Protein AF-0000000073366621 (afdb_homodimer)

Sequence (658 aa):
MDPTVESEIFKALETTRLLIGDRKEIQYSRCGRTDKGVSAVGQVIALYLRSKLKDIDAHNKHSGETVPEEQDGQPEGEIDYVRVLNGVLPKDIRIVGWCPVPSDFSARFSCLSREYKYFFWNDNLNLLVMETAGKKLIGEHDFRNFCKMDAVKVHNYRRNVMSFEISPCDMRFEGHQLYAIKIKGSAFLWHQVRCMVAVLFMIGQGLESPEVIDALLDTRTLRKPQYLMAPEIPLVLLSCEFEGLKFSCSSDAGQALHVHLENECRLYHLQAAIFQEALLSHLPLSIDKDSSSNGVTRKKASHVPLMSRETEPSYEERRAKLETVKLRAMDPTVESEIFKALETTRLLIGDRKEIQYSRCGRTDKGVSAVGQVIALYLRSKLKDIDAHNKHSGETVPEEQDGQPEGEIDYVRVLNGVLPKDIRIVGWCPVPSDFSARFSCLSREYKYFFWNDNLNLLVMETAGKKLIGEHDFRNFCKMDAVKVHNYRRNVMSFEISPCDMRFEGHQLYAIKIKGSAFLWHQVRCMVAVLFMIGQGLESPEVIDALLDTRTLRKPQYLMAPEIPLVLLSCEFEGLKFSCSSDAGQALHVHLENECRLYHLQAAIFQEALLSHLPLSIDKDSSSNGVTRKKASHVPLMSRETEPSYEERRAKLETVKLRA

Nearest PDB structures (foldseek):
  9enb-assembly1_B  TM=8.851E-01  e=7.582E-29  Homo sapiens
  9enc-assembly1_A  TM=9.357E-01  e=7.418E-28  Homo sapiens
  9enc-assembly1_B  TM=9.395E-01  e=3.326E-27  Homo sapiens
  8q70-assembly1_A-2  TM=8.529E-01  e=7.751E-19  Pyrococcus furiosus
  4j37-assembly1_A  TM=7.096E-01  e=3.066E-15  Homo sapiens

Structure (mmCIF, N/CA/C/O backbone):
data_AF-0000000073366621-model_v1
#
loop_
_entity.id
_entity.type
_entity.pdbx_description
1 polymer 'Pseudouridine synthase I TruA alpha/beta domain-containing protein'
#
l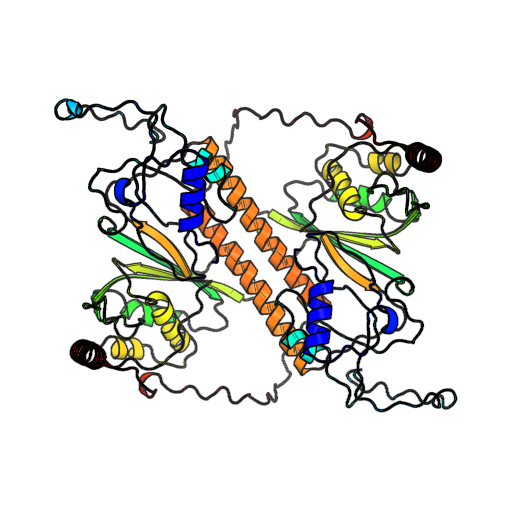oop_
_atom_site.group_PDB
_atom_site.id
_atom_site.type_symbol
_atom_site.label_atom_id
_atom_site.label_alt_id
_atom_site.label_comp_id
_atom_site.label_asym_id
_atom_site.label_entity_id
_atom_site.label_seq_id
_atom_site.pdbx_PDB_ins_code
_atom_site.Cartn_x
_atom_site.Cartn_y
_atom_site.Cartn_z
_atom_site.occupancy
_atom_site.B_iso_or_equiv
_atom_site.auth_seq_id
_atom_site.auth_comp_id
_atom_site.auth_asym_id
_atom_site.auth_atom_id
_atom_site.pdbx_PDB_model_num
ATOM 1 N N . MET A 1 1 ? 2.506 -2.088 22.688 1 49.22 1 MET A N 1
ATOM 2 C CA . MET A 1 1 ? 2.062 -0.8 22.156 1 49.22 1 MET A CA 1
ATOM 3 C C . MET A 1 1 ? 2.484 -0.636 20.703 1 49.22 1 MET A C 1
ATOM 5 O O . MET A 1 1 ? 3.559 -1.094 20.312 1 49.22 1 MET A O 1
ATOM 9 N N . ASP A 1 2 ? 1.611 -0.277 19.812 1 68.81 2 ASP A N 1
ATOM 10 C CA . ASP A 1 2 ? 1.95 -0.09 18.406 1 68.81 2 ASP A CA 1
ATOM 11 C C . ASP A 1 2 ? 2.992 1.013 18.234 1 68.81 2 ASP A C 1
ATOM 13 O O . ASP A 1 2 ? 2.906 2.062 18.875 1 68.81 2 ASP A O 1
ATOM 17 N N . PRO A 1 3 ? 3.975 0.75 17.578 1 81.69 3 PRO A N 1
ATOM 18 C CA . PRO A 1 3 ? 5.023 1.757 17.406 1 81.69 3 PRO A CA 1
ATOM 19 C C . PRO A 1 3 ? 4.512 3.045 16.781 1 81.69 3 PRO A C 1
ATOM 21 O O . PRO A 1 3 ? 3.568 3.014 15.984 1 81.69 3 PRO A O 1
ATOM 24 N N . THR A 1 4 ? 4.918 4.199 17.312 1 91.69 4 THR A N 1
ATOM 25 C CA . THR A 1 4 ? 4.672 5.516 16.734 1 91.69 4 THR A CA 1
ATOM 26 C C . THR A 1 4 ? 5.871 5.98 15.922 1 91.69 4 THR A C 1
ATOM 28 O O . THR A 1 4 ? 6.949 5.391 16 1 91.69 4 THR A O 1
ATOM 31 N N . VAL A 1 5 ? 5.672 6.938 15.07 1 95.5 5 VAL A N 1
ATOM 32 C CA . VAL A 1 5 ? 6.77 7.523 14.305 1 95.5 5 VAL A CA 1
ATOM 33 C C . VAL A 1 5 ? 7.852 8.023 15.258 1 95.5 5 VAL A C 1
ATOM 35 O O . VAL A 1 5 ? 9.039 7.766 15.047 1 95.5 5 VAL A O 1
ATOM 38 N N . GLU A 1 6 ? 7.41 8.656 16.359 1 94.75 6 GLU A N 1
ATOM 39 C CA . GLU A 1 6 ? 8.336 9.211 17.328 1 94.75 6 GLU A CA 1
ATOM 40 C C . GLU A 1 6 ? 9.18 8.109 17.984 1 94.75 6 GLU A C 1
ATOM 42 O O . GLU A 1 6 ? 10.391 8.258 18.125 1 94.75 6 GLU A O 1
ATOM 47 N N . SER A 1 7 ? 8.508 7.031 18.375 1 95.25 7 SER A N 1
ATOM 48 C CA . SER A 1 7 ? 9.242 5.934 19 1 95.25 7 SER A CA 1
ATOM 49 C C . SER A 1 7 ? 10.281 5.352 18.047 1 95.25 7 SER A C 1
ATOM 51 O O . SER A 1 7 ? 11.391 4.996 18.453 1 95.25 7 SER A O 1
ATOM 53 N N . GLU A 1 8 ? 9.969 5.273 16.719 1 97.19 8 GLU A N 1
ATOM 54 C CA . GLU A 1 8 ? 10.898 4.738 15.734 1 97.19 8 GLU A CA 1
ATOM 55 C C . GLU A 1 8 ? 12.07 5.688 15.516 1 97.19 8 GLU A C 1
ATOM 57 O O . GLU A 1 8 ? 13.203 5.25 15.305 1 97.19 8 GLU A O 1
ATOM 62 N N . ILE A 1 9 ? 11.805 6.957 15.586 1 96.62 9 ILE A N 1
ATOM 63 C CA . ILE A 1 9 ? 12.852 7.953 15.422 1 96.62 9 ILE A CA 1
ATOM 64 C C . ILE A 1 9 ? 13.828 7.875 16.594 1 96.62 9 ILE A C 1
ATOM 66 O O . ILE A 1 9 ? 15.047 7.879 16.406 1 96.62 9 ILE A O 1
ATOM 70 N N . PHE A 1 10 ? 13.328 7.781 17.781 1 96.38 10 PHE A N 1
ATOM 71 C CA . PHE A 1 10 ? 14.188 7.727 18.953 1 96.38 10 PHE A CA 1
ATOM 72 C C . PHE A 1 10 ? 14.977 6.422 19 1 96.38 10 PHE A C 1
ATOM 74 O O . PHE A 1 10 ? 16.125 6.402 19.422 1 96.38 10 PHE A O 1
ATOM 81 N N . LYS A 1 11 ? 14.32 5.348 18.562 1 97 11 LYS A N 1
ATOM 82 C CA . LYS A 1 11 ? 15.055 4.094 18.422 1 97 11 LYS A CA 1
ATOM 83 C C . LYS A 1 11 ? 16.219 4.242 17.453 1 97 11 LYS A C 1
ATOM 85 O O . LYS A 1 11 ? 17.328 3.756 17.703 1 97 11 LYS A O 1
ATOM 90 N N . ALA A 1 12 ? 15.984 4.902 16.312 1 97.94 12 ALA A N 1
ATOM 91 C CA . ALA A 1 12 ? 17.031 5.137 15.328 1 97.94 12 ALA A CA 1
ATOM 92 C C . ALA A 1 12 ? 18.141 6.004 15.898 1 97.94 12 ALA A C 1
ATOM 94 O O . ALA A 1 12 ? 19.328 5.727 15.68 1 97.94 12 ALA A O 1
ATOM 95 N N . LEU A 1 13 ? 17.781 7.039 16.672 1 97.38 13 LEU A N 1
ATOM 96 C CA . LEU A 1 13 ? 18.766 7.918 17.297 1 97.38 13 LEU A CA 1
ATOM 97 C C . LEU A 1 13 ? 19.625 7.148 18.297 1 97.38 13 LEU A C 1
ATOM 99 O O . LEU A 1 13 ? 20.828 7.371 18.375 1 97.38 13 LEU A O 1
ATOM 103 N N . GLU A 1 14 ? 19.016 6.293 18.984 1 96.88 14 GLU A N 1
ATOM 104 C CA . GLU A 1 14 ? 19.734 5.461 19.938 1 96.88 14 GLU A CA 1
ATOM 105 C C . GLU A 1 14 ? 20.688 4.5 19.234 1 96.88 14 GLU A C 1
ATOM 107 O O . GLU A 1 14 ? 21.875 4.41 19.578 1 96.88 14 GLU A O 1
ATOM 112 N N . THR A 1 15 ? 20.188 3.85 18.203 1 97.69 15 THR A N 1
ATOM 113 C CA . THR A 1 15 ? 20.938 2.854 17.453 1 97.69 15 THR A CA 1
ATOM 114 C C . THR A 1 15 ? 22.172 3.484 16.812 1 97.69 15 THR A C 1
ATOM 116 O O . THR A 1 15 ? 23.219 2.854 16.734 1 97.69 15 THR A O 1
ATOM 119 N N . THR A 1 16 ? 22.078 4.73 16.422 1 98 16 THR A N 1
ATOM 120 C CA . THR A 1 16 ? 23.156 5.402 15.711 1 98 16 THR A CA 1
ATOM 121 C C . THR A 1 16 ? 24.016 6.227 16.672 1 98 16 THR A C 1
ATOM 123 O O . THR A 1 16 ? 24.891 6.984 16.234 1 98 16 THR A O 1
ATOM 126 N N . ARG A 1 17 ? 23.688 6.207 17.922 1 96.75 17 ARG A N 1
ATOM 127 C CA . ARG A 1 17 ? 24.438 6.871 18.984 1 96.75 17 ARG A CA 1
ATOM 128 C C . ARG A 1 17 ? 24.438 8.383 18.797 1 96.75 17 ARG A C 1
ATOM 130 O O . ARG A 1 17 ? 25.469 9.039 18.984 1 96.75 17 ARG A O 1
ATOM 137 N N . LEU A 1 18 ? 23.281 8.82 18.359 1 96.81 18 LEU A N 1
ATOM 138 C CA . LEU A 1 18 ? 23.156 10.258 18.156 1 96.81 18 LEU A CA 1
ATOM 139 C C . LEU A 1 18 ? 22.516 10.945 19.344 1 96.81 18 LEU A C 1
ATOM 141 O O . LEU A 1 18 ? 22.562 12.172 19.469 1 96.81 18 LEU A O 1
ATOM 145 N N . LEU A 1 19 ? 21.938 10.156 20.188 1 94.5 19 LEU A N 1
ATOM 146 C CA . LEU A 1 19 ? 21.281 10.703 21.359 1 94.5 19 LEU A CA 1
ATOM 147 C C . LEU A 1 19 ? 22.312 11.086 22.422 1 94.5 19 LEU A C 1
ATOM 149 O O . LEU A 1 19 ? 23.188 10.289 22.766 1 94.5 19 LEU A O 1
ATOM 153 N N . ILE A 1 20 ? 22.25 12.234 22.984 1 90.19 20 ILE A N 1
ATOM 154 C CA . ILE A 1 20 ? 23.219 12.703 23.969 1 90.19 20 ILE A CA 1
ATOM 155 C C . ILE A 1 20 ? 22.547 12.82 25.328 1 90.19 20 ILE A C 1
ATOM 157 O O . ILE A 1 20 ? 23.125 13.383 26.266 1 90.19 20 ILE A O 1
ATOM 161 N N . GLY A 1 21 ? 21.359 12.43 25.5 1 88.25 21 GLY A N 1
ATOM 162 C CA . GLY A 1 21 ? 20.625 12.508 26.75 1 88.25 21 GLY A CA 1
ATOM 163 C C . GLY A 1 21 ? 19.188 12.078 26.625 1 88.25 21 GLY A C 1
ATOM 164 O O . GLY A 1 21 ? 18.781 11.492 25.609 1 88.25 21 GLY A O 1
ATOM 165 N N . ASP A 1 22 ? 18.562 12.305 27.688 1 85.69 22 ASP A N 1
ATOM 166 C CA . ASP A 1 22 ? 17.141 11.977 27.672 1 85.69 22 ASP A CA 1
ATOM 167 C C . ASP A 1 22 ? 16.344 13.055 26.953 1 85.69 22 ASP A C 1
ATOM 169 O O . ASP A 1 22 ? 16.891 14.062 26.516 1 85.69 22 ASP A O 1
ATOM 173 N N . ARG A 1 23 ? 15.07 12.852 26.688 1 82.25 23 ARG A N 1
ATOM 174 C CA . ARG A 1 23 ? 14.195 13.695 25.891 1 82.25 23 ARG A CA 1
ATOM 175 C C . ARG A 1 23 ? 14.195 15.133 26.391 1 82.25 23 ARG A C 1
ATOM 177 O O . ARG A 1 23 ? 14.203 16.078 25.609 1 82.25 23 ARG A O 1
ATOM 184 N N . LYS A 1 24 ? 14.203 15.25 27.719 1 83.75 24 LYS A N 1
ATOM 185 C CA . LYS A 1 24 ? 14.203 16.594 28.297 1 83.75 24 LYS A CA 1
ATOM 186 C C . LYS A 1 24 ? 15.547 17.281 28.094 1 83.75 24 LYS A C 1
ATOM 188 O O . LYS A 1 24 ? 15.602 18.469 27.797 1 83.75 24 LYS A O 1
ATOM 193 N N . GLU A 1 25 ? 16.531 16.547 28.172 1 89.5 25 GLU A N 1
ATOM 194 C CA . GLU A 1 25 ? 17.891 17.062 28.094 1 89.5 25 GLU A CA 1
ATOM 195 C C . GLU A 1 25 ? 18.25 17.484 26.672 1 89.5 25 GLU A C 1
ATOM 197 O O . GLU A 1 25 ? 19.031 18.422 26.469 1 89.5 25 GLU A O 1
ATOM 202 N N . ILE A 1 26 ? 17.469 16.906 25.781 1 93 26 ILE A N 1
ATOM 203 C CA . ILE A 1 26 ? 17.875 17.188 24.406 1 93 26 ILE A CA 1
ATOM 204 C C . ILE A 1 26 ? 16.938 18.219 23.797 1 93 26 ILE A C 1
ATOM 206 O O . ILE A 1 26 ? 16.969 18.469 22.578 1 93 26 ILE A O 1
ATOM 210 N N . GLN A 1 27 ? 15.977 18.797 24.547 1 93.56 27 GLN A N 1
ATOM 211 C CA . GLN A 1 27 ? 15.086 19.875 24.141 1 93.56 27 GLN A CA 1
ATOM 212 C C . GLN A 1 27 ? 14.305 19.484 22.891 1 93.56 27 GLN A C 1
ATOM 214 O O . GLN A 1 27 ? 14.258 20.25 21.922 1 93.56 27 GLN A O 1
ATOM 219 N N . TYR A 1 28 ? 13.789 18.266 23 1 95.12 28 TYR A N 1
ATOM 220 C CA . TYR A 1 28 ? 13.016 17.734 21.891 1 95.12 28 TYR A CA 1
ATOM 221 C C . TYR A 1 28 ? 11.727 18.531 21.688 1 95.12 28 TYR A C 1
ATOM 223 O O . TYR A 1 28 ? 11.016 18.828 22.656 1 95.12 28 TYR A O 1
ATOM 231 N N . SER A 1 29 ? 11.445 18.922 20.422 1 95.69 29 SER A N 1
ATOM 232 C CA . SER A 1 29 ? 10.172 19.516 20.047 1 95.69 29 SER A CA 1
ATOM 233 C C . SER A 1 29 ? 9.734 19.062 18.656 1 95.69 29 SER A C 1
ATOM 235 O O . SER A 1 29 ? 10.57 18.719 17.828 1 95.69 29 SER A O 1
ATOM 237 N N . ARG A 1 30 ? 8.539 18.922 18.469 1 95 30 ARG A N 1
ATOM 238 C CA . ARG A 1 30 ? 7.969 18.594 17.156 1 95 30 ARG A CA 1
ATOM 239 C C . ARG A 1 30 ? 7.02 19.688 16.688 1 95 30 ARG A C 1
ATOM 241 O O . ARG A 1 30 ? 6.406 20.375 17.5 1 95 30 ARG A O 1
ATOM 248 N N . CYS A 1 31 ? 6.914 19.828 15.414 1 93.75 31 CYS A N 1
ATOM 249 C CA . CYS A 1 31 ? 6.098 20.906 14.844 1 93.75 31 CYS A CA 1
ATOM 250 C C . CYS A 1 31 ? 4.613 20.625 15.055 1 93.75 31 CYS A C 1
ATOM 252 O O . CYS A 1 31 ? 3.828 21.547 15.273 1 93.75 31 CYS A O 1
ATOM 254 N N . GLY A 1 32 ? 4.207 19.359 14.852 1 86.12 32 GLY A N 1
ATOM 255 C CA . GLY A 1 32 ? 2.82 18.953 15.039 1 86.12 32 GLY A CA 1
ATOM 256 C C . GLY A 1 32 ? 2.646 17.469 15.219 1 86.12 32 GLY A C 1
ATOM 257 O O . GLY A 1 32 ? 3.566 16.688 14.945 1 86.12 32 GLY A O 1
ATOM 258 N N . ARG A 1 33 ? 1.512 17.141 15.812 1 86.19 33 ARG A N 1
ATOM 259 C CA . ARG A 1 33 ? 1.12 15.734 15.922 1 86.19 33 ARG A CA 1
ATOM 260 C C . ARG A 1 33 ? 0.083 15.375 14.867 1 86.19 33 ARG A C 1
ATOM 262 O O . ARG A 1 33 ? -0.751 16.203 14.492 1 86.19 33 ARG A O 1
ATOM 269 N N . THR A 1 34 ? 0.312 14.32 14.203 1 89.88 34 THR A N 1
ATOM 270 C CA . THR A 1 34 ? -0.699 13.797 13.289 1 89.88 34 THR A CA 1
ATOM 271 C C . THR A 1 34 ? -1.443 12.625 13.922 1 89.88 34 THR A C 1
ATOM 273 O O . THR A 1 34 ? -0.856 11.844 14.672 1 89.88 34 THR A O 1
ATOM 276 N N . ASP A 1 35 ? -2.707 12.625 13.656 1 90.88 35 ASP A N 1
ATOM 277 C CA . ASP A 1 35 ? -3.518 11.523 14.164 1 90.88 35 ASP A CA 1
ATOM 278 C C . ASP A 1 35 ? -3.076 10.195 13.562 1 90.88 35 ASP A C 1
ATOM 280 O O . ASP A 1 35 ? -2.412 10.172 12.523 1 90.88 35 ASP A O 1
ATOM 284 N N . LYS A 1 36 ? -3.461 9.188 14.344 1 92.44 36 LYS A N 1
ATOM 285 C CA . LYS A 1 36 ? -3.221 7.859 13.789 1 92.44 36 LYS A CA 1
ATOM 286 C C . LYS A 1 36 ? -3.793 7.738 12.383 1 92.44 36 LYS A C 1
ATOM 288 O O . LYS A 1 36 ? -4.941 8.109 12.141 1 92.44 36 LYS A O 1
ATOM 293 N N . GLY A 1 37 ? -2.93 7.301 11.484 1 93.44 37 GLY A N 1
ATOM 294 C CA . GLY A 1 37 ? -3.367 7.086 10.109 1 93.44 37 GLY A CA 1
ATOM 295 C C . GLY A 1 37 ? -3.059 8.258 9.195 1 93.44 37 GLY A C 1
ATOM 296 O O . GLY A 1 37 ? -3.092 8.117 7.973 1 93.44 37 GLY A O 1
ATOM 297 N N . VAL A 1 38 ? -2.846 9.414 9.797 1 96.88 38 VAL A N 1
ATOM 298 C CA . VAL A 1 38 ? -2.508 10.586 9 1 96.88 38 VAL A CA 1
ATOM 299 C C . VAL A 1 38 ? -1.013 10.586 8.688 1 96.88 38 VAL A C 1
ATOM 301 O O . VAL A 1 38 ? -0.189 10.328 9.57 1 96.88 38 VAL A O 1
ATOM 304 N N . SER A 1 39 ? -0.675 10.875 7.43 1 96.75 39 SER A N 1
ATOM 305 C CA . SER A 1 39 ? 0.715 10.867 6.984 1 96.75 39 SER A CA 1
ATOM 306 C C . SER A 1 39 ? 1.309 12.273 7.012 1 96.75 39 SER A C 1
ATOM 308 O O . SER A 1 39 ? 0.584 13.258 7.18 1 96.75 39 SER A O 1
ATOM 310 N N . ALA A 1 40 ? 2.625 12.328 6.934 1 97 40 ALA A N 1
ATOM 311 C CA . ALA A 1 40 ? 3.342 13.602 6.816 1 97 40 ALA A CA 1
ATOM 312 C C . ALA A 1 40 ? 4.52 13.477 5.852 1 97 40 ALA A C 1
ATOM 314 O O . ALA A 1 40 ? 5.262 12.492 5.891 1 97 40 ALA A O 1
ATOM 315 N N . VAL A 1 41 ? 4.672 14.461 4.98 1 95.38 41 VAL A N 1
ATOM 316 C CA . VAL A 1 41 ? 5.816 14.516 4.078 1 95.38 41 VAL A CA 1
ATOM 317 C C . VAL A 1 41 ? 6.754 15.648 4.5 1 95.38 41 VAL A C 1
ATOM 319 O O . VAL A 1 41 ? 7.918 15.68 4.086 1 95.38 41 VAL A O 1
ATOM 322 N N . GLY A 1 42 ? 6.262 16.5 5.438 1 95.06 42 GLY A N 1
ATOM 323 C CA . GLY A 1 42 ? 7.07 17.656 5.805 1 95.06 42 GLY A CA 1
ATOM 324 C C . GLY A 1 42 ? 7.066 17.938 7.293 1 95.06 42 GLY A C 1
ATOM 325 O O . GLY A 1 42 ? 7.012 19.094 7.711 1 95.06 42 GLY A O 1
ATOM 326 N N . GLN A 1 43 ? 7.008 16.906 8.117 1 96.44 43 GLN A N 1
ATOM 327 C CA . GLN A 1 43 ? 7.125 17.078 9.555 1 96.44 43 GLN A CA 1
ATOM 328 C C . GLN A 1 43 ? 8.539 17.516 9.945 1 96.44 43 GLN A C 1
ATOM 330 O O . GLN A 1 43 ? 9.508 17.156 9.281 1 96.44 43 GLN A O 1
ATOM 335 N N . VAL A 1 44 ? 8.633 18.391 10.992 1 97.56 44 VAL A N 1
ATOM 336 C CA . VAL A 1 44 ? 9.922 18.891 11.461 1 97.56 44 VAL A CA 1
ATOM 337 C C . VAL A 1 44 ? 10.039 18.656 12.969 1 97.56 44 VAL A C 1
ATOM 339 O O . VAL A 1 44 ? 9.094 18.906 13.719 1 97.56 44 VAL A O 1
ATOM 342 N N . ILE A 1 45 ? 11.109 18.141 13.391 1 97.5 45 ILE A N 1
ATOM 343 C CA . ILE A 1 45 ? 11.43 18.016 14.805 1 97.5 45 ILE A CA 1
ATOM 344 C C . ILE A 1 45 ? 12.742 18.734 15.102 1 97.5 45 ILE A C 1
ATOM 346 O O . ILE A 1 45 ? 13.555 18.953 14.203 1 97.5 45 ILE A O 1
ATOM 350 N N . ALA A 1 46 ? 12.922 19.172 16.312 1 97.12 46 ALA A N 1
ATOM 351 C CA . ALA A 1 46 ? 14.148 19.797 16.781 1 97.12 46 ALA A CA 1
ATOM 352 C C . ALA A 1 46 ? 14.664 19.125 18.047 1 97.12 46 ALA A C 1
ATOM 354 O O . ALA A 1 46 ? 13.875 18.781 18.938 1 97.12 46 ALA A O 1
ATOM 355 N N . LEU A 1 47 ? 15.922 18.922 18.109 1 96.94 47 LEU A N 1
ATOM 356 C CA . LEU A 1 47 ? 16.547 18.328 19.281 1 96.94 47 LEU A CA 1
ATOM 357 C C . LEU A 1 47 ? 18.062 18.5 19.25 1 96.94 47 LEU A C 1
ATOM 359 O O . LEU A 1 47 ? 18.625 18.812 18.203 1 96.94 47 LEU A O 1
ATOM 363 N N . TYR A 1 48 ? 18.703 18.344 20.406 1 95.69 48 TYR A N 1
ATOM 364 C CA . TYR A 1 48 ? 20.156 18.281 20.469 1 95.69 48 TYR A CA 1
ATOM 365 C C . TYR A 1 48 ? 20.656 16.922 20.047 1 95.69 48 TYR A C 1
ATOM 367 O O . TYR A 1 48 ? 20.141 15.891 20.5 1 95.69 48 TYR A O 1
ATOM 375 N N . LEU A 1 49 ? 21.672 16.953 19.156 1 95.5 49 LEU A N 1
ATOM 376 C CA . LEU A 1 49 ? 22.281 15.719 18.672 1 95.5 49 LEU A CA 1
ATOM 377 C C . LEU A 1 49 ? 23.797 15.75 18.828 1 95.5 49 LEU A C 1
ATOM 379 O O . LEU A 1 49 ? 24.391 16.828 18.938 1 95.5 49 LEU A O 1
ATOM 383 N N . ARG A 1 50 ? 24.312 14.562 18.875 1 95.31 50 ARG A N 1
ATOM 384 C CA . ARG A 1 50 ? 25.766 14.469 18.781 1 95.31 50 ARG A CA 1
ATOM 385 C C . ARG A 1 50 ? 26.281 15.125 17.516 1 95.31 50 ARG A C 1
ATOM 387 O O . ARG A 1 50 ? 25.688 14.969 16.438 1 95.31 50 ARG A O 1
ATOM 394 N N . SER A 1 51 ? 27.328 15.922 17.656 1 93 51 SER A N 1
ATOM 395 C CA . SER A 1 51 ? 27.938 16.641 16.531 1 93 51 SER A CA 1
ATOM 396 C C . SER A 1 51 ? 29.438 16.359 16.453 1 93 51 SER A C 1
ATOM 398 O O . SER A 1 51 ? 30.078 16.125 17.469 1 93 51 SER A O 1
ATOM 400 N N . LYS A 1 52 ? 29.906 16.219 15.266 1 90.06 52 LYS A N 1
ATOM 401 C CA . LYS A 1 52 ? 31.344 16.062 15.07 1 90.06 52 LYS A CA 1
ATOM 402 C C . LYS A 1 52 ? 32.062 17.406 15.055 1 90.06 52 LYS A C 1
ATOM 404 O O . LYS A 1 52 ? 33.281 17.484 15.195 1 90.06 52 LYS A O 1
ATOM 409 N N . LEU A 1 53 ? 31.297 18.297 14.641 1 80.94 53 LEU A N 1
ATOM 410 C CA . LEU A 1 53 ? 31.906 19.625 14.57 1 80.94 53 LEU A CA 1
ATOM 411 C C . LEU A 1 53 ? 32.281 20.125 15.969 1 80.94 53 LEU A C 1
ATOM 413 O O . LEU A 1 53 ? 31.5 19.953 16.906 1 80.94 53 LEU A O 1
ATOM 417 N N . LYS A 1 54 ? 33.656 20.016 16.203 1 62.94 54 LYS A N 1
ATOM 418 C CA . LYS A 1 54 ? 34.188 20.5 17.469 1 62.94 54 LYS A CA 1
ATOM 419 C C . LYS A 1 54 ? 33.469 21.781 17.891 1 62.94 54 LYS A C 1
ATOM 421 O O . LYS A 1 54 ? 32.938 22.5 17.062 1 62.94 54 LYS A O 1
ATOM 426 N N . ASP A 1 55 ? 33.25 22.016 19.172 1 50.78 55 ASP A N 1
ATOM 427 C CA . ASP A 1 55 ? 32.688 23.172 19.844 1 50.78 55 ASP A CA 1
ATOM 428 C C . ASP A 1 55 ? 33 24.453 19.078 1 50.78 55 ASP A C 1
ATOM 430 O O . ASP A 1 55 ? 34.156 24.844 18.969 1 50.78 55 ASP A O 1
ATOM 434 N N . ILE A 1 56 ? 32.406 24.75 17.984 1 44.47 56 ILE A N 1
ATOM 435 C CA . ILE A 1 56 ? 32.531 26.188 17.734 1 44.47 56 ILE A CA 1
ATOM 436 C C . ILE A 1 56 ? 32.406 26.938 19.062 1 44.47 56 ILE A C 1
ATOM 438 O O . ILE A 1 56 ? 31.391 26.875 19.734 1 44.47 56 ILE A O 1
ATOM 442 N N . ASP A 1 57 ? 33.281 26.969 20 1 38.69 57 ASP A N 1
ATOM 443 C CA . ASP A 1 57 ? 33.281 27.875 21.125 1 38.69 57 ASP A CA 1
ATOM 444 C C . ASP A 1 57 ? 32.438 29.125 20.828 1 38.69 57 ASP A C 1
ATOM 446 O O . ASP A 1 57 ? 32.375 29.578 19.688 1 38.69 57 ASP A O 1
ATOM 450 N N . ALA A 1 58 ? 31.625 29.641 21.859 1 36.28 58 ALA A N 1
ATOM 451 C CA . ALA A 1 58 ? 30.969 30.906 22.141 1 36.28 58 ALA A CA 1
ATOM 452 C C . ALA A 1 58 ? 31.734 32.062 21.516 1 36.28 58 ALA A C 1
ATOM 454 O O . ALA A 1 58 ? 31.422 33.25 21.766 1 36.28 58 ALA A O 1
ATOM 455 N N . HIS A 1 59 ? 33 31.906 21.219 1 35 59 HIS A N 1
ATOM 456 C CA . HIS A 1 59 ? 33.812 33.062 20.828 1 35 59 HIS A CA 1
ATOM 457 C C . HIS A 1 59 ? 33.312 33.656 19.516 1 35 59 HIS A C 1
ATOM 459 O O . HIS A 1 59 ? 33.906 34.594 18.984 1 35 59 HIS A O 1
ATOM 465 N N . ASN A 1 60 ? 32.531 32.969 18.812 1 34.47 60 ASN A N 1
ATOM 466 C CA . ASN A 1 60 ? 32.062 33.688 17.656 1 34.47 60 ASN A CA 1
ATOM 467 C C . ASN A 1 60 ? 31.047 34.781 18.031 1 34.47 60 ASN A C 1
ATOM 469 O O . ASN A 1 60 ? 30.203 35.125 17.219 1 34.47 60 ASN A O 1
ATOM 473 N N . LYS A 1 61 ? 30.875 35.156 19.359 1 34.5 61 LYS A N 1
ATOM 474 C CA . LYS A 1 61 ? 30.156 36.438 19.438 1 34.5 61 LYS A CA 1
ATOM 475 C C . LYS A 1 61 ? 30.688 37.438 18.422 1 34.5 61 LYS A C 1
ATOM 477 O O . LYS A 1 61 ? 29.953 38.312 17.953 1 34.5 61 LYS A O 1
ATOM 482 N N . HIS A 1 62 ? 32.062 37.906 18.531 1 31.25 62 HIS A N 1
ATOM 483 C CA . HIS A 1 62 ? 32.469 39.156 17.922 1 31.25 62 HIS A CA 1
ATOM 484 C C . HIS A 1 62 ? 32.719 39 16.438 1 31.25 62 HIS A C 1
ATOM 486 O O . HIS A 1 62 ? 32.875 39.969 15.711 1 31.25 62 HIS A O 1
ATOM 492 N N . SER A 1 63 ? 33.594 37.969 15.977 1 31.75 63 SER A N 1
ATOM 493 C CA . SER A 1 63 ? 33.906 38.281 14.594 1 31.75 63 SER A CA 1
ATOM 494 C C . SER A 1 63 ? 32.75 37.969 13.664 1 31.75 63 SER A C 1
ATOM 496 O O . SER A 1 63 ? 32.062 36.969 13.82 1 31.75 63 SER A O 1
ATOM 498 N N . GLY A 1 64 ? 32 38.812 13.102 1 31.3 64 GLY A N 1
ATOM 499 C CA . GLY A 1 64 ? 31.047 39 12.016 1 31.3 64 GLY A CA 1
ATOM 500 C C . GLY A 1 64 ? 31.203 37.969 10.914 1 31.3 64 GLY A C 1
ATOM 501 O O . GLY A 1 64 ? 30.703 38.156 9.805 1 31.3 64 GLY A O 1
ATOM 502 N N . GLU A 1 65 ? 32.375 37.281 10.922 1 33.69 65 GLU A N 1
ATOM 503 C CA . GLU A 1 65 ? 32.531 36.656 9.617 1 33.69 65 GLU A CA 1
ATOM 504 C C . GLU A 1 65 ? 31.5 35.531 9.414 1 33.69 65 GLU A C 1
ATOM 506 O O . GLU A 1 65 ? 31.234 34.781 10.336 1 33.69 65 GLU A O 1
ATOM 511 N N . THR A 1 66 ? 30.688 35.656 8.461 1 33.88 66 THR A N 1
ATOM 512 C CA . THR A 1 66 ? 29.734 34.812 7.742 1 33.88 66 THR A CA 1
ATOM 513 C C . THR A 1 66 ? 30.25 33.406 7.617 1 33.88 66 THR A C 1
ATOM 515 O O . THR A 1 66 ? 31.328 33.156 7.082 1 33.88 66 THR A O 1
ATOM 518 N N . VAL A 1 67 ? 30.141 32.562 8.656 1 38.66 67 VAL A N 1
ATOM 519 C CA . VAL A 1 67 ? 30.359 31.156 8.297 1 38.66 67 VAL A CA 1
ATOM 520 C C . VAL A 1 67 ? 30.062 30.953 6.816 1 38.66 67 VAL A C 1
ATOM 522 O O . VAL A 1 67 ? 28.984 31.312 6.332 1 38.66 67 VAL A O 1
ATOM 525 N N . PRO A 1 68 ? 31.109 30.875 6.031 1 36.53 68 PRO A N 1
ATOM 526 C CA . PRO A 1 68 ? 30.812 30.688 4.613 1 36.53 68 PRO A CA 1
ATOM 527 C C . PRO A 1 68 ? 29.688 29.672 4.379 1 36.53 68 PRO A C 1
ATOM 529 O O . PRO A 1 68 ? 29.656 28.609 5.008 1 36.53 68 PRO A O 1
ATOM 532 N N . GLU A 1 69 ? 28.438 30.125 4.188 1 39.72 69 GLU A N 1
ATOM 533 C CA . GLU A 1 69 ? 27.375 29.312 3.578 1 39.72 69 GLU A CA 1
ATOM 534 C C . GLU A 1 69 ? 27.953 28.328 2.564 1 39.72 69 GLU A C 1
ATOM 536 O O . GLU A 1 69 ? 28.328 28.719 1.457 1 39.72 69 GLU A O 1
ATOM 541 N N . GLU A 1 70 ? 28.875 27.406 3.018 1 43.91 70 GLU A N 1
ATOM 542 C CA . GLU A 1 70 ? 29.281 26.5 1.953 1 43.91 70 GLU A CA 1
ATOM 543 C C . GLU A 1 70 ? 28.078 26.016 1.148 1 43.91 70 GLU A C 1
ATOM 545 O O . GLU A 1 70 ? 26.938 26.047 1.636 1 43.91 70 GLU A O 1
ATOM 550 N N . GLN A 1 71 ? 28.344 25.766 -0.167 1 41.84 71 GLN A N 1
ATOM 551 C CA . GLN A 1 71 ? 27.453 25.578 -1.309 1 41.84 71 GLN A CA 1
ATOM 552 C C . GLN A 1 71 ? 26.281 24.672 -0.944 1 41.84 71 GLN A C 1
ATOM 554 O O . GLN A 1 71 ? 25.156 24.922 -1.364 1 41.84 71 GLN A O 1
ATOM 559 N N . ASP A 1 72 ? 26.609 23.422 -0.401 1 50.69 72 ASP A N 1
ATOM 560 C CA . ASP A 1 72 ? 25.484 22.5 -0.297 1 50.69 72 ASP A CA 1
ATOM 561 C C . ASP A 1 72 ? 24.844 22.562 1.084 1 50.69 72 ASP A C 1
ATOM 563 O O . ASP A 1 72 ? 24.016 21.719 1.436 1 50.69 72 ASP A O 1
ATOM 567 N N . GLY A 1 73 ? 25.078 23.672 1.894 1 56.69 73 GLY A N 1
ATOM 568 C CA . GLY A 1 73 ? 24.469 24.016 3.166 1 56.69 73 GLY A CA 1
ATOM 569 C C . GLY A 1 73 ? 24.953 23.156 4.316 1 56.69 73 GLY A C 1
ATOM 570 O O . GLY A 1 73 ? 24.562 23.375 5.469 1 56.69 73 GLY A O 1
ATOM 571 N N . GLN A 1 74 ? 25.453 22 4.035 1 61.88 74 GLN A N 1
ATOM 572 C CA . GLN A 1 74 ? 25.906 21.188 5.156 1 61.88 74 GLN A CA 1
ATOM 573 C C . GLN A 1 74 ? 27.266 21.641 5.652 1 61.88 74 GLN A C 1
ATOM 575 O O . GLN A 1 74 ? 28.172 21.922 4.855 1 61.88 74 GLN A O 1
ATOM 580 N N . PRO A 1 75 ? 27.375 21.828 6.934 1 68.38 75 PRO A N 1
ATOM 581 C CA . PRO A 1 75 ? 28.703 22.141 7.461 1 68.38 75 PRO A CA 1
ATOM 582 C C . PRO A 1 75 ? 29.734 21.047 7.176 1 68.38 75 PRO A C 1
ATOM 584 O O . PRO A 1 75 ? 29.438 19.859 7.355 1 68.38 75 PRO A O 1
ATOM 587 N N . GLU A 1 76 ? 30.797 21.359 6.527 1 74.56 76 GLU A N 1
ATOM 588 C CA . GLU A 1 76 ? 31.859 20.422 6.199 1 74.56 76 GLU A CA 1
ATOM 589 C C . GLU A 1 76 ? 32.312 19.641 7.43 1 74.56 76 GLU A C 1
ATOM 591 O O . GLU A 1 76 ? 32.5 20.219 8.5 1 74.56 76 GLU A O 1
ATOM 596 N N . GLY A 1 77 ? 32.281 18.344 7.371 1 85 77 GLY A N 1
ATOM 597 C CA . GLY A 1 77 ? 32.812 17.469 8.414 1 85 77 GLY A CA 1
ATOM 598 C C . GLY A 1 77 ? 31.75 16.984 9.383 1 85 77 GLY A C 1
ATOM 599 O O . GLY A 1 77 ? 32.031 16.156 10.25 1 85 77 GLY A O 1
ATOM 600 N N . GLU A 1 78 ? 30.547 17.484 9.281 1 91.62 78 GLU A N 1
ATOM 601 C CA . GLU A 1 78 ? 29.484 17.078 10.188 1 91.62 78 GLU A CA 1
ATOM 602 C C . GLU A 1 78 ? 28.969 15.68 9.844 1 91.62 78 GLU A C 1
ATOM 604 O O . GLU A 1 78 ? 29.203 15.18 8.742 1 91.62 78 GLU A O 1
ATOM 609 N N . ILE A 1 79 ? 28.344 15.109 10.82 1 95.06 79 ILE A N 1
ATOM 610 C CA . ILE A 1 79 ? 27.703 13.82 10.617 1 95.06 79 ILE A CA 1
ATOM 611 C C . ILE A 1 79 ? 26.625 13.945 9.547 1 95.06 79 ILE A C 1
ATOM 613 O O . ILE A 1 79 ? 25.859 14.914 9.539 1 95.06 79 ILE A O 1
ATOM 617 N N . ASP A 1 80 ? 26.578 13.055 8.562 1 95.56 80 ASP A N 1
ATOM 618 C CA . ASP A 1 80 ? 25.484 12.977 7.598 1 95.56 80 ASP A CA 1
ATOM 619 C C . ASP A 1 80 ? 24.234 12.383 8.234 1 95.56 80 ASP A C 1
ATOM 621 O O . ASP A 1 80 ? 23.906 11.219 8.016 1 95.56 80 ASP A O 1
ATOM 625 N N . TYR A 1 81 ? 23.531 13.164 8.969 1 97.25 81 TYR A N 1
ATOM 626 C CA . TYR A 1 81 ? 22.391 12.711 9.758 1 97.25 81 TYR A CA 1
ATOM 627 C C . TYR A 1 81 ? 21.359 12.008 8.875 1 97.25 81 TYR A C 1
ATOM 629 O O . TYR A 1 81 ? 20.75 11.016 9.281 1 97.25 81 TYR A O 1
ATOM 637 N N . VAL A 1 82 ? 21.125 12.547 7.652 1 97.12 82 VAL A N 1
ATOM 638 C CA . VAL A 1 82 ? 20.141 11.969 6.738 1 97.12 82 VAL A CA 1
ATOM 639 C C . VAL A 1 82 ? 20.531 10.539 6.391 1 97.12 82 VAL A C 1
ATOM 641 O O . VAL A 1 82 ? 19.734 9.609 6.551 1 97.12 82 VAL A O 1
ATOM 644 N N . ARG A 1 83 ? 21.75 10.352 5.996 1 97 83 ARG A N 1
ATOM 645 C CA . ARG A 1 83 ? 22.234 9.031 5.605 1 97 83 ARG A CA 1
ATOM 646 C C . ARG A 1 83 ? 22.219 8.07 6.789 1 97 83 ARG A C 1
ATOM 648 O O . ARG A 1 83 ? 21.719 6.945 6.676 1 97 83 ARG A O 1
ATOM 655 N N . VAL A 1 84 ? 22.75 8.516 7.918 1 97.81 84 VAL A N 1
ATOM 656 C CA . VAL A 1 84 ? 22.938 7.668 9.094 1 97.81 84 VAL A CA 1
ATOM 657 C C . VAL A 1 84 ? 21.594 7.211 9.625 1 97.81 84 VAL A C 1
ATOM 659 O O . VAL A 1 84 ? 21.391 6.023 9.891 1 97.81 84 VAL A O 1
ATOM 662 N N . LEU A 1 85 ? 20.641 8.062 9.75 1 98.5 85 LEU A N 1
ATOM 663 C CA . LEU A 1 85 ? 19.344 7.727 10.312 1 98.5 85 LEU A CA 1
ATOM 664 C C . LEU A 1 85 ? 18.531 6.895 9.328 1 98.5 85 LEU A C 1
ATOM 666 O O . LEU A 1 85 ? 17.875 5.926 9.727 1 98.5 85 LEU A O 1
ATOM 670 N N . ASN A 1 86 ? 18.547 7.234 8.062 1 98.31 86 ASN A N 1
ATOM 671 C CA . ASN A 1 86 ? 17.781 6.504 7.059 1 98.31 86 ASN A CA 1
ATOM 672 C C . ASN A 1 86 ? 18.297 5.078 6.887 1 98.31 86 ASN A C 1
ATOM 674 O O . ASN A 1 86 ? 17.594 4.215 6.359 1 98.31 86 ASN A O 1
ATOM 678 N N . GLY A 1 87 ? 19.5 4.855 7.32 1 98.12 87 GLY A N 1
ATOM 679 C CA . GLY A 1 87 ? 20.047 3.51 7.266 1 98.12 87 GLY A CA 1
ATOM 680 C C . GLY A 1 87 ? 19.391 2.553 8.234 1 98.12 87 GLY A C 1
ATOM 681 O O . GLY A 1 87 ? 19.469 1.335 8.062 1 98.12 87 GLY A O 1
ATOM 682 N N . VAL A 1 88 ? 18.75 3.047 9.281 1 98.38 88 VAL A N 1
ATOM 683 C CA . VAL A 1 88 ? 18.234 2.16 10.32 1 98.38 88 VAL A CA 1
ATOM 684 C C . VAL A 1 88 ? 16.734 2.406 10.516 1 98.38 88 VAL A C 1
ATOM 686 O O . VAL A 1 88 ? 16.062 1.643 11.203 1 98.38 88 VAL A O 1
ATOM 689 N N . LEU A 1 89 ? 16.172 3.428 9.883 1 98.31 89 LEU A N 1
ATOM 690 C CA . LEU A 1 89 ? 14.75 3.721 9.992 1 98.31 89 LEU A CA 1
ATOM 691 C C . LEU A 1 89 ? 13.93 2.75 9.156 1 98.31 89 LEU A C 1
ATOM 693 O O . LEU A 1 89 ? 14.398 2.254 8.133 1 98.31 89 LEU A O 1
ATOM 697 N N . PRO A 1 90 ? 12.688 2.51 9.609 1 97 90 PRO A N 1
ATOM 698 C CA . PRO A 1 90 ? 11.797 1.742 8.734 1 97 90 PRO A CA 1
ATOM 699 C C . PRO A 1 90 ? 11.578 2.416 7.383 1 97 90 PRO A C 1
ATOM 701 O O . PRO A 1 90 ? 11.797 3.621 7.246 1 97 90 PRO A O 1
ATOM 704 N N . LYS A 1 91 ? 11.094 1.688 6.383 1 95.5 91 LYS A N 1
ATOM 705 C CA . LYS A 1 91 ? 11.016 2.133 4.992 1 95.5 91 LYS A CA 1
ATOM 706 C C . LYS A 1 91 ? 10.016 3.271 4.836 1 95.5 91 LYS A C 1
ATOM 708 O O . LYS A 1 91 ? 10.094 4.051 3.883 1 95.5 91 LYS A O 1
ATOM 713 N N . ASP A 1 92 ? 9.07 3.354 5.777 1 94.88 92 ASP A N 1
ATOM 714 C CA . ASP A 1 92 ? 8.016 4.348 5.594 1 94.88 92 ASP A CA 1
ATOM 715 C C . ASP A 1 92 ? 8.273 5.582 6.453 1 94.88 92 ASP A C 1
ATOM 717 O O . ASP A 1 92 ? 7.398 6.445 6.586 1 94.88 92 ASP A O 1
ATOM 721 N N . ILE A 1 93 ? 9.391 5.695 7.117 1 97.31 93 ILE A N 1
ATOM 722 C CA . ILE A 1 93 ? 9.859 6.883 7.828 1 97.31 93 ILE A CA 1
ATOM 723 C C . ILE A 1 93 ? 11.227 7.297 7.305 1 97.31 93 ILE A C 1
ATOM 725 O O . ILE A 1 93 ? 12.164 6.496 7.301 1 97.31 93 ILE A O 1
ATOM 729 N N . ARG A 1 94 ? 11.375 8.531 6.879 1 97.38 94 ARG A N 1
ATOM 730 C CA . ARG A 1 94 ? 12.625 9.008 6.297 1 97.38 94 ARG A CA 1
ATOM 731 C C . ARG A 1 94 ? 12.977 10.406 6.809 1 97.38 94 ARG A C 1
ATOM 733 O O . ARG A 1 94 ? 12.086 11.234 7.004 1 97.38 94 ARG A O 1
ATOM 740 N N . ILE A 1 95 ? 14.258 10.609 7.012 1 97.56 95 ILE A N 1
ATOM 741 C CA . ILE A 1 95 ? 14.797 11.961 7.164 1 97.56 95 ILE A CA 1
ATOM 742 C C . ILE A 1 95 ? 15.125 12.547 5.793 1 97.56 95 ILE A C 1
ATOM 744 O O . ILE A 1 95 ? 15.797 11.906 4.984 1 97.56 95 ILE A O 1
ATOM 748 N N . VAL A 1 96 ? 14.625 13.734 5.547 1 96.5 96 VAL A N 1
ATOM 749 C CA . VAL A 1 96 ? 14.789 14.273 4.199 1 96.5 96 VAL A CA 1
ATOM 750 C C . VAL A 1 96 ? 15.789 15.422 4.223 1 96.5 96 VAL A C 1
ATOM 752 O O . VAL A 1 96 ? 16.312 15.82 3.178 1 96.5 96 VAL A O 1
ATOM 755 N N . GLY A 1 97 ? 16.047 15.953 5.43 1 95.56 97 GLY A N 1
ATOM 756 C CA . GLY A 1 97 ? 16.969 17.062 5.59 1 95.56 97 GLY A CA 1
ATOM 757 C C . GLY A 1 97 ? 17.188 17.453 7.039 1 95.56 97 GLY A C 1
ATOM 758 O O . GLY A 1 97 ? 16.469 17 7.926 1 95.56 97 GLY A O 1
ATOM 759 N N . TRP A 1 98 ? 18.25 18.25 7.234 1 96.5 98 TRP A N 1
ATOM 760 C CA . TRP A 1 98 ? 18.547 18.781 8.562 1 96.5 98 TRP A CA 1
ATOM 761 C C . TRP A 1 98 ? 19.25 20.125 8.469 1 96.5 98 TRP A C 1
ATOM 763 O O . TRP A 1 98 ? 19.781 20.484 7.414 1 96.5 98 TRP A O 1
ATOM 773 N N . CYS A 1 99 ? 19.156 20.891 9.516 1 95.25 99 CYS A N 1
ATOM 774 C CA . CYS A 1 99 ? 19.906 22.141 9.633 1 95.25 99 CYS A CA 1
ATOM 775 C C . CYS A 1 99 ? 20.094 22.531 11.094 1 95.25 99 CYS A C 1
ATOM 777 O O . CYS A 1 99 ? 19.297 22.156 11.953 1 95.25 99 CYS A O 1
ATOM 779 N N . PRO A 1 100 ? 21.234 23.156 11.383 1 93.75 100 PRO A N 1
ATOM 780 C CA . PRO A 1 100 ? 21.391 23.688 12.734 1 93.75 100 PRO A CA 1
ATOM 781 C C . PRO A 1 100 ? 20.406 24.812 13.047 1 93.75 100 PRO A C 1
ATOM 783 O O . PRO A 1 100 ? 20.031 25.578 12.156 1 93.75 100 PRO A O 1
ATOM 786 N N . VAL A 1 101 ? 20 24.859 14.242 1 95.25 101 VAL A N 1
ATOM 787 C CA . VAL A 1 101 ? 19.078 25.906 14.664 1 95.25 101 VAL A CA 1
ATOM 788 C C . VAL A 1 101 ? 19.547 26.5 15.992 1 95.25 101 VAL A C 1
ATOM 790 O O . VAL A 1 101 ? 20.328 25.891 16.719 1 95.25 101 VAL A O 1
ATOM 793 N N . PRO A 1 102 ? 19.094 27.734 16.266 1 93 102 PRO A N 1
ATOM 794 C CA . PRO A 1 102 ? 19.438 28.344 17.562 1 93 102 PRO A CA 1
ATOM 795 C C . PRO A 1 102 ? 18.938 27.516 18.75 1 93 102 PRO A C 1
ATOM 797 O O . PRO A 1 102 ? 17.984 26.75 18.609 1 93 102 PRO A O 1
ATOM 800 N N . SER A 1 103 ? 19.531 27.688 19.891 1 90.88 103 SER A N 1
ATOM 801 C CA . SER A 1 103 ? 19.25 26.891 21.078 1 90.88 103 SER A CA 1
ATOM 802 C C . SER A 1 103 ? 17.828 27.156 21.594 1 90.88 103 SER A C 1
ATOM 804 O O . SER A 1 103 ? 17.25 26.328 22.281 1 90.88 103 SER A O 1
ATOM 806 N N . ASP A 1 104 ? 17.312 28.266 21.25 1 93.19 104 ASP A N 1
ATOM 807 C CA . ASP A 1 104 ? 15.984 28.609 21.734 1 93.19 104 ASP A CA 1
ATOM 808 C C . ASP A 1 104 ? 14.922 28.281 20.703 1 93.19 104 ASP A C 1
ATOM 810 O O . ASP A 1 104 ? 13.75 28.625 20.875 1 93.19 104 ASP A O 1
ATOM 814 N N . PHE A 1 105 ? 15.352 27.672 19.672 1 95 105 PHE A N 1
ATOM 815 C CA . PHE A 1 105 ? 14.43 27.297 18.609 1 95 105 PHE A CA 1
ATOM 816 C C . PHE A 1 105 ? 13.477 26.203 19.078 1 95 105 PHE A C 1
ATOM 818 O O . PHE A 1 105 ? 13.883 25.266 19.781 1 95 105 PHE A O 1
ATOM 825 N N . SER A 1 106 ? 12.188 26.312 18.781 1 96.06 106 SER A N 1
ATOM 826 C CA . SER A 1 106 ? 11.164 25.297 18.984 1 96.06 106 SER A CA 1
ATOM 827 C C . SER A 1 106 ? 10.453 24.953 17.688 1 96.06 106 SER A C 1
ATOM 829 O O . SER A 1 106 ? 9.859 25.828 17.047 1 96.06 106 SER A O 1
ATOM 831 N N . ALA A 1 107 ? 10.469 23.672 17.312 1 96.69 107 ALA A N 1
ATOM 832 C CA . ALA A 1 107 ? 9.789 23.281 16.094 1 96.69 107 ALA A CA 1
ATOM 833 C C . ALA A 1 107 ? 8.305 23.656 16.141 1 96.69 107 ALA A C 1
ATOM 835 O O . ALA A 1 107 ? 7.691 23.922 15.102 1 96.69 107 ALA A O 1
ATOM 836 N N . ARG A 1 108 ? 7.746 23.688 17.281 1 95.19 108 ARG A N 1
ATOM 837 C CA . ARG A 1 108 ? 6.324 23.984 17.453 1 95.19 108 ARG A CA 1
ATOM 838 C C . ARG A 1 108 ? 6.07 25.484 17.406 1 95.19 108 ARG A C 1
ATOM 840 O O . ARG A 1 108 ? 5.289 25.969 16.578 1 95.19 108 ARG A O 1
ATOM 847 N N . PHE A 1 109 ? 6.859 26.266 18.172 1 95.19 109 PHE A N 1
ATOM 848 C CA . PHE A 1 109 ? 6.516 27.656 18.406 1 95.19 109 PHE A CA 1
ATOM 849 C C . PHE A 1 109 ? 7.16 28.562 17.375 1 95.19 109 PHE A C 1
ATOM 851 O O . PHE A 1 109 ? 6.719 29.703 17.156 1 95.19 109 PHE A O 1
ATOM 858 N N . SER A 1 110 ? 8.211 28.062 16.812 1 96.69 110 SER A N 1
ATOM 859 C CA . SER A 1 110 ? 8.883 28.859 15.789 1 96.69 110 SER A CA 1
ATOM 860 C C . SER A 1 110 ? 8.258 28.656 14.414 1 96.69 110 SER A C 1
ATOM 862 O O . SER A 1 110 ? 8.656 29.297 13.438 1 96.69 110 SER A O 1
ATOM 864 N N . CYS A 1 111 ? 7.266 27.75 14.398 1 97.19 111 CYS A N 1
ATOM 865 C CA . CYS A 1 111 ? 6.613 27.453 13.125 1 97.19 111 CYS A CA 1
ATOM 866 C C . CYS A 1 111 ? 5.672 28.578 12.719 1 97.19 111 CYS A C 1
ATOM 868 O O . CYS A 1 111 ? 4.855 29.031 13.523 1 97.19 111 CYS A O 1
ATOM 870 N N . LEU A 1 112 ? 5.773 29 11.477 1 97.75 112 LEU A N 1
ATOM 871 C CA . LEU A 1 112 ? 4.988 30.141 10.977 1 97.75 112 LEU A CA 1
ATOM 872 C C . LEU A 1 112 ? 3.662 29.656 10.391 1 97.75 112 LEU A C 1
ATOM 874 O O . LEU A 1 112 ? 2.65 30.359 10.492 1 97.75 112 LEU A O 1
ATOM 878 N N . SER A 1 113 ? 3.697 28.547 9.727 1 97.88 113 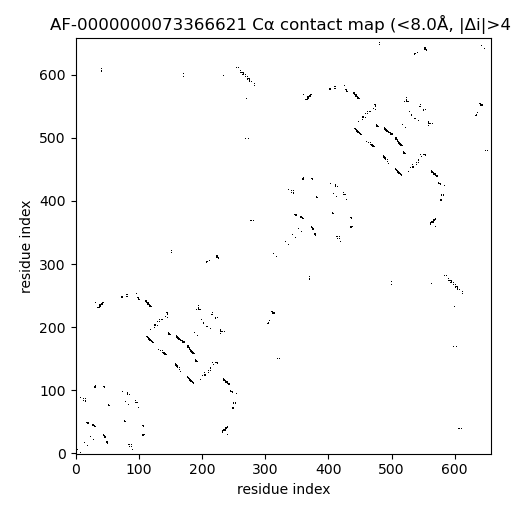SER A N 1
ATOM 879 C CA . SER A 1 113 ? 2.484 28 9.125 1 97.88 113 SER A CA 1
ATOM 880 C C . SER A 1 113 ? 2.639 26.516 8.82 1 97.88 113 SER A C 1
ATOM 882 O O . SER A 1 113 ? 3.76 26.016 8.734 1 97.88 113 SER A O 1
ATOM 884 N N . ARG A 1 114 ? 1.539 25.844 8.781 1 97.75 114 ARG A N 1
ATOM 885 C CA . ARG A 1 114 ? 1.426 24.453 8.367 1 97.75 114 ARG A CA 1
ATOM 886 C C . ARG A 1 114 ? 0.521 24.328 7.148 1 97.75 114 ARG A C 1
ATOM 888 O O . ARG A 1 114 ? -0.502 25 7.051 1 97.75 114 ARG A O 1
ATOM 895 N N . GLU A 1 115 ? 0.952 23.5 6.25 1 97.81 115 GLU A N 1
ATOM 896 C CA . GLU A 1 115 ? 0.163 23.219 5.059 1 97.81 115 GLU A CA 1
ATOM 897 C C . GLU A 1 115 ? -0.233 21.75 4.996 1 97.81 115 GLU A C 1
ATOM 899 O O . GLU A 1 115 ? 0.6 20.859 5.211 1 97.81 115 GLU A O 1
ATOM 904 N N . TYR A 1 116 ? -1.504 21.531 4.785 1 98.06 116 TYR A N 1
ATOM 905 C CA . TYR A 1 116 ? -2.031 20.188 4.645 1 98.06 116 TYR A CA 1
ATOM 906 C C . TYR A 1 116 ? -2.57 19.953 3.24 1 98.06 116 TYR A C 1
ATOM 908 O O . TYR A 1 116 ? -2.955 20.906 2.551 1 98.06 116 TYR A O 1
ATOM 916 N N . LYS A 1 117 ? -2.496 18.75 2.836 1 98.19 117 LYS A N 1
ATOM 917 C CA . LYS A 1 117 ? -3.119 18.281 1.604 1 98.19 117 LYS A CA 1
ATOM 918 C C . LYS A 1 117 ? -4.066 17.109 1.885 1 98.19 117 LYS A C 1
ATOM 920 O O . LYS A 1 117 ? -3.713 16.172 2.609 1 98.19 117 LYS A O 1
ATOM 925 N N . TYR A 1 118 ? -5.309 17.203 1.449 1 98.75 118 TYR A N 1
ATOM 926 C CA . TYR A 1 118 ? -6.273 16.109 1.568 1 98.75 118 TYR A CA 1
ATOM 927 C C . TYR A 1 118 ? -6.656 15.562 0.197 1 98.75 118 TYR A C 1
ATOM 929 O O . TYR A 1 118 ? -7.324 16.25 -0.583 1 98.75 118 TYR A O 1
ATOM 937 N N . PHE A 1 119 ? -6.301 14.297 -0.055 1 98.56 119 PHE A N 1
ATOM 938 C CA . PHE A 1 119 ? -6.586 13.664 -1.34 1 98.56 119 PHE A CA 1
ATOM 939 C C . PHE A 1 119 ? -7.996 13.094 -1.361 1 98.56 119 PHE A C 1
ATOM 941 O O . PHE A 1 119 ? -8.484 12.578 -0.349 1 98.56 119 PHE A O 1
ATOM 948 N N . PHE A 1 120 ? -8.664 13.211 -2.551 1 98.19 120 PHE A N 1
ATOM 949 C CA . PHE A 1 120 ? -9.977 12.594 -2.682 1 98.19 120 PHE A CA 1
ATOM 950 C C . PHE A 1 120 ? -10.305 12.32 -4.145 1 98.19 120 PHE A C 1
ATOM 952 O O . PHE A 1 120 ? -9.812 13.023 -5.035 1 98.19 120 PHE A O 1
ATOM 959 N N . TRP A 1 121 ? -11.055 11.328 -4.355 1 96.69 121 TRP A N 1
ATOM 960 C CA . TRP A 1 121 ? -11.547 11.023 -5.695 1 96.69 121 TRP A CA 1
ATOM 961 C C . TRP A 1 121 ? -12.773 11.859 -6.031 1 96.69 121 TRP A C 1
ATOM 963 O O . TRP A 1 121 ? -13.672 12.008 -5.203 1 96.69 121 TRP A O 1
ATOM 973 N N . ASN A 1 122 ? -12.906 12.57 -7.109 1 91.75 122 ASN A N 1
ATOM 974 C CA . ASN A 1 122 ? -13.961 13.5 -7.48 1 91.75 122 ASN A CA 1
ATOM 975 C C . ASN A 1 122 ? -15.336 12.828 -7.445 1 91.75 122 ASN A C 1
ATOM 977 O O . ASN A 1 122 ? -16.281 13.391 -6.902 1 91.75 122 ASN A O 1
ATOM 981 N N . ASP A 1 123 ? -15.547 11.477 -7.746 1 88.69 123 ASP A N 1
ATOM 982 C CA . ASP A 1 123 ? -16.766 10.68 -7.695 1 88.69 123 ASP A CA 1
ATOM 983 C C . ASP A 1 123 ? -18 11.562 -7.863 1 88.69 123 ASP A C 1
ATOM 985 O O . ASP A 1 123 ? -18.922 11.516 -7.039 1 88.69 123 ASP A O 1
ATOM 989 N N . ASN A 1 124 ? -18.203 12.586 -8.82 1 91.81 124 ASN A N 1
ATOM 990 C CA . ASN A 1 124 ? -19.328 13.43 -9.195 1 91.81 124 ASN A CA 1
ATOM 991 C C . ASN A 1 124 ? -19.531 14.57 -8.195 1 91.81 124 ASN A C 1
ATOM 993 O O . ASN A 1 124 ? -20.656 15.055 -8.023 1 91.81 124 ASN A O 1
ATOM 997 N N . LEU A 1 125 ? -18.562 14.898 -7.426 1 97.44 125 LEU A N 1
ATOM 998 C CA . LEU A 1 125 ? -18.609 16.047 -6.539 1 97.44 125 LEU A CA 1
ATOM 999 C C . LEU A 1 125 ? -18.625 17.344 -7.336 1 97.44 125 LEU A C 1
ATOM 1001 O O . LEU A 1 125 ? -17.938 17.469 -8.352 1 97.44 125 LEU A O 1
ATOM 1005 N N . ASN A 1 126 ? -19.453 18.266 -6.898 1 98.31 126 ASN A N 1
ATOM 1006 C CA . ASN A 1 126 ? -19.391 19.609 -7.461 1 98.31 126 ASN A CA 1
ATOM 1007 C C . ASN A 1 126 ? -18.203 20.406 -6.918 1 98.31 126 ASN A C 1
ATOM 1009 O O . ASN A 1 126 ? -18.328 21.078 -5.898 1 98.31 126 ASN A O 1
ATOM 1013 N N . LEU A 1 127 ? -17.094 20.391 -7.621 1 98.19 127 LEU A N 1
ATOM 1014 C CA . LEU A 1 127 ? -15.836 20.938 -7.145 1 98.19 127 LEU A CA 1
ATOM 1015 C C . LEU A 1 127 ? -15.914 22.469 -7.062 1 98.19 127 LEU A C 1
ATOM 1017 O O . LEU A 1 127 ? -15.312 23.078 -6.172 1 98.19 127 LEU A O 1
ATOM 1021 N N . LEU A 1 128 ? -16.594 23.078 -7.957 1 97.75 128 LEU A N 1
ATOM 1022 C CA . LEU A 1 128 ? -16.703 24.531 -7.973 1 97.75 128 LEU A CA 1
ATOM 1023 C C . LEU A 1 128 ? -17.406 25.031 -6.719 1 97.75 128 LEU A C 1
ATOM 1025 O O . LEU A 1 128 ? -16.953 26 -6.098 1 97.75 128 LEU A O 1
ATOM 1029 N N . VAL A 1 129 ? -18.5 24.391 -6.383 1 98.44 129 VAL A N 1
ATOM 1030 C CA . VAL A 1 129 ? -19.234 24.812 -5.195 1 98.44 129 VAL A CA 1
ATOM 1031 C C . VAL A 1 129 ? -18.391 24.547 -3.947 1 98.44 129 VAL A C 1
ATOM 1033 O O . VAL A 1 129 ? -18.422 25.328 -2.992 1 98.44 129 VAL A O 1
ATOM 1036 N N . MET A 1 130 ? -17.656 23.453 -3.92 1 98.62 130 MET A N 1
ATOM 1037 C CA . MET A 1 130 ? -16.75 23.156 -2.809 1 98.62 130 MET A CA 1
ATOM 1038 C C . MET A 1 130 ? -15.688 24.234 -2.66 1 98.62 130 MET A C 1
ATOM 1040 O O . MET A 1 130 ? -15.375 24.656 -1.546 1 98.62 130 MET A O 1
ATOM 1044 N N . GLU A 1 131 ? -15.125 24.594 -3.809 1 98.06 131 GLU A N 1
ATOM 1045 C CA . GLU A 1 131 ? -14.086 25.625 -3.791 1 98.06 131 GLU A CA 1
ATOM 1046 C C . GLU A 1 131 ? -14.625 26.938 -3.254 1 98.06 131 GLU A C 1
ATOM 1048 O O . GLU A 1 131 ? -13.969 27.609 -2.449 1 98.06 131 GLU A O 1
ATOM 1053 N N . THR A 1 132 ? -15.781 27.297 -3.699 1 97.5 132 THR A N 1
ATOM 1054 C CA . THR A 1 132 ? -16.422 28.516 -3.221 1 97.5 132 THR A CA 1
ATOM 1055 C C . THR A 1 132 ? -16.656 28.453 -1.714 1 97.5 132 THR A C 1
ATOM 1057 O O . THR A 1 132 ? -16.359 29.406 -0.991 1 97.5 132 THR A O 1
ATOM 1060 N N . ALA A 1 133 ? -17.188 27.344 -1.312 1 98.62 133 ALA A N 1
ATOM 1061 C CA . ALA A 1 133 ? -17.422 27.141 0.114 1 98.62 133 ALA A CA 1
ATOM 1062 C C . ALA A 1 133 ? -16.125 27.156 0.903 1 98.62 133 ALA A C 1
ATOM 1064 O O . ALA A 1 133 ? -16.047 27.781 1.97 1 98.62 133 ALA A O 1
ATOM 1065 N N . GLY A 1 134 ? -15.078 26.516 0.371 1 98.69 134 GLY A N 1
ATOM 1066 C CA . GLY A 1 134 ? -13.789 26.438 1.032 1 98.69 134 GLY A CA 1
ATOM 1067 C C . GLY A 1 134 ? -13.133 27.797 1.22 1 98.69 134 GLY A C 1
ATOM 1068 O O . GLY A 1 134 ? -12.453 28.031 2.221 1 98.69 134 GLY A O 1
ATOM 1069 N N . LYS A 1 135 ? -13.352 28.688 0.314 1 98.38 135 LYS A N 1
ATOM 1070 C CA . LYS A 1 135 ? -12.781 30.031 0.377 1 98.38 135 LYS A CA 1
ATOM 1071 C C . LYS A 1 135 ? -13.359 30.828 1.544 1 98.38 135 LYS A C 1
ATOM 1073 O O . LYS A 1 135 ? -12.727 31.75 2.039 1 98.38 135 LYS A O 1
ATOM 1078 N N . LYS A 1 136 ? -14.531 30.453 1.989 1 98.56 136 LYS A N 1
ATOM 1079 C CA . LYS A 1 136 ? -15.148 31.094 3.141 1 98.56 136 LYS A CA 1
ATOM 1080 C C . LYS A 1 136 ? -14.359 30.828 4.418 1 98.56 136 LYS A C 1
ATOM 1082 O O . LYS A 1 136 ? -14.523 31.516 5.418 1 98.56 136 LYS A O 1
ATOM 1087 N N . LEU A 1 137 ? -13.547 29.781 4.352 1 98.75 137 LEU A N 1
ATOM 1088 C CA . LEU A 1 137 ? -12.781 29.375 5.527 1 98.75 137 LEU A CA 1
ATOM 1089 C C . LEU A 1 137 ? -11.539 30.234 5.688 1 98.75 137 LEU A C 1
ATOM 1091 O O . LEU A 1 137 ? -10.906 30.234 6.746 1 98.75 137 LEU A O 1
ATOM 1095 N N . ILE A 1 138 ? -11.172 30.938 4.637 1 98.81 138 ILE A N 1
ATOM 1096 C CA . ILE A 1 138 ? -9.953 31.75 4.652 1 98.81 138 ILE A CA 1
ATOM 1097 C C . ILE A 1 138 ? -10.133 32.938 5.602 1 98.81 138 ILE A C 1
ATOM 1099 O O . ILE A 1 138 ? -11.172 33.594 5.578 1 98.81 138 ILE A O 1
ATOM 1103 N N . GLY A 1 139 ? -9.141 33.156 6.418 1 98.5 139 GLY A N 1
ATOM 1104 C CA . GLY A 1 139 ? -9.164 34.219 7.402 1 98.5 139 GLY A CA 1
ATOM 1105 C C . GLY A 1 139 ? -9.195 33.719 8.836 1 98.5 139 GLY A C 1
ATOM 1106 O O . GLY A 1 139 ? -9 32.531 9.078 1 98.5 139 GLY A O 1
ATOM 1107 N N . GLU A 1 140 ? -9.289 34.625 9.727 1 98.31 140 GLU A N 1
ATOM 1108 C CA . GLU A 1 140 ? -9.391 34.312 11.148 1 98.31 140 GLU A CA 1
ATOM 1109 C C . GLU A 1 140 ? -10.836 34.031 11.547 1 98.31 140 GLU A C 1
ATOM 1111 O O . GLU A 1 140 ? -11.703 34.906 11.367 1 98.31 140 GLU A O 1
ATOM 1116 N N . HIS A 1 141 ? -11.117 32.875 11.992 1 98.44 141 HIS A N 1
ATOM 1117 C CA . HIS A 1 141 ? -12.461 32.5 12.398 1 98.44 141 HIS A CA 1
ATOM 1118 C C . HIS A 1 141 ? -12.43 31.609 13.648 1 98.44 141 HIS A C 1
ATOM 1120 O O . HIS A 1 141 ? -11.367 31.141 14.062 1 98.44 141 HIS A O 1
ATOM 1126 N N . ASP A 1 142 ? -13.586 31.562 14.312 1 98.06 142 ASP A N 1
ATOM 1127 C CA . ASP A 1 142 ? -13.805 30.578 15.352 1 98.06 142 ASP A CA 1
ATOM 1128 C C . ASP A 1 142 ? -14.188 29.219 14.75 1 98.06 142 ASP A C 1
ATOM 1130 O O . ASP A 1 142 ? -15.273 29.078 14.18 1 98.06 142 ASP A O 1
ATOM 1134 N N . PHE A 1 143 ? -13.328 28.188 14.898 1 98.38 143 PHE A N 1
ATOM 1135 C CA . PHE A 1 143 ? -13.516 26.922 14.219 1 98.38 143 PHE A CA 1
ATOM 1136 C C . PHE A 1 143 ? -14.023 25.859 15.188 1 98.38 143 PHE A C 1
ATOM 1138 O O . PHE A 1 143 ? -13.812 24.656 14.984 1 98.38 143 PHE A O 1
ATOM 1145 N N . ARG A 1 144 ? -14.719 26.234 16.266 1 97.44 144 ARG A N 1
ATOM 1146 C CA . ARG A 1 144 ? -15.148 25.312 17.312 1 97.44 144 ARG A CA 1
ATOM 1147 C C . ARG A 1 144 ? -16.094 24.25 16.766 1 97.44 144 ARG A C 1
ATOM 1149 O O . ARG A 1 144 ? -16.156 23.141 17.281 1 97.44 144 ARG A O 1
ATOM 1156 N N . ASN A 1 145 ? -16.828 24.594 15.672 1 98.31 145 ASN A N 1
ATOM 1157 C CA . ASN A 1 145 ? -17.781 23.656 15.078 1 98.31 145 ASN A CA 1
ATOM 1158 C C . ASN A 1 145 ? -17.141 22.797 13.992 1 98.31 145 ASN A C 1
ATOM 1160 O O . ASN A 1 145 ? -17.812 22.016 13.328 1 98.31 145 ASN A O 1
ATOM 1164 N N . PHE A 1 146 ? -15.82 22.969 13.781 1 98.44 146 PHE A N 1
ATOM 1165 C CA . PHE A 1 146 ? -15.039 22.203 12.805 1 98.44 146 PHE A CA 1
ATOM 1166 C C . PHE A 1 146 ? -13.898 21.453 13.484 1 98.44 146 PHE A C 1
ATOM 1168 O O . PHE A 1 146 ? -12.828 21.281 12.906 1 98.44 146 PHE A O 1
ATOM 1175 N N . CYS A 1 147 ? -14.07 21.078 14.695 1 97.69 147 CYS A N 1
ATOM 1176 C CA . CYS A 1 147 ? -12.984 20.375 15.375 1 97.69 147 CYS A CA 1
ATOM 1177 C C . CYS A 1 147 ? -13.531 19.438 16.438 1 97.69 147 CYS A C 1
ATOM 1179 O O . CYS A 1 147 ? -14.75 19.359 16.656 1 97.69 147 CYS A O 1
ATOM 1181 N N . LYS A 1 148 ? -12.734 18.562 16.969 1 96 148 LYS A N 1
ATOM 1182 C CA . LYS A 1 148 ? -13 17.906 18.25 1 96 148 LYS A CA 1
ATOM 1183 C C . LYS A 1 148 ? -12.594 18.781 19.422 1 96 148 LYS A C 1
ATOM 1185 O O . LYS A 1 148 ? -11.406 19.031 19.625 1 96 148 LYS A O 1
ATOM 1190 N N . MET A 1 149 ? -13.547 19.172 20.188 1 94.31 149 MET A N 1
ATOM 1191 C CA . MET A 1 149 ? -13.305 20.141 21.25 1 94.31 149 MET A CA 1
ATOM 1192 C C . MET A 1 149 ? -12.602 19.5 22.438 1 94.31 149 MET A C 1
ATOM 1194 O O . MET A 1 149 ? -13.094 18.516 23 1 94.31 149 MET A O 1
ATOM 1198 N N . ASP A 1 150 ? -11.5 19.969 22.672 1 92.31 150 ASP A N 1
ATOM 1199 C CA . ASP A 1 150 ? -10.766 19.641 23.891 1 92.31 150 ASP A CA 1
ATOM 1200 C C . ASP A 1 150 ? -10.805 20.797 24.891 1 92.31 150 ASP A C 1
ATOM 1202 O O . ASP A 1 150 ? -9.844 21.562 24.984 1 92.31 150 ASP A O 1
ATOM 1206 N N . ALA A 1 151 ? -11.734 20.875 25.672 1 91.5 151 ALA A N 1
ATOM 1207 C CA . ALA A 1 151 ? -12 22.016 26.547 1 91.5 151 ALA A CA 1
ATOM 1208 C C . ALA A 1 151 ? -11 22.078 27.688 1 91.5 151 ALA A C 1
ATOM 1210 O O . ALA A 1 151 ? -10.898 23.094 28.375 1 91.5 151 ALA A O 1
ATOM 1211 N N . VAL A 1 152 ? -10.391 21.016 27.938 1 90.69 152 VAL A N 1
ATOM 1212 C CA . VAL A 1 152 ? -9.398 21 29.016 1 90.69 152 VAL A CA 1
ATOM 1213 C C . VAL A 1 152 ? -8.156 21.781 28.578 1 90.69 152 VAL A C 1
ATOM 1215 O O . VAL A 1 152 ? -7.66 22.625 29.328 1 90.69 152 VAL A O 1
ATOM 1218 N N . LYS A 1 153 ? -7.703 21.578 27.344 1 90.19 153 LYS A N 1
ATOM 1219 C CA . LYS A 1 153 ? -6.391 22.078 26.938 1 90.19 153 LYS A CA 1
ATOM 1220 C C . LYS A 1 153 ? -6.516 23.312 26.047 1 90.19 153 LYS A C 1
ATOM 1222 O O . LYS A 1 153 ? -5.57 24.094 25.938 1 90.19 153 LYS A O 1
ATOM 1227 N N . VAL A 1 154 ? -7.656 23.453 25.484 1 92.5 154 VAL A N 1
ATOM 1228 C CA . VAL A 1 154 ? -7.812 24.5 24.484 1 92.5 154 VAL A CA 1
ATOM 1229 C C . VAL A 1 154 ? -8.875 25.5 24.953 1 92.5 154 VAL A C 1
ATOM 1231 O O . VAL A 1 154 ? -10.008 25.109 25.25 1 92.5 154 VAL A O 1
ATOM 1234 N N . HIS A 1 155 ? -8.492 26.766 24.938 1 93.88 155 HIS A N 1
ATOM 1235 C CA . HIS A 1 155 ? -9.398 27.781 25.453 1 93.88 155 HIS A CA 1
ATOM 1236 C C . HIS A 1 155 ? -9.727 28.812 24.375 1 93.88 155 HIS A C 1
ATOM 1238 O O . HIS A 1 155 ? -10.562 29.703 24.594 1 93.88 155 HIS A O 1
ATOM 1244 N N . ASN A 1 156 ? -8.992 28.75 23.344 1 94.94 156 ASN A N 1
ATOM 1245 C CA . ASN A 1 156 ? -9.227 29.609 22.188 1 94.94 156 ASN A CA 1
ATOM 1246 C C . ASN A 1 156 ? -9.406 28.797 20.906 1 94.94 156 ASN A C 1
ATOM 1248 O O . ASN A 1 156 ? -8.539 27.984 20.547 1 94.94 156 ASN A O 1
ATOM 1252 N N . TYR A 1 157 ? -10.477 29.016 20.25 1 96.62 157 TYR A N 1
ATOM 1253 C CA . TYR A 1 157 ? -10.789 28.188 19.094 1 96.62 157 TYR A CA 1
ATOM 1254 C C . TYR A 1 157 ? -10.688 28.984 17.797 1 96.62 157 TYR A C 1
ATOM 1256 O O . TYR A 1 157 ? -11.188 28.562 16.766 1 96.62 157 TYR A O 1
ATOM 1264 N N . ARG A 1 158 ? -10.133 30.172 17.938 1 97.56 158 ARG A N 1
ATOM 1265 C CA . ARG A 1 158 ? -9.859 30.969 16.734 1 97.56 158 ARG A CA 1
ATOM 1266 C C . ARG A 1 158 ? -8.57 30.516 16.062 1 97.56 158 ARG A C 1
ATOM 1268 O O . ARG A 1 158 ? -7.59 30.188 16.734 1 97.56 158 ARG A O 1
ATOM 1275 N N . ARG A 1 159 ? -8.625 30.328 14.812 1 98.06 159 ARG A N 1
ATOM 1276 C CA . ARG A 1 159 ? -7.477 30 13.969 1 98.06 159 ARG A CA 1
ATOM 1277 C C . ARG A 1 159 ? -7.5 30.797 12.672 1 98.06 159 ARG A C 1
ATOM 1279 O O . ARG A 1 159 ? -8.531 31.359 12.305 1 98.06 159 ARG A O 1
ATOM 1286 N N . ASN A 1 160 ? -6.367 30.891 12.047 1 98.62 160 ASN A N 1
ATOM 1287 C CA . ASN A 1 160 ? -6.23 31.641 10.805 1 98.62 160 ASN A CA 1
ATOM 1288 C C . ASN A 1 160 ? -5.895 30.734 9.625 1 98.62 160 ASN A C 1
ATOM 1290 O O . ASN A 1 160 ? -4.797 30.188 9.555 1 98.62 160 ASN A O 1
ATOM 1294 N N . VAL A 1 161 ? -6.828 30.547 8.734 1 98.81 161 VAL A N 1
ATOM 1295 C CA . VAL A 1 161 ? -6.578 29.875 7.465 1 98.81 161 VAL A CA 1
ATOM 1296 C C . VAL A 1 161 ? -6.07 30.875 6.434 1 98.81 161 VAL A C 1
ATOM 1298 O O . VAL A 1 161 ? -6.758 31.844 6.113 1 98.81 161 VAL A O 1
ATOM 1301 N N . MET A 1 162 ? -4.949 30.594 5.914 1 98.81 162 MET A N 1
ATOM 1302 C CA . MET A 1 162 ? -4.258 31.562 5.062 1 98.81 162 MET A CA 1
ATOM 1303 C C . MET A 1 162 ? -4.57 31.312 3.59 1 98.81 162 MET A C 1
ATOM 1305 O O . MET A 1 162 ? -4.605 32.25 2.791 1 98.81 162 MET A O 1
ATOM 1309 N N . SER A 1 163 ? -4.715 30.109 3.219 1 98.75 163 SER A N 1
ATOM 1310 C CA . SER A 1 163 ? -5.031 29.781 1.831 1 98.75 163 SER A CA 1
ATOM 1311 C C . SER A 1 163 ? -5.801 28.469 1.732 1 98.75 163 SER A C 1
ATOM 1313 O O . SER A 1 163 ? -5.73 27.641 2.635 1 98.75 163 SER A O 1
ATOM 1315 N N . PHE A 1 164 ? -6.566 28.375 0.656 1 98.75 164 PHE A N 1
ATOM 1316 C CA . PHE A 1 164 ? -7.387 27.219 0.327 1 98.75 164 PHE A CA 1
ATOM 1317 C C . PHE A 1 164 ? -7.457 27.016 -1.183 1 98.75 164 PHE A C 1
ATOM 1319 O O . PHE A 1 164 ? -7.746 27.953 -1.926 1 98.75 164 PHE A O 1
ATOM 1326 N N . GLU A 1 165 ? -7.215 25.781 -1.576 1 98.38 165 GLU A N 1
ATOM 1327 C CA . GLU A 1 165 ? -7.293 25.516 -3.008 1 98.38 165 GLU A CA 1
ATOM 1328 C C . GLU A 1 165 ? -7.672 24.047 -3.268 1 98.38 165 GLU A C 1
ATOM 1330 O O . GLU A 1 165 ? -7.297 23.156 -2.504 1 98.38 165 GLU A O 1
ATOM 1335 N N . ILE A 1 166 ? -8.438 23.797 -4.297 1 98.56 166 ILE A N 1
ATOM 1336 C CA . ILE A 1 166 ? -8.703 22.453 -4.816 1 98.56 166 ILE A CA 1
ATOM 1337 C C . ILE A 1 166 ? -8.078 22.312 -6.203 1 98.56 166 ILE A C 1
ATOM 1339 O O . ILE A 1 166 ? -8.258 23.156 -7.07 1 98.56 166 ILE A O 1
ATOM 1343 N N . SER A 1 167 ? -7.3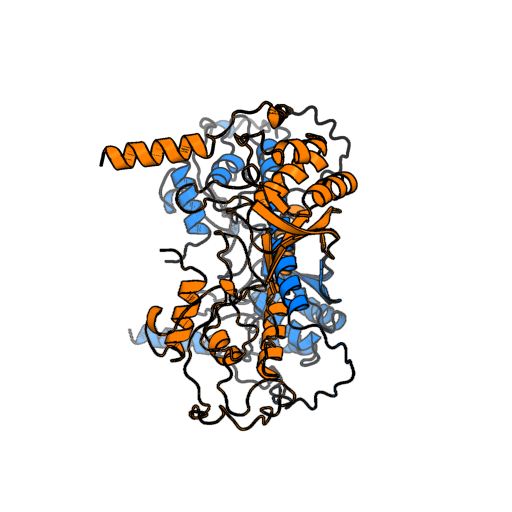12 21.312 -6.383 1 98 167 SER A N 1
ATOM 1344 C CA . SER A 1 167 ? -6.648 21.125 -7.668 1 98 167 SER A CA 1
ATOM 1345 C C . SER A 1 167 ? -6.586 19.656 -8.047 1 98 167 SER A C 1
ATOM 1347 O O . SER A 1 167 ? -6.625 18.781 -7.176 1 98 167 SER A O 1
ATOM 1349 N N . PRO A 1 168 ? -6.512 19.328 -9.336 1 96.81 168 PRO A N 1
ATOM 1350 C CA . PRO A 1 168 ? -6.383 17.938 -9.773 1 96.81 168 PRO A CA 1
ATOM 1351 C C . PRO A 1 168 ? -4.984 17.375 -9.531 1 96.81 168 PRO A C 1
ATOM 1353 O O . PRO A 1 168 ? -3.998 18.109 -9.57 1 96.81 168 PRO A O 1
ATOM 1356 N N . CYS A 1 169 ? -4.945 16.094 -9.195 1 94.81 169 CYS A N 1
ATOM 1357 C CA . CYS A 1 169 ? -3.693 15.344 -9.133 1 94.81 169 CYS A CA 1
ATOM 1358 C C . CYS A 1 169 ? -3.459 14.555 -10.422 1 94.81 169 CYS A C 1
ATOM 1360 O O . CYS A 1 169 ? -4.375 14.391 -11.227 1 94.81 169 CYS A O 1
ATOM 1362 N N . ASP A 1 170 ? -2.203 14.172 -10.656 1 87.69 170 ASP A N 1
ATOM 1363 C CA . ASP A 1 170 ? -1.877 13.375 -11.836 1 87.69 170 ASP A CA 1
ATOM 1364 C C . ASP A 1 170 ? -2.09 11.883 -11.562 1 87.69 170 ASP A C 1
ATOM 1366 O O . ASP A 1 170 ? -1.144 11.094 -11.617 1 87.69 170 ASP A O 1
ATOM 1370 N N . MET A 1 171 ? -3.254 11.508 -11.195 1 90.81 171 MET A N 1
ATOM 1371 C CA . MET A 1 171 ? -3.627 10.125 -10.898 1 90.81 171 MET A CA 1
ATOM 1372 C C . MET A 1 171 ? -5.09 9.867 -11.258 1 90.81 171 MET A C 1
ATOM 1374 O O . MET A 1 171 ? -5.965 10.648 -10.891 1 90.81 171 MET A O 1
ATOM 1378 N N . ARG A 1 172 ? -5.312 8.859 -12.078 1 89.31 172 ARG A N 1
ATOM 1379 C CA . ARG A 1 172 ? -6.652 8.445 -12.484 1 89.31 172 ARG A CA 1
ATOM 1380 C C . ARG A 1 172 ? -6.852 6.949 -12.273 1 89.31 172 ARG A C 1
ATOM 1382 O O . ARG A 1 172 ? -5.902 6.168 -12.367 1 89.31 172 ARG A O 1
ATOM 1389 N N . PHE A 1 173 ? -8.039 6.57 -12 1 88.69 173 PHE A N 1
ATOM 1390 C CA . PHE A 1 173 ? -8.422 5.172 -11.844 1 88.69 173 PHE A CA 1
ATOM 1391 C C . PHE A 1 173 ? -9.867 4.949 -12.258 1 88.69 173 PHE A C 1
ATOM 1393 O O . PHE A 1 173 ? -10.773 5.594 -11.727 1 88.69 173 PHE A O 1
ATOM 1400 N N . GLU A 1 174 ? -10.102 4.078 -13.234 1 86 174 GLU A N 1
ATOM 1401 C CA . GLU A 1 174 ? -11.414 3.719 -13.758 1 86 174 GLU A CA 1
ATOM 1402 C C . GLU A 1 174 ? -12.234 4.961 -14.086 1 86 174 GLU A C 1
ATOM 1404 O O . GLU A 1 174 ? -13.398 5.062 -13.695 1 86 174 GLU A O 1
ATOM 1409 N N . GLY A 1 175 ? -11.578 5.938 -14.695 1 85.75 175 GLY A N 1
ATOM 1410 C CA . GLY A 1 175 ? -12.273 7.129 -15.164 1 85.75 175 GLY A CA 1
ATOM 1411 C C . GLY A 1 175 ? -12.43 8.188 -14.086 1 85.75 175 GLY A C 1
ATOM 1412 O O . GLY A 1 175 ? -12.922 9.289 -14.359 1 85.75 175 GLY A O 1
ATOM 1413 N N . HIS A 1 176 ? -11.977 7.852 -12.891 1 91.06 176 HIS A N 1
ATOM 1414 C CA . HIS A 1 176 ? -12.062 8.812 -11.797 1 91.06 176 HIS A CA 1
ATOM 1415 C C . HIS A 1 176 ? -10.727 9.516 -11.57 1 91.06 176 HIS A C 1
ATOM 1417 O O . HIS A 1 176 ? -9.68 8.859 -11.516 1 91.06 176 HIS A O 1
ATOM 1423 N N . GLN A 1 177 ? -10.828 10.805 -11.398 1 95.12 177 GLN A N 1
ATOM 1424 C CA . GLN A 1 177 ? -9.641 11.617 -11.203 1 95.12 177 GLN A CA 1
ATOM 1425 C C . GLN A 1 177 ? -9.406 11.906 -9.727 1 95.12 177 GLN A C 1
ATOM 1427 O O . GLN A 1 177 ? -10.352 12.188 -8.984 1 95.12 177 GLN A O 1
ATOM 1432 N N . LEU A 1 178 ? -8.172 11.797 -9.328 1 97.06 178 LEU A N 1
ATOM 1433 C CA . LEU A 1 178 ? -7.793 12.172 -7.973 1 97.06 178 LEU A CA 1
ATOM 1434 C C . LEU A 1 178 ? -7.602 13.68 -7.859 1 97.06 178 LEU A C 1
ATOM 1436 O O . LEU A 1 178 ? -7.004 14.305 -8.742 1 97.06 178 LEU A O 1
ATOM 1440 N N . TYR A 1 179 ? -8.18 14.297 -6.832 1 98.25 179 TYR A N 1
ATOM 1441 C CA . TYR A 1 179 ? -8.031 15.711 -6.508 1 98.25 179 TYR A CA 1
ATOM 1442 C C . TYR A 1 179 ? -7.422 15.891 -5.125 1 98.25 179 TYR A C 1
ATOM 1444 O O . TYR A 1 179 ? -7.242 14.922 -4.387 1 98.25 179 TYR A O 1
ATOM 1452 N N . ALA A 1 180 ? -7.059 17.109 -4.832 1 98.5 180 ALA A N 1
ATOM 1453 C CA . ALA A 1 180 ? -6.547 17.422 -3.498 1 98.5 180 ALA A CA 1
ATOM 1454 C C . ALA A 1 180 ? -7.039 18.797 -3.023 1 98.5 180 ALA A C 1
ATOM 1456 O O . ALA A 1 180 ? -7.145 19.734 -3.814 1 98.5 180 ALA A O 1
ATOM 1457 N N . ILE A 1 181 ? -7.379 18.859 -1.788 1 98.75 181 ILE A N 1
ATOM 1458 C CA . ILE A 1 181 ? -7.566 20.125 -1.078 1 98.75 181 ILE A CA 1
ATOM 1459 C C . ILE A 1 181 ? -6.273 20.531 -0.376 1 98.75 181 ILE A C 1
ATOM 1461 O O . ILE A 1 181 ? -5.703 19.734 0.386 1 98.75 181 ILE A O 1
ATOM 1465 N N . LYS A 1 182 ? -5.777 21.641 -0.689 1 98.62 182 LYS A N 1
ATOM 1466 C CA . LYS A 1 182 ? -4.633 22.203 0.018 1 98.62 182 LYS A CA 1
ATOM 1467 C C . LYS A 1 182 ? -5.059 23.344 0.94 1 98.62 182 LYS A C 1
ATOM 1469 O O . LYS A 1 182 ? -5.77 24.25 0.518 1 98.62 182 LYS A O 1
ATOM 1474 N N . ILE A 1 183 ? -4.656 23.266 2.186 1 98.75 183 ILE A N 1
ATOM 1475 C CA . ILE A 1 183 ? -5.02 24.266 3.184 1 98.75 183 ILE A CA 1
ATOM 1476 C C . ILE A 1 183 ? -3.785 24.672 3.984 1 98.75 183 ILE A C 1
ATOM 1478 O O . ILE A 1 183 ? -3.025 23.812 4.441 1 98.75 183 ILE A O 1
ATOM 1482 N N . LYS A 1 184 ? -3.586 25.938 4.055 1 98.75 184 LYS A N 1
ATOM 1483 C CA . LYS A 1 184 ? -2.48 26.5 4.832 1 98.75 184 LYS A CA 1
ATOM 1484 C C . LYS A 1 184 ? -2.994 27.359 5.977 1 98.75 184 LYS A C 1
ATOM 1486 O O . LYS A 1 184 ? -3.93 28.141 5.797 1 98.75 184 LYS A O 1
ATOM 1491 N N . GLY A 1 185 ? -2.465 27.156 7.121 1 98.31 185 GLY A N 1
ATOM 1492 C CA . GLY A 1 185 ? -2.836 27.953 8.281 1 98.31 185 GLY A CA 1
ATOM 1493 C C . GLY A 1 185 ? -1.729 28.047 9.312 1 98.31 185 GLY A C 1
ATOM 1494 O O . GLY A 1 185 ? -0.72 27.344 9.227 1 98.31 185 GLY A O 1
ATOM 1495 N N . SER A 1 186 ? -1.875 28.969 10.242 1 95.69 186 SER A N 1
ATOM 1496 C CA . SER A 1 186 ? -0.876 29.141 11.289 1 95.69 186 SER A CA 1
ATOM 1497 C C . SER A 1 186 ? -0.896 27.969 12.266 1 95.69 186 SER A C 1
ATOM 1499 O O . SER A 1 186 ? 0.156 27.516 12.711 1 95.69 186 SER A O 1
ATOM 1501 N N . ALA A 1 187 ? -2.049 27.547 12.641 1 95.31 187 ALA A N 1
ATOM 1502 C CA . ALA A 1 187 ? -2.305 26.422 13.523 1 95.31 187 ALA A CA 1
ATOM 1503 C C . ALA A 1 187 ? -3.678 25.812 13.258 1 95.31 187 ALA A C 1
ATOM 1505 O O . ALA A 1 187 ? -4.547 26.453 12.68 1 95.31 187 ALA A O 1
ATOM 1506 N N . PHE A 1 188 ? -3.826 24.609 13.641 1 96.94 188 PHE A N 1
ATOM 1507 C CA . PHE A 1 188 ? -5.098 23.922 13.461 1 96.94 188 PHE A CA 1
ATOM 1508 C C . PHE A 1 188 ? -5.535 23.25 14.758 1 96.94 188 PHE A C 1
ATOM 1510 O O . PHE A 1 188 ? -4.695 22.781 15.531 1 96.94 188 PHE A O 1
ATOM 1517 N N . LEU A 1 189 ? -6.836 23.203 14.961 1 97.06 189 LEU A N 1
ATOM 1518 C CA . LEU A 1 189 ? -7.414 22.484 16.094 1 97.06 189 LEU A CA 1
ATOM 1519 C C . LEU A 1 189 ? -7.453 20.984 15.812 1 97.06 189 LEU A C 1
ATOM 1521 O O . LEU A 1 189 ? -7.207 20.547 14.68 1 97.06 189 LEU A O 1
ATOM 1525 N N . TRP A 1 190 ? -7.727 20.219 16.922 1 96.38 190 TRP A N 1
ATOM 1526 C CA . TRP A 1 190 ? -7.816 18.766 16.812 1 96.38 190 TRP A CA 1
ATOM 1527 C C . TRP A 1 190 ? -8.859 18.359 15.781 1 96.38 190 TRP A C 1
ATOM 1529 O O . TRP A 1 190 ? -10.031 18.734 15.891 1 96.38 190 TRP A O 1
ATOM 1539 N N . HIS A 1 191 ? -8.453 17.672 14.711 1 97.81 191 HIS A N 1
ATOM 1540 C CA . HIS A 1 191 ? -9.281 17.125 13.648 1 97.81 191 HIS A CA 1
ATOM 1541 C C . HIS A 1 191 ? -9.844 18.219 12.758 1 97.81 191 HIS A C 1
ATOM 1543 O O . HIS A 1 191 ? -10.75 17.969 11.953 1 97.81 191 HIS A O 1
ATOM 1549 N N . GLN A 1 192 ? -9.406 19.391 12.836 1 98.38 192 GLN A N 1
ATOM 1550 C CA . GLN A 1 192 ? -10.023 20.531 12.164 1 98.38 192 GLN A CA 1
ATOM 1551 C C . GLN A 1 192 ? -10.078 20.312 10.656 1 98.38 192 GLN A C 1
ATOM 1553 O O . GLN A 1 192 ? -11.125 20.484 10.031 1 98.38 192 GLN A O 1
ATOM 1558 N N . VAL A 1 193 ? -8.945 19.906 10.008 1 98.69 193 VAL A N 1
ATOM 1559 C CA . VAL A 1 193 ? -8.906 19.766 8.555 1 98.69 193 VAL A CA 1
ATOM 1560 C C . VAL A 1 193 ? -9.898 18.703 8.109 1 98.69 193 VAL A C 1
ATOM 1562 O O . VAL A 1 193 ? -10.656 18.922 7.16 1 98.69 193 VAL A O 1
ATOM 1565 N N . ARG A 1 194 ? -9.953 17.578 8.742 1 98.75 194 ARG A N 1
ATOM 1566 C CA . ARG A 1 194 ? -10.844 16.484 8.367 1 98.75 194 ARG A CA 1
ATOM 1567 C C . ARG A 1 194 ? -12.305 16.875 8.57 1 98.75 194 ARG A C 1
ATOM 1569 O O . ARG A 1 194 ? -13.18 16.438 7.82 1 98.75 194 ARG A O 1
ATOM 1576 N N . CYS A 1 195 ? -12.602 17.656 9.633 1 98.75 195 CYS A N 1
ATOM 1577 C CA . CYS A 1 195 ? -13.961 18.156 9.836 1 98.75 195 CYS A CA 1
ATOM 1578 C C . CYS A 1 195 ? -14.367 19.109 8.727 1 98.75 195 CYS A C 1
ATOM 1580 O O . CYS A 1 195 ? -15.477 19.031 8.195 1 98.75 195 CYS A O 1
ATOM 1582 N N . MET A 1 196 ? -13.469 20.016 8.414 1 98.88 196 MET A N 1
ATOM 1583 C CA . MET A 1 196 ? -13.734 20.953 7.316 1 98.88 196 MET A CA 1
ATOM 1584 C C . MET A 1 196 ? -14 20.203 6.016 1 98.88 196 MET A C 1
ATOM 1586 O O . MET A 1 196 ? -14.961 20.5 5.309 1 98.88 196 MET A O 1
ATOM 1590 N N . VAL A 1 197 ? -13.211 19.172 5.75 1 98.88 197 VAL A N 1
ATOM 1591 C CA . VAL A 1 197 ? -13.32 18.391 4.527 1 98.88 197 VAL A CA 1
ATOM 1592 C C . VAL A 1 197 ? -14.648 17.641 4.512 1 98.88 197 VAL A C 1
ATOM 1594 O O . VAL A 1 197 ? -15.305 17.547 3.473 1 98.88 197 VAL A O 1
ATOM 1597 N N . ALA A 1 198 ? -15.047 17.125 5.629 1 98.75 198 ALA A N 1
ATOM 1598 C CA . ALA A 1 198 ? -16.312 16.406 5.73 1 98.75 198 ALA A CA 1
ATOM 1599 C C . ALA A 1 198 ? -17.484 17.297 5.309 1 98.75 198 ALA A C 1
ATOM 1601 O O . ALA A 1 198 ? -18.359 16.875 4.551 1 98.75 198 ALA A O 1
ATOM 1602 N N . VAL A 1 199 ? -17.5 18.516 5.812 1 98.81 199 VAL A N 1
ATOM 1603 C CA . VAL A 1 199 ? -18.562 19.469 5.484 1 98.81 199 VAL A CA 1
ATOM 1604 C C . VAL A 1 199 ? -18.484 19.828 4.004 1 98.81 199 VAL A C 1
ATOM 1606 O O . VAL A 1 199 ? -19.516 19.875 3.322 1 98.81 199 VAL A O 1
ATOM 1609 N N . LEU A 1 200 ? -17.328 20.062 3.494 1 98.88 200 LEU A N 1
ATOM 1610 C CA . LEU A 1 200 ? -17.141 20.375 2.082 1 98.88 200 LEU A CA 1
ATOM 1611 C C . LEU A 1 200 ? -17.656 19.234 1.201 1 98.88 200 LEU A C 1
ATOM 1613 O O . LEU A 1 200 ? -18.234 19.484 0.139 1 98.88 200 LEU A O 1
ATOM 1617 N N . PHE A 1 201 ? -17.422 17.984 1.621 1 98.62 201 PHE A N 1
ATOM 1618 C CA . PHE A 1 201 ? -17.922 16.844 0.864 1 98.62 201 PHE A CA 1
ATOM 1619 C C . PHE A 1 201 ? -19.438 16.844 0.806 1 98.62 201 PHE A C 1
ATOM 1621 O O . PHE A 1 201 ? -20.031 16.578 -0.244 1 98.62 201 PHE A O 1
ATOM 1628 N N . MET A 1 202 ? -20.125 17.156 1.929 1 98.5 202 MET A N 1
ATOM 1629 C CA . MET A 1 202 ? -21.578 17.25 1.927 1 98.5 202 MET A CA 1
ATOM 1630 C C . MET A 1 202 ? -22.047 18.312 0.958 1 98.5 202 MET A C 1
ATOM 1632 O O . MET A 1 202 ? -23.062 18.141 0.276 1 98.5 202 MET A O 1
ATOM 1636 N N . ILE A 1 203 ? -21.328 19.406 0.915 1 98.69 203 ILE A N 1
ATOM 1637 C CA . ILE A 1 203 ? -21.656 20.5 0.006 1 98.69 203 ILE A CA 1
ATOM 1638 C C . ILE A 1 203 ? -21.453 20.047 -1.438 1 98.69 203 ILE A C 1
ATOM 1640 O O . ILE A 1 203 ? -22.312 20.25 -2.289 1 98.69 203 ILE A O 1
ATOM 1644 N N . GLY A 1 204 ? -20.312 19.438 -1.729 1 98.5 204 GLY A N 1
ATOM 1645 C CA . GLY A 1 204 ? -20.031 18.953 -3.068 1 98.5 204 GLY A CA 1
ATOM 1646 C C . GLY A 1 204 ? -21.031 17.922 -3.559 1 98.5 204 GLY A C 1
ATOM 1647 O O . GLY A 1 204 ? -21.266 17.797 -4.766 1 98.5 204 GLY A O 1
ATOM 1648 N N . GLN A 1 205 ? -21.625 17.203 -2.609 1 97.75 205 GLN A N 1
ATOM 1649 C CA . GLN A 1 205 ? -22.625 16.188 -2.928 1 97.75 205 GLN A CA 1
ATOM 1650 C C . GLN A 1 205 ? -24 16.812 -3.129 1 97.75 205 GLN A C 1
ATOM 1652 O O . GLN A 1 205 ? -24.953 16.125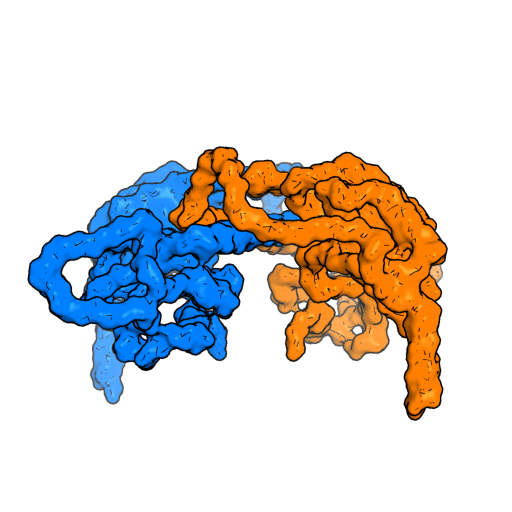 -3.496 1 97.75 205 GLN A O 1
ATOM 1657 N N . GLY A 1 206 ? -24.125 18.078 -2.82 1 97.38 206 GLY A N 1
ATOM 1658 C CA . GLY A 1 206 ? -25.391 18.766 -2.93 1 97.38 206 GLY A CA 1
ATOM 1659 C C . GLY A 1 206 ? -26.297 18.562 -1.724 1 97.38 206 GLY A C 1
ATOM 1660 O O . GLY A 1 206 ? -27.469 18.906 -1.758 1 97.38 206 GLY A O 1
ATOM 1661 N N . LEU A 1 207 ? -25.75 18.016 -0.683 1 97.44 207 LEU A N 1
ATOM 1662 C CA . LEU A 1 207 ? -26.516 17.734 0.523 1 97.44 207 LEU A CA 1
ATOM 1663 C C . LEU A 1 207 ? -26.641 18.984 1.396 1 97.44 207 LEU A C 1
ATOM 1665 O O . LEU A 1 207 ? -27.594 19.109 2.168 1 97.44 207 LEU A O 1
ATOM 1669 N N . GLU A 1 208 ? -25.672 19.875 1.382 1 98.12 208 GLU A N 1
ATOM 1670 C CA . GLU A 1 208 ? -25.656 21.156 2.094 1 98.12 208 GLU A CA 1
ATOM 1671 C C . GLU A 1 208 ? -25.359 22.312 1.145 1 98.12 208 GLU A C 1
ATOM 1673 O O . GLU A 1 208 ? -24.688 22.125 0.127 1 98.12 208 GLU A O 1
ATOM 1678 N N . SER A 1 209 ? -25.859 23.469 1.468 1 97.44 209 SER A N 1
ATOM 1679 C CA . SER A 1 209 ? -25.469 24.688 0.755 1 97.44 209 SER A CA 1
ATOM 1680 C C . SER A 1 209 ? -24.156 25.25 1.294 1 97.44 209 SER A C 1
ATOM 1682 O O . SER A 1 209 ? -23.797 25.016 2.451 1 97.44 209 SER A O 1
ATOM 1684 N N . PRO A 1 210 ? -23.422 26.031 0.451 1 97.75 210 PRO A N 1
ATOM 1685 C CA . PRO A 1 210 ? -22.203 26.672 0.929 1 97.75 210 PRO A CA 1
ATOM 1686 C C . PRO A 1 210 ? -22.438 27.562 2.145 1 97.75 210 PRO A C 1
ATOM 1688 O O . PRO A 1 210 ? -21.516 27.812 2.922 1 97.75 210 PRO A O 1
ATOM 1691 N N . GLU A 1 211 ? -23.609 27.969 2.395 1 97.62 211 GLU A N 1
ATOM 1692 C CA . GLU A 1 211 ? -23.969 28.875 3.482 1 97.62 211 GLU A CA 1
ATOM 1693 C C . GLU A 1 211 ? -23.812 28.203 4.84 1 97.62 211 GLU A C 1
ATOM 1695 O O . GLU A 1 211 ? -23.766 28.859 5.875 1 97.62 211 GLU A O 1
ATOM 1700 N N . VAL A 1 212 ? -23.766 26.906 4.758 1 98.19 212 VAL A N 1
ATOM 1701 C CA . VAL A 1 212 ? -23.625 26.172 6.016 1 98.19 212 VAL A CA 1
ATOM 1702 C C . VAL A 1 212 ? -22.297 26.516 6.664 1 98.19 212 VAL A C 1
ATOM 1704 O O . VAL A 1 212 ? -22.156 26.484 7.891 1 98.19 212 VAL A O 1
ATOM 1707 N N . ILE A 1 213 ? -21.312 26.844 5.844 1 98.56 213 ILE A N 1
ATOM 1708 C CA . ILE A 1 213 ? -20 27.234 6.367 1 98.56 213 ILE A CA 1
ATOM 1709 C C . ILE A 1 213 ? -20.156 28.484 7.23 1 98.56 213 ILE A C 1
ATOM 1711 O O . ILE A 1 213 ? -19.609 28.547 8.336 1 98.56 213 ILE A O 1
ATOM 1715 N N . ASP A 1 214 ? -20.922 29.422 6.777 1 98.12 214 ASP A N 1
ATOM 1716 C CA . ASP A 1 214 ? -21.172 30.656 7.527 1 98.12 214 ASP A CA 1
ATOM 1717 C C . ASP A 1 214 ? -21.844 30.344 8.867 1 98.12 214 ASP A C 1
ATOM 1719 O O . ASP A 1 214 ? -21.484 30.938 9.891 1 98.12 214 ASP A O 1
ATOM 1723 N N . ALA A 1 215 ? -22.781 29.5 8.766 1 97.88 215 ALA A N 1
ATOM 1724 C CA . ALA A 1 215 ? -23.531 29.141 9.969 1 97.88 215 ALA A CA 1
ATOM 1725 C C . ALA A 1 215 ? -22.609 28.5 11.016 1 97.88 215 ALA A C 1
ATOM 1727 O O . ALA A 1 215 ? -22.703 28.812 12.203 1 97.88 215 ALA A O 1
ATOM 1728 N N . LEU A 1 216 ? -21.734 27.672 10.594 1 98.25 216 LEU A N 1
ATOM 1729 C CA . LEU A 1 216 ? -20.875 26.922 11.5 1 98.25 216 LEU A CA 1
ATOM 1730 C C . LEU A 1 216 ? -19.75 27.812 12.031 1 98.25 216 LEU A C 1
ATOM 1732 O O . LEU A 1 216 ? -19.172 27.531 13.078 1 98.25 216 LEU A O 1
ATOM 1736 N N . LEU A 1 217 ? -19.422 28.875 11.273 1 98.06 217 LEU A N 1
ATOM 1737 C CA . LEU A 1 217 ? -18.391 29.797 11.703 1 98.06 217 LEU A CA 1
ATOM 1738 C C . LEU A 1 217 ? -18.969 30.906 12.578 1 98.06 217 LEU A C 1
ATOM 1740 O O . LEU A 1 217 ? -18.219 31.641 13.234 1 98.06 217 LEU A O 1
ATOM 1744 N N . ASP A 1 218 ? -20.266 30.938 12.594 1 95.75 218 ASP A N 1
ATOM 1745 C CA . ASP A 1 218 ? -20.938 31.969 13.375 1 95.75 218 ASP A CA 1
ATOM 1746 C C . ASP A 1 218 ? -20.781 31.703 14.875 1 95.75 218 ASP A C 1
ATOM 1748 O O . ASP A 1 218 ? -21.156 30.641 15.367 1 95.75 218 ASP A O 1
ATOM 1752 N N . THR A 1 219 ? -20.328 32.594 15.656 1 88.81 219 THR A N 1
ATOM 1753 C CA . THR A 1 219 ? -20.062 32.469 17.078 1 88.81 219 THR A CA 1
ATOM 1754 C C . THR A 1 219 ? -21.344 32.25 17.859 1 88.81 219 THR A C 1
ATOM 1756 O O . THR A 1 219 ? -21.312 31.828 19.031 1 88.81 219 THR A O 1
ATOM 1759 N N . ARG A 1 220 ? -22.516 32.5 17.203 1 92.12 220 ARG A N 1
ATOM 1760 C CA . ARG A 1 220 ? -23.797 32.219 17.844 1 92.12 220 ARG A CA 1
ATOM 1761 C C . ARG A 1 220 ? -24.125 30.734 17.828 1 92.12 220 ARG A C 1
ATOM 1763 O O . ARG A 1 220 ? -25 30.281 18.578 1 92.12 220 ARG A O 1
ATOM 1770 N N . THR A 1 221 ? -23.484 30.031 16.953 1 93.25 221 THR A N 1
ATOM 1771 C CA . THR A 1 221 ? -23.625 28.578 16.953 1 93.25 221 THR A CA 1
ATOM 1772 C C . THR A 1 221 ? -22.688 27.938 17.969 1 93.25 221 THR A C 1
ATOM 1774 O O . THR A 1 221 ? -21.578 27.531 17.625 1 93.25 221 THR A O 1
ATOM 1777 N N . LEU A 1 222 ? -23.156 27.703 19.109 1 92.75 222 LEU A N 1
ATOM 1778 C CA . LEU A 1 222 ? -22.312 27.359 20.25 1 92.75 222 LEU A CA 1
ATOM 1779 C C . LEU A 1 222 ? -22.141 25.844 20.344 1 92.75 222 LEU A C 1
ATOM 1781 O O . LEU A 1 222 ? -21.219 25.359 21 1 92.75 222 LEU A O 1
ATOM 1785 N N . ARG A 1 223 ? -23.094 25.172 19.719 1 96.06 223 ARG A N 1
ATOM 1786 C CA . ARG A 1 223 ? -23.094 23.719 19.812 1 96.06 223 ARG A CA 1
ATOM 1787 C C . ARG A 1 223 ? -22.875 23.078 18.453 1 96.06 223 ARG A C 1
ATOM 1789 O O . ARG A 1 223 ? -23.688 23.234 17.547 1 96.06 223 ARG A O 1
ATOM 1796 N N . LYS A 1 224 ? -21.859 22.328 18.328 1 97 224 LYS A N 1
ATOM 1797 C CA . LYS A 1 224 ? -21.484 21.703 17.062 1 97 224 LYS A CA 1
ATOM 1798 C C . LYS A 1 224 ? -22.5 20.625 16.672 1 97 224 LYS A C 1
ATOM 1800 O O . LYS A 1 224 ? -22.75 19.688 17.453 1 97 224 LYS A O 1
ATOM 1805 N N . PRO A 1 225 ? -23.062 20.75 15.492 1 97.75 225 PRO A N 1
ATOM 1806 C CA . PRO A 1 225 ? -23.891 19.641 15.023 1 97.75 225 PRO A CA 1
ATOM 1807 C C . PRO A 1 225 ? -23.078 18.359 14.797 1 97.75 225 PRO A C 1
ATOM 1809 O O . PRO A 1 225 ? -21.922 18.422 14.414 1 97.75 225 PRO A O 1
ATOM 1812 N N . GLN A 1 226 ? -23.719 17.234 14.969 1 97.12 226 GLN A N 1
ATOM 1813 C CA . GLN A 1 226 ? -23.031 15.945 14.844 1 97.12 226 GLN A CA 1
ATOM 1814 C C . GLN A 1 226 ? -22.844 15.562 13.383 1 97.12 226 GLN A C 1
ATOM 1816 O O . GLN A 1 226 ? -23.781 15.609 12.586 1 97.12 226 GLN A O 1
ATOM 1821 N N . TYR A 1 227 ? -21.656 15.258 13 1 97.5 227 TYR A N 1
ATOM 1822 C CA . TYR A 1 227 ? -21.328 14.68 11.703 1 97.5 227 TYR A CA 1
ATOM 1823 C C . TYR A 1 227 ? -20.031 13.875 11.773 1 97.5 227 TYR A C 1
ATOM 1825 O O . TYR A 1 227 ? -19.219 14.062 12.688 1 97.5 227 TYR A O 1
ATOM 1833 N N . LEU A 1 228 ? -19.828 12.938 10.891 1 96.38 228 LEU A N 1
ATOM 1834 C CA . LEU A 1 228 ? -18.625 12.117 10.82 1 96.38 228 LEU A CA 1
ATOM 1835 C C . LEU A 1 228 ? -17.5 12.852 10.086 1 96.38 228 LEU A C 1
ATOM 1837 O O . LEU A 1 228 ? -17.719 13.367 8.984 1 96.38 228 LEU A O 1
ATOM 1841 N N . MET A 1 229 ? -16.359 12.992 10.688 1 97.38 229 MET A N 1
ATOM 1842 C CA . MET A 1 229 ? -15.242 13.656 10.023 1 97.38 229 MET A CA 1
ATOM 1843 C C . MET A 1 229 ? -14.727 12.805 8.859 1 97.38 229 MET A C 1
ATOM 1845 O O . MET A 1 229 ? -14.961 11.602 8.812 1 97.38 229 MET A O 1
ATOM 1849 N N . ALA A 1 230 ? -14 13.414 7.926 1 98.25 230 ALA A N 1
ATOM 1850 C CA . ALA A 1 230 ? -13.461 12.734 6.754 1 98.25 230 ALA A CA 1
ATOM 1851 C C . ALA A 1 230 ? -12.367 11.75 7.152 1 98.25 230 ALA A C 1
ATOM 1853 O O . ALA A 1 230 ? -11.742 11.898 8.203 1 98.25 230 ALA A O 1
ATOM 1854 N N . PRO A 1 231 ? -12.094 10.727 6.367 1 97.31 231 PRO A N 1
ATOM 1855 C CA . PRO A 1 231 ? -11.094 9.703 6.684 1 97.31 231 PRO A CA 1
ATOM 1856 C C . PRO A 1 231 ? -9.695 10.281 6.883 1 97.31 231 PRO A C 1
ATOM 1858 O O . PRO A 1 231 ? -9.391 11.359 6.363 1 97.31 231 PRO A O 1
ATOM 1861 N N . GLU A 1 232 ? -8.875 9.57 7.609 1 97.88 232 GLU A N 1
ATOM 1862 C CA . GLU A 1 232 ? -7.574 10.094 8.023 1 97.88 232 GLU A CA 1
ATOM 1863 C C . GLU A 1 232 ? -6.504 9.797 6.973 1 97.88 232 GLU A C 1
ATOM 1865 O O . GLU A 1 232 ? -5.605 10.617 6.758 1 97.88 232 GLU A O 1
ATOM 1870 N N . ILE A 1 233 ? -6.586 8.742 6.195 1 96.88 233 ILE A N 1
ATOM 1871 C CA . ILE A 1 233 ? -5.504 8.242 5.348 1 96.88 233 ILE A CA 1
ATOM 1872 C C . ILE A 1 233 ? -5.18 9.273 4.27 1 96.88 233 ILE A C 1
ATOM 1874 O O . ILE A 1 233 ? -4.012 9.531 3.977 1 96.88 233 ILE A O 1
ATOM 1878 N N . PRO A 1 234 ? -6.152 9.945 3.734 1 98.06 234 PRO A N 1
ATOM 1879 C CA . PRO A 1 234 ? -5.871 10.883 2.639 1 98.06 234 PRO A CA 1
ATOM 1880 C C . PRO A 1 234 ? -5.242 12.188 3.123 1 98.06 234 PRO A C 1
ATOM 1882 O O . PRO A 1 234 ? -4.859 13.031 2.309 1 98.06 234 PRO A O 1
ATOM 1885 N N . LEU A 1 235 ? -5.227 12.391 4.395 1 98.5 235 LEU A N 1
ATOM 1886 C CA . LEU A 1 235 ? -4.695 13.633 4.934 1 98.5 235 LEU A CA 1
ATOM 1887 C C . LEU A 1 235 ? -3.182 13.555 5.102 1 98.5 235 LEU A C 1
ATOM 1889 O O . LEU A 1 235 ? -2.666 12.586 5.664 1 98.5 235 LEU A O 1
ATOM 1893 N N . VAL A 1 236 ? -2.467 14.562 4.594 1 98.12 236 VAL A N 1
ATOM 1894 C CA . VAL A 1 236 ? -1.01 14.609 4.645 1 98.12 236 VAL A CA 1
ATOM 1895 C C . VAL A 1 236 ? -0.55 15.977 5.133 1 98.12 236 VAL A C 1
ATOM 1897 O O . VAL A 1 236 ? -0.956 17 4.59 1 98.12 236 VAL A O 1
ATOM 1900 N N . LEU A 1 237 ? 0.212 16.047 6.215 1 97.88 237 LEU A N 1
ATOM 1901 C CA . LEU A 1 237 ? 0.952 17.266 6.523 1 97.88 237 LEU A CA 1
ATOM 1902 C C . LEU A 1 237 ? 2.035 17.516 5.48 1 97.88 237 LEU A C 1
ATOM 1904 O O . LEU A 1 237 ? 3.059 16.828 5.465 1 97.88 237 LEU A O 1
ATOM 1908 N N . LEU A 1 238 ? 1.855 18.5 4.707 1 96.5 238 LEU A N 1
ATOM 1909 C CA . LEU A 1 238 ? 2.676 18.719 3.52 1 96.5 238 LEU A CA 1
ATOM 1910 C C . LEU A 1 238 ? 3.957 19.453 3.871 1 96.5 238 LEU A C 1
ATOM 1912 O O . LEU A 1 238 ? 5.035 19.109 3.387 1 96.5 238 LEU A O 1
ATOM 1916 N N . SER A 1 239 ? 3.787 20.516 4.68 1 95.62 239 SER A N 1
ATOM 1917 C CA . SER A 1 239 ? 4.965 21.312 4.984 1 95.62 239 SER A CA 1
ATOM 1918 C C . SER A 1 239 ? 4.754 22.141 6.246 1 95.62 239 SER A C 1
ATOM 1920 O O . SER A 1 239 ? 3.615 22.391 6.656 1 95.62 239 SER A O 1
ATOM 1922 N N . CYS A 1 240 ? 5.828 22.469 6.859 1 96.81 240 CYS A N 1
ATOM 1923 C CA . CYS A 1 240 ? 5.93 23.422 7.965 1 96.81 240 CYS A CA 1
ATOM 1924 C C . CYS A 1 240 ? 6.883 24.547 7.625 1 96.81 240 CYS A C 1
ATOM 1926 O O . CYS A 1 240 ? 8.023 24.312 7.223 1 96.81 240 CYS A O 1
ATOM 1928 N N . GLU A 1 241 ? 6.422 25.734 7.812 1 96.88 241 GLU A N 1
ATOM 1929 C CA . GLU A 1 241 ? 7.199 26.906 7.395 1 96.88 241 GLU A CA 1
ATOM 1930 C C . GLU A 1 241 ? 7.91 27.547 8.578 1 96.88 241 GLU A C 1
ATOM 1932 O O . GLU A 1 241 ? 7.312 27.734 9.641 1 96.88 241 GLU A O 1
ATOM 1937 N N . PHE A 1 242 ? 9.172 27.922 8.352 1 96.81 242 PHE A N 1
ATOM 1938 C CA . PHE A 1 242 ? 9.992 28.609 9.344 1 96.81 242 PHE A CA 1
ATOM 1939 C C . PHE A 1 242 ? 10.742 29.781 8.703 1 96.81 242 PHE A C 1
ATOM 1941 O O . PHE A 1 242 ? 10.977 29.781 7.492 1 96.81 242 PHE A O 1
ATOM 1948 N N . GLU A 1 243 ? 11.062 30.672 9.562 1 95.5 243 GLU A N 1
ATOM 1949 C CA . GLU A 1 243 ? 11.859 31.797 9.086 1 95.5 243 GLU A CA 1
ATOM 1950 C C . GLU A 1 243 ? 13.344 31.453 9.055 1 95.5 243 GLU A C 1
ATOM 1952 O O . GLU A 1 243 ? 13.906 31.047 10.07 1 95.5 243 GLU A O 1
ATOM 1957 N N . GLY A 1 244 ? 13.867 31.578 7.938 1 92.81 244 GLY A N 1
ATOM 1958 C CA . GLY A 1 244 ? 15.312 31.578 7.82 1 92.81 244 GLY A CA 1
ATOM 1959 C C . GLY A 1 244 ? 15.922 30.188 7.895 1 92.81 244 GLY A C 1
ATOM 1960 O O . GLY A 1 244 ? 17.125 30.047 8.125 1 92.81 244 GLY A O 1
ATOM 1961 N N . LEU A 1 245 ? 15.211 29.141 7.797 1 92.69 245 LEU A N 1
ATOM 1962 C CA . LEU A 1 245 ? 15.773 27.797 7.863 1 92.69 245 LEU A CA 1
ATOM 1963 C C . LEU A 1 245 ? 15.992 27.234 6.465 1 92.69 245 LEU A C 1
ATOM 1965 O O . LEU A 1 245 ? 15.164 27.422 5.574 1 92.69 245 LEU A O 1
ATOM 1969 N N . LYS A 1 246 ? 17.125 26.672 6.277 1 91.25 246 LYS A N 1
ATOM 1970 C CA . LYS A 1 246 ? 17.453 25.969 5.047 1 91.25 246 LYS A CA 1
ATOM 1971 C C . LYS A 1 246 ? 17.922 24.547 5.34 1 91.25 246 LYS A C 1
ATOM 1973 O O . LYS A 1 246 ? 19.062 24.344 5.785 1 91.25 246 LYS A O 1
ATOM 1978 N N . PHE A 1 247 ? 17.109 23.609 5 1 93.19 247 PHE A N 1
ATOM 1979 C CA . PHE A 1 247 ? 17.438 22.219 5.25 1 93.19 247 PHE A CA 1
ATOM 1980 C C . PHE A 1 247 ? 18.406 21.688 4.207 1 93.19 247 PHE A C 1
ATOM 1982 O O . PHE A 1 247 ? 18.312 22.031 3.025 1 93.19 247 PHE A O 1
ATOM 1989 N N . SER A 1 248 ? 19.328 20.938 4.676 1 90.62 248 SER A N 1
ATOM 1990 C CA . SER A 1 248 ? 20.344 20.422 3.771 1 90.62 248 SER A CA 1
ATOM 1991 C C . SER A 1 248 ? 20.359 18.891 3.768 1 90.62 248 SER A C 1
ATOM 1993 O O . SER A 1 248 ? 19.859 18.266 4.707 1 90.62 248 SER A O 1
ATOM 1995 N N . CYS A 1 249 ? 20.812 18.359 2.709 1 93.25 249 CYS A N 1
ATOM 1996 C CA . CYS A 1 249 ? 20.984 16.922 2.467 1 93.25 249 CYS A CA 1
ATOM 1997 C C . CYS A 1 249 ? 22.172 16.656 1.556 1 93.25 249 CYS A C 1
ATOM 1999 O O . CYS A 1 249 ? 22.328 17.312 0.52 1 93.25 249 CYS A O 1
ATOM 2001 N N . SER A 1 250 ? 23.078 15.773 1.963 1 93.12 250 SER A N 1
ATOM 2002 C CA . SER A 1 250 ? 24.219 15.453 1.105 1 93.12 250 SER A CA 1
ATOM 2003 C C . SER A 1 250 ? 23.75 14.898 -0.239 1 93.12 250 SER A C 1
ATOM 2005 O O . SER A 1 250 ? 22.656 14.359 -0.349 1 93.12 250 SER A O 1
ATOM 2007 N N . SER A 1 251 ? 24.578 15.094 -1.228 1 91.75 251 SER A N 1
ATOM 2008 C CA . SER A 1 251 ? 24.25 14.609 -2.566 1 91.75 251 SER A CA 1
ATOM 2009 C C . SER A 1 251 ? 23.969 13.109 -2.559 1 91.75 251 SER A C 1
ATOM 2011 O O . SER A 1 251 ? 22.969 12.656 -3.135 1 91.75 251 SER A O 1
ATOM 2013 N N . ASP A 1 252 ? 24.797 12.391 -1.837 1 92.88 252 ASP A N 1
ATOM 2014 C CA . ASP A 1 252 ? 24.641 10.938 -1.781 1 92.88 252 ASP A CA 1
ATOM 2015 C C . ASP A 1 252 ? 23.344 10.547 -1.07 1 92.88 252 ASP A C 1
ATOM 2017 O O . ASP A 1 252 ? 22.609 9.688 -1.544 1 92.88 252 ASP A O 1
ATOM 2021 N N . ALA A 1 253 ? 23.078 11.195 0.032 1 94.75 253 ALA A N 1
ATOM 2022 C CA . ALA A 1 253 ? 21.859 10.898 0.784 1 94.75 253 ALA A CA 1
ATOM 2023 C C . ALA A 1 253 ? 20.625 11.289 -0.012 1 94.75 253 ALA A C 1
ATOM 2025 O O . ALA A 1 253 ? 19.609 10.586 0.024 1 94.75 253 ALA A O 1
ATOM 2026 N N . GLY A 1 254 ? 20.75 12.391 -0.686 1 94.5 254 GLY A N 1
ATOM 2027 C CA . GLY A 1 254 ? 19.656 12.828 -1.535 1 94.5 254 GLY A CA 1
ATOM 2028 C C . GLY A 1 254 ? 19.344 11.859 -2.652 1 94.5 254 GLY A C 1
ATOM 2029 O O . GLY A 1 254 ? 18.172 11.586 -2.938 1 94.5 254 GLY A O 1
ATOM 2030 N N . GLN A 1 255 ? 20.344 11.359 -3.254 1 94.31 255 GLN A N 1
ATOM 2031 C CA . GLN A 1 255 ? 20.172 10.375 -4.32 1 94.31 255 GLN A CA 1
ATOM 2032 C C . GLN A 1 255 ? 19.547 9.086 -3.779 1 94.31 255 GLN A C 1
ATOM 2034 O O . GLN A 1 255 ? 18.641 8.531 -4.395 1 94.31 255 GLN A O 1
ATOM 2039 N N . ALA A 1 256 ? 20.078 8.656 -2.664 1 95.62 256 ALA A N 1
ATOM 2040 C CA . ALA A 1 256 ? 19.531 7.457 -2.035 1 95.62 256 ALA A CA 1
ATOM 2041 C C . ALA A 1 256 ? 18.062 7.648 -1.675 1 95.62 256 ALA A C 1
ATOM 2043 O O . ALA A 1 256 ? 17.25 6.738 -1.857 1 95.62 256 ALA A O 1
ATOM 2044 N N . LEU A 1 257 ? 17.75 8.789 -1.187 1 95.25 257 LEU A N 1
ATOM 2045 C CA . LEU A 1 257 ? 16.375 9.117 -0.829 1 95.25 257 LEU A CA 1
ATOM 2046 C C . LEU A 1 257 ? 15.477 9.109 -2.062 1 95.25 257 LEU A C 1
ATOM 2048 O O . LEU A 1 257 ? 14.367 8.57 -2.027 1 95.25 257 LEU A O 1
ATOM 2052 N N . HIS A 1 258 ? 15.969 9.703 -3.078 1 94.94 258 HIS A N 1
ATOM 2053 C CA . HIS A 1 258 ? 15.211 9.742 -4.324 1 94.94 258 HIS A CA 1
ATOM 2054 C C . HIS A 1 258 ? 14.875 8.344 -4.816 1 94.94 258 HIS A C 1
ATOM 2056 O O . HIS A 1 258 ? 13.719 8.047 -5.129 1 94.94 258 HIS A O 1
ATOM 2062 N N . VAL A 1 259 ? 15.859 7.504 -4.852 1 94.56 259 VAL A N 1
ATOM 2063 C CA . VAL A 1 259 ? 15.688 6.129 -5.305 1 94.56 259 VAL A CA 1
ATOM 2064 C C . VAL A 1 259 ? 14.688 5.41 -4.398 1 94.56 259 VAL A C 1
ATOM 2066 O O . VAL A 1 259 ? 13.805 4.703 -4.883 1 94.56 259 VAL A O 1
ATOM 2069 N N . HIS A 1 260 ? 14.812 5.594 -3.139 1 96.56 260 HIS A N 1
ATOM 2070 C CA . HIS A 1 260 ? 13.93 4.957 -2.17 1 96.56 260 HIS A CA 1
ATOM 2071 C C . HIS A 1 260 ? 12.477 5.367 -2.391 1 96.56 260 HIS A C 1
ATOM 2073 O O . HIS A 1 260 ? 11.594 4.512 -2.457 1 96.56 260 HIS A O 1
ATOM 2079 N N . LEU A 1 261 ? 12.219 6.633 -2.496 1 95.62 261 LEU A N 1
ATOM 2080 C CA . LEU A 1 261 ? 10.859 7.141 -2.645 1 95.62 261 LEU A CA 1
ATOM 2081 C C . LEU A 1 261 ? 10.25 6.691 -3.969 1 95.62 261 LEU A C 1
ATOM 2083 O O . LEU A 1 261 ? 9.07 6.344 -4.027 1 95.62 261 LEU A O 1
ATOM 2087 N N . GLU A 1 262 ? 11.062 6.734 -4.984 1 94.38 262 GLU A N 1
ATOM 2088 C CA . GLU A 1 262 ? 10.609 6.238 -6.277 1 94.38 262 GLU A CA 1
ATOM 2089 C C . GLU A 1 262 ? 10.203 4.766 -6.191 1 94.38 262 GLU A C 1
ATOM 2091 O O . GLU A 1 262 ? 9.164 4.371 -6.727 1 94.38 262 GLU A O 1
ATOM 2096 N N . ASN A 1 263 ? 11.062 3.98 -5.574 1 95.19 263 ASN A N 1
ATOM 2097 C CA . ASN A 1 263 ? 10.781 2.559 -5.41 1 95.19 263 ASN A CA 1
ATOM 2098 C C . ASN A 1 263 ? 9.492 2.33 -4.633 1 95.19 263 ASN A C 1
ATOM 2100 O O . ASN A 1 263 ? 8.703 1.441 -4.969 1 95.19 263 ASN A O 1
ATOM 2104 N N . GLU A 1 264 ? 9.289 3.131 -3.582 1 96.31 264 GLU A N 1
ATOM 2105 C CA . GLU A 1 264 ? 8.055 3.008 -2.811 1 96.31 264 GLU A CA 1
ATOM 2106 C C . GLU A 1 264 ? 6.836 3.354 -3.66 1 96.31 264 GLU A C 1
ATOM 2108 O O . GLU A 1 264 ? 5.805 2.68 -3.586 1 96.31 264 GLU A O 1
ATOM 2113 N N . CYS A 1 265 ? 6.898 4.395 -4.484 1 95.25 265 CYS A N 1
ATOM 2114 C CA . CYS A 1 265 ? 5.816 4.758 -5.391 1 95.25 265 CYS A CA 1
ATOM 2115 C C . CYS A 1 265 ? 5.488 3.607 -6.34 1 95.25 265 CYS A C 1
ATOM 2117 O O . CYS A 1 265 ? 4.324 3.244 -6.5 1 95.25 265 CYS A O 1
ATOM 2119 N N . ARG A 1 266 ? 6.516 3.035 -6.891 1 95.56 266 ARG A N 1
ATOM 2120 C CA . ARG A 1 266 ? 6.363 1.933 -7.836 1 95.56 266 ARG A CA 1
ATOM 2121 C C . ARG A 1 266 ? 5.707 0.728 -7.168 1 95.56 266 ARG A C 1
ATOM 2123 O O . ARG A 1 266 ? 4.875 0.05 -7.777 1 95.56 266 ARG A O 1
ATOM 2130 N N . LEU A 1 267 ? 6.152 0.49 -5.98 1 96.31 267 LEU A N 1
ATOM 2131 C CA . LEU A 1 267 ? 5.602 -0.635 -5.234 1 96.31 267 LEU A CA 1
ATOM 2132 C C . LEU A 1 267 ? 4.102 -0.459 -5.02 1 96.31 267 LEU A C 1
ATOM 2134 O O . LEU A 1 267 ? 3.33 -1.404 -5.191 1 96.31 267 LEU A O 1
ATOM 2138 N N . TYR A 1 268 ? 3.648 0.73 -4.641 1 96.81 268 TYR A N 1
ATOM 2139 C CA . TYR A 1 268 ? 2.227 0.969 -4.414 1 96.81 268 TYR A CA 1
ATOM 2140 C C . TYR A 1 268 ? 1.446 0.889 -5.723 1 96.81 268 TYR A C 1
ATOM 2142 O O . TYR A 1 268 ? 0.31 0.41 -5.742 1 96.81 268 TYR A O 1
ATOM 2150 N N . HIS A 1 269 ? 2.029 1.363 -6.805 1 96.81 269 HIS A N 1
ATOM 2151 C CA . HIS A 1 269 ? 1.398 1.194 -8.109 1 96.81 269 HIS A CA 1
ATOM 2152 C C . HIS A 1 269 ? 1.24 -0.282 -8.461 1 96.81 269 HIS A C 1
ATOM 2154 O O . HIS A 1 269 ? 0.208 -0.691 -8.992 1 96.81 269 HIS A O 1
ATOM 2160 N N . LEU A 1 270 ? 2.287 -1.001 -8.172 1 96.5 270 LEU A N 1
ATOM 2161 C CA . LEU A 1 270 ? 2.248 -2.438 -8.422 1 96.5 270 LEU A CA 1
ATOM 2162 C C . LEU A 1 270 ? 1.126 -3.098 -7.629 1 96.5 270 LEU A C 1
ATOM 2164 O O . LEU A 1 270 ? 0.375 -3.914 -8.164 1 96.5 270 LEU A O 1
ATOM 2168 N N . GLN A 1 271 ? 0.988 -2.746 -6.371 1 96.44 271 GLN A N 1
ATOM 2169 C CA . GLN A 1 271 ? -0.083 -3.285 -5.539 1 96.44 271 GLN A CA 1
ATOM 2170 C C . GLN A 1 271 ? -1.453 -2.926 -6.105 1 96.44 271 GLN A C 1
ATOM 2172 O O . GLN A 1 271 ? -2.357 -3.764 -6.137 1 96.44 271 GLN A O 1
ATOM 2177 N N . ALA A 1 272 ? -1.588 -1.694 -6.555 1 96.56 272 ALA A N 1
ATOM 2178 C CA . ALA A 1 272 ? -2.84 -1.278 -7.184 1 96.56 272 ALA A CA 1
ATOM 2179 C C . ALA A 1 272 ? -3.156 -2.145 -8.398 1 96.56 272 ALA A C 1
ATOM 2181 O O . ALA A 1 272 ? -4.305 -2.543 -8.602 1 96.56 272 ALA A O 1
ATOM 2182 N N . ALA A 1 273 ? -2.137 -2.463 -9.172 1 96 273 ALA A N 1
ATOM 2183 C CA . ALA A 1 273 ? -2.305 -3.291 -10.367 1 96 273 ALA A CA 1
ATOM 2184 C C . ALA A 1 273 ? -2.764 -4.699 -9.992 1 96 273 ALA A C 1
ATOM 2186 O O . ALA A 1 273 ? -3.59 -5.293 -10.688 1 96 273 ALA A O 1
ATOM 2187 N N . ILE A 1 274 ? -2.182 -5.219 -8.938 1 96.19 274 ILE A N 1
ATOM 2188 C CA . ILE A 1 274 ? -2.537 -6.559 -8.484 1 96.19 274 ILE A CA 1
ATOM 2189 C C . ILE A 1 274 ? -4.008 -6.594 -8.07 1 96.19 274 ILE A C 1
ATOM 2191 O O . ILE A 1 274 ? -4.746 -7.5 -8.461 1 96.19 274 ILE A O 1
ATOM 2195 N N . PHE A 1 275 ? -4.469 -5.586 -7.328 1 95.62 275 PHE A N 1
ATOM 2196 C CA . PHE A 1 275 ? -5.867 -5.539 -6.926 1 95.62 275 PHE A CA 1
ATOM 2197 C C . PHE A 1 275 ? -6.773 -5.305 -8.125 1 95.62 275 PHE A C 1
ATOM 2199 O O . PHE A 1 275 ? -7.895 -5.809 -8.18 1 95.62 275 PHE A O 1
ATOM 2206 N N . GLN A 1 276 ? -6.305 -4.523 -9.047 1 94.12 276 GLN A N 1
ATOM 2207 C CA . GLN A 1 276 ? -7.066 -4.328 -10.281 1 94.12 276 GLN A CA 1
ATOM 2208 C C . GLN A 1 276 ? -7.242 -5.641 -11.031 1 94.12 276 GLN A C 1
ATOM 2210 O O . GLN A 1 276 ? -8.305 -5.898 -11.602 1 94.12 276 GLN A O 1
ATOM 2215 N N . GLU A 1 277 ? -6.168 -6.473 -11.031 1 93.69 277 GLU A N 1
ATOM 2216 C CA . GLU A 1 277 ? -6.254 -7.797 -11.641 1 93.69 277 GLU A CA 1
ATOM 2217 C C . GLU A 1 277 ? -7.34 -8.641 -10.984 1 93.69 277 GLU A C 1
ATOM 2219 O O . GLU A 1 277 ? -8.086 -9.336 -11.664 1 93.69 277 GLU A O 1
ATOM 2224 N N . ALA A 1 278 ? -7.395 -8.539 -9.68 1 93.75 278 ALA A N 1
ATOM 2225 C CA . ALA A 1 278 ? -8.422 -9.258 -8.938 1 93.75 278 ALA A CA 1
ATOM 2226 C C . ALA A 1 278 ? -9.82 -8.789 -9.344 1 93.75 278 ALA A C 1
ATOM 2228 O O . ALA A 1 278 ? -10.727 -9.609 -9.539 1 93.75 278 ALA A O 1
ATOM 2229 N N . LEU A 1 279 ? -9.977 -7.508 -9.516 1 91.88 279 LEU A N 1
ATOM 2230 C CA . LEU A 1 279 ? -11.25 -6.914 -9.906 1 91.88 279 LEU A CA 1
ATOM 2231 C C . LEU A 1 279 ? -11.656 -7.383 -11.297 1 91.88 279 LEU A C 1
ATOM 2233 O O . LEU A 1 279 ? -12.805 -7.777 -11.516 1 91.88 279 LEU A O 1
ATOM 2237 N N . LEU A 1 280 ? -10.742 -7.43 -12.18 1 89.5 280 LEU A N 1
ATOM 2238 C CA . LEU A 1 280 ? -11 -7.773 -13.57 1 89.5 280 LEU A CA 1
ATOM 2239 C C . LEU A 1 280 ? -11.273 -9.266 -13.719 1 89.5 280 LEU A C 1
ATOM 2241 O O . LEU A 1 280 ? -12.062 -9.68 -14.57 1 89.5 280 LEU A O 1
ATOM 2245 N N . SER A 1 281 ? -10.609 -10.086 -12.93 1 87 281 SER A N 1
ATOM 2246 C CA . SER A 1 281 ? -10.711 -11.539 -13.031 1 87 281 SER A CA 1
ATOM 2247 C C . SER A 1 281 ? -12.062 -12.039 -12.516 1 87 281 SER A C 1
ATOM 2249 O O . SER A 1 281 ? -12.594 -13.031 -13.008 1 87 281 SER A O 1
ATOM 2251 N N . HIS A 1 282 ? -12.695 -11.438 -11.586 1 80.31 282 HIS A N 1
ATOM 2252 C CA . HIS A 1 282 ? -13.82 -12.078 -10.914 1 80.31 282 HIS A CA 1
ATOM 2253 C C . HIS A 1 282 ? -15.086 -11.234 -11.039 1 80.31 282 HIS A C 1
ATOM 2255 O O . HIS A 1 282 ? -16.188 -11.734 -10.812 1 80.31 282 HIS A O 1
ATOM 2261 N N . LEU A 1 283 ? -15.023 -10.07 -11.273 1 72.25 283 LEU A N 1
ATOM 2262 C CA . LEU A 1 283 ? -16.219 -9.234 -11.336 1 72.25 283 LEU A CA 1
ATOM 2263 C C . LEU A 1 283 ? -16.172 -8.312 -12.547 1 72.25 283 LEU A C 1
ATOM 2265 O O . LEU A 1 283 ? -16.125 -7.086 -12.398 1 72.25 283 LEU A O 1
ATOM 2269 N N . PRO A 1 284 ? -16.156 -9.031 -13.758 1 57.12 284 PRO A N 1
ATOM 2270 C CA . PRO A 1 284 ? -16.078 -8.125 -14.898 1 57.12 284 PRO A CA 1
ATOM 2271 C C . PRO A 1 284 ? -17.234 -7.129 -14.961 1 57.12 284 PRO A C 1
ATOM 2273 O O . PRO A 1 284 ? -18.328 -7.438 -14.5 1 57.12 284 PRO A O 1
ATOM 2276 N N . LEU A 1 285 ? -17.031 -5.91 -14.961 1 51.38 285 LEU A N 1
ATOM 2277 C CA . LEU A 1 285 ? -18.016 -4.828 -15.016 1 51.38 285 LEU A CA 1
ATOM 2278 C C . LEU A 1 285 ? -19.156 -5.176 -15.961 1 51.38 285 LEU A C 1
ATOM 2280 O O . LEU A 1 285 ? -18.938 -5.5 -17.125 1 51.38 285 LEU A O 1
ATOM 2284 N N . SER A 1 286 ? -20.141 -6.035 -15.672 1 44.91 286 SER A N 1
ATOM 2285 C CA . SER A 1 286 ? -21.281 -5.824 -16.547 1 44.91 286 SER A CA 1
ATOM 2286 C C . SER A 1 286 ? -21.516 -4.34 -16.812 1 44.91 286 SER A C 1
ATOM 2288 O O . SER A 1 286 ? -21.797 -3.572 -15.891 1 44.91 286 SER A O 1
ATOM 2290 N N . ILE A 1 287 ? -20.812 -3.729 -17.734 1 39.34 287 ILE A N 1
ATOM 2291 C CA . ILE A 1 287 ? -21.219 -2.418 -18.234 1 39.34 287 ILE A CA 1
ATOM 2292 C C . ILE A 1 287 ? -22.734 -2.396 -18.469 1 39.34 287 ILE A C 1
ATOM 2294 O O . ILE A 1 287 ? -23.203 -1.797 -19.438 1 39.34 287 ILE A O 1
ATOM 2298 N N . ASP A 1 288 ? -23.531 -3.404 -18.281 1 35.38 288 ASP A N 1
ATOM 2299 C CA . ASP A 1 288 ? -24.906 -2.951 -18.469 1 35.38 288 ASP A CA 1
ATOM 2300 C C . ASP A 1 288 ? -25.188 -1.693 -17.656 1 35.38 288 ASP A C 1
ATOM 2302 O O . ASP A 1 288 ? -25.172 -1.733 -16.422 1 35.38 288 ASP A O 1
ATOM 2306 N N . LYS A 1 289 ? -24.891 -0.569 -18.281 1 37.38 289 LYS A N 1
ATOM 2307 C CA . LYS A 1 289 ? -25.359 0.757 -17.891 1 37.38 289 LYS A CA 1
ATOM 2308 C C . LYS A 1 289 ? -26.797 0.704 -17.375 1 37.38 289 LYS A C 1
ATOM 2310 O O . LYS A 1 289 ? -27.328 1.713 -16.906 1 37.38 289 LYS A O 1
ATOM 2315 N N . ASP A 1 290 ? -27.641 -0.203 -18.062 1 33.53 290 ASP A N 1
ATOM 2316 C CA . ASP A 1 290 ? -29.062 0.019 -17.875 1 33.53 290 ASP A CA 1
ATOM 2317 C C . ASP A 1 290 ? -29.531 -0.47 -16.5 1 33.53 290 ASP A C 1
ATOM 2319 O O . ASP A 1 290 ? -30.719 -0.636 -16.266 1 33.53 290 ASP A O 1
ATOM 2323 N N . SER A 1 291 ? -28.984 -1.54 -16.047 1 32.62 291 SER A N 1
ATOM 2324 C CA . SER A 1 291 ? -29.781 -1.993 -14.914 1 32.62 291 SER A CA 1
ATOM 2325 C C . SER A 1 291 ? -30.141 -0.833 -13.992 1 32.62 291 SER A C 1
ATOM 2327 O O . SER A 1 291 ? -29.266 -0.117 -13.516 1 32.62 291 SER A O 1
ATOM 2329 N N . SER A 1 292 ? -31.312 -0.375 -14.211 1 29.53 292 SER A N 1
ATOM 2330 C CA . SER A 1 292 ? -32.25 0.25 -13.281 1 29.53 292 SER A CA 1
ATOM 2331 C C . SER A 1 292 ? -32.156 -0.394 -11.898 1 29.53 292 SER A C 1
ATOM 2333 O O . SER A 1 292 ? -32.562 -1.547 -11.719 1 29.53 292 SER A O 1
ATOM 2335 N N . SER A 1 293 ? -31.031 -0.511 -11.211 1 29.12 293 SER A N 1
ATOM 2336 C CA . SER A 1 293 ? -31.094 -0.725 -9.766 1 29.12 293 SER A CA 1
ATOM 2337 C C . SER A 1 293 ? -32.469 -0.352 -9.211 1 29.12 293 SER A C 1
ATOM 2339 O O . SER A 1 293 ? -32.844 0.821 -9.219 1 29.12 293 SER A O 1
ATOM 2341 N N . ASN A 1 294 ? -33.406 -1.2 -9.609 1 28.61 294 ASN A N 1
ATOM 2342 C CA . ASN A 1 294 ? -34.406 -1.243 -8.555 1 28.61 294 ASN A CA 1
ATOM 2343 C C . ASN A 1 294 ? -33.781 -1.462 -7.18 1 28.61 294 ASN A C 1
ATOM 2345 O O . ASN A 1 294 ? -33.531 -2.6 -6.789 1 28.61 294 ASN A O 1
ATOM 2349 N N . GLY A 1 295 ? -32.625 -1.017 -6.945 1 28.69 295 GLY A N 1
ATOM 2350 C CA . GLY A 1 295 ? -32.031 -0.802 -5.633 1 28.69 295 GLY A CA 1
ATOM 2351 C C . GLY A 1 295 ? -33.031 -0.879 -4.504 1 28.69 295 GLY A C 1
ATOM 2352 O O . GLY A 1 295 ? -34.125 -0.319 -4.602 1 28.69 295 GLY A O 1
ATOM 2353 N N . VAL A 1 296 ? -33.219 -2.086 -3.91 1 30.2 296 VAL A N 1
ATOM 2354 C CA . VAL A 1 296 ? -33.5 -1.8 -2.508 1 30.2 296 VAL A CA 1
ATOM 2355 C C . VAL A 1 296 ? -32.688 -0.589 -2.053 1 30.2 296 VAL A C 1
ATOM 2357 O O . VAL A 1 296 ? -31.453 -0.642 -2.004 1 30.2 296 VAL A O 1
ATOM 2360 N N . THR A 1 297 ? -32.812 0.511 -2.625 1 31.56 297 THR A N 1
ATOM 2361 C CA . THR A 1 297 ? -32.406 1.805 -2.098 1 31.56 297 THR A CA 1
ATOM 2362 C C . THR A 1 297 ? -32.156 1.72 -0.597 1 31.56 297 THR A C 1
ATOM 2364 O O . THR A 1 297 ? -33.094 1.636 0.197 1 31.56 297 THR A O 1
ATOM 2367 N N . ARG A 1 298 ? -31.219 0.745 -0.187 1 36.25 298 ARG A N 1
ATOM 2368 C CA . ARG A 1 298 ? -31.031 1.098 1.216 1 36.25 298 ARG A CA 1
ATOM 2369 C C . ARG A 1 298 ? -31.406 2.553 1.471 1 36.25 298 ARG A C 1
ATOM 2371 O O . ARG A 1 298 ? -31.016 3.443 0.714 1 36.25 298 ARG A O 1
ATOM 2378 N N . LYS A 1 299 ? -32.406 2.672 1.93 1 37.81 299 LYS A N 1
ATOM 2379 C CA . LYS A 1 299 ? -32.844 3.998 2.357 1 37.81 299 LYS A CA 1
ATOM 2380 C C . LYS A 1 299 ? -31.656 4.883 2.707 1 37.81 299 LYS A C 1
ATOM 2382 O O . LYS A 1 299 ? -31 4.676 3.729 1 37.81 299 LYS A O 1
ATOM 2387 N N . LYS A 1 300 ? -30.641 5.043 1.754 1 47.62 300 LYS A N 1
ATOM 2388 C CA . LYS A 1 300 ? -29.75 6.141 2.117 1 47.62 300 LYS A CA 1
ATOM 2389 C C . LYS A 1 300 ? -30.406 7.07 3.129 1 47.62 300 LYS A C 1
ATOM 2391 O O . LYS A 1 300 ? -31.5 7.582 2.889 1 47.62 300 LYS A O 1
ATOM 2396 N N . ALA A 1 301 ? -30.125 6.68 4.254 1 60.5 301 ALA A N 1
ATOM 2397 C CA . ALA A 1 301 ? -30.703 7.578 5.25 1 60.5 301 ALA A CA 1
ATOM 2398 C C . ALA A 1 301 ? -30.75 9.016 4.73 1 60.5 301 ALA A C 1
ATOM 2400 O O . ALA A 1 301 ? -29.797 9.5 4.121 1 60.5 301 ALA A O 1
ATOM 2401 N N . SER A 1 302 ? -31.938 9.336 4.387 1 84.38 302 SER A N 1
ATOM 2402 C CA . SER A 1 302 ? -32.188 10.711 3.982 1 84.38 302 SER A CA 1
ATOM 2403 C C . SER A 1 302 ? -31.266 11.688 4.699 1 84.38 302 SER A C 1
ATOM 2405 O O . SER A 1 302 ? -30.984 11.516 5.883 1 84.38 302 SER A O 1
ATOM 2407 N N . HIS A 1 303 ? -30.484 12.391 3.902 1 93.94 303 HIS A N 1
ATOM 2408 C CA . HIS A 1 303 ? -29.641 13.43 4.465 1 93.94 303 HIS A CA 1
ATOM 2409 C C . HIS A 1 303 ? -30.406 14.312 5.438 1 93.94 303 HIS A C 1
ATOM 2411 O O . HIS A 1 303 ? -31.516 14.773 5.121 1 93.94 303 HIS A O 1
ATOM 2417 N N . VAL A 1 304 ? -29.938 14.312 6.609 1 95.75 304 VAL A N 1
ATOM 2418 C CA . VAL A 1 304 ? -30.438 15.289 7.574 1 95.75 304 VAL A CA 1
ATOM 2419 C C . VAL A 1 304 ? -29.531 16.516 7.574 1 95.75 304 VAL A C 1
ATOM 2421 O O . VAL A 1 304 ? -28.328 16.422 7.844 1 95.75 304 VAL A O 1
ATOM 2424 N N . PRO A 1 305 ? -30.172 17.672 7.312 1 95.38 305 PRO A N 1
ATOM 2425 C CA . PRO A 1 305 ? -29.344 18.891 7.285 1 95.38 305 PRO A CA 1
ATOM 2426 C C . PRO A 1 305 ? -28.531 19.078 8.57 1 95.38 305 PRO A C 1
ATOM 2428 O O . PRO A 1 305 ? -29.031 18.797 9.664 1 95.38 305 PRO A O 1
ATOM 2431 N N . LEU A 1 306 ? -27.344 19.531 8.359 1 96.19 306 LEU A N 1
ATOM 2432 C CA . LEU A 1 306 ? -26.375 19.641 9.461 1 96.19 306 LEU A CA 1
ATOM 2433 C C . LEU A 1 306 ? -26.969 20.422 10.625 1 96.19 306 LEU A C 1
ATOM 2435 O O . LEU A 1 306 ? -26.906 19.969 11.773 1 96.19 306 LEU A O 1
ATOM 2439 N N . MET A 1 307 ? -27.609 21.516 10.32 1 95.75 307 MET A N 1
ATOM 2440 C CA . MET A 1 307 ? -28.062 22.422 11.367 1 95.75 307 MET A CA 1
ATOM 2441 C C . MET A 1 307 ? -29.312 21.875 12.062 1 95.75 307 MET A C 1
ATOM 2443 O O . MET A 1 307 ? -29.75 22.438 13.07 1 95.75 307 MET A O 1
ATOM 2447 N N . SER A 1 308 ? -29.844 20.812 11.594 1 95.31 308 SER A N 1
ATOM 2448 C CA . SER A 1 308 ? -31 20.188 12.203 1 95.31 308 SER A CA 1
ATOM 2449 C C . SER A 1 308 ? -30.609 18.953 12.992 1 95.31 308 SER A C 1
ATOM 2451 O O . SER A 1 308 ? -31.469 18.266 13.562 1 95.31 308 SER A O 1
ATOM 2453 N N . ARG A 1 309 ? -29.375 18.672 13.039 1 96.56 309 ARG A N 1
ATOM 2454 C CA . ARG A 1 309 ? -28.891 17.469 13.711 1 96.56 309 ARG A CA 1
ATOM 2455 C C . ARG A 1 309 ? -28.703 17.703 15.211 1 96.56 309 ARG A C 1
ATOM 2457 O O . ARG A 1 309 ? -28.734 18.859 15.664 1 96.56 309 ARG A O 1
ATOM 2464 N N . GLU A 1 310 ? -28.594 16.562 15.914 1 95.75 310 GLU A N 1
ATOM 2465 C CA . GLU A 1 310 ? -28.203 16.656 17.312 1 95.75 310 GLU A CA 1
ATOM 2466 C C . GLU A 1 310 ? -26.844 17.344 17.469 1 95.75 310 GLU A C 1
ATOM 2468 O O . GLU A 1 310 ? -25.984 17.234 16.594 1 95.75 310 GLU A O 1
ATOM 2473 N N . THR A 1 311 ? -26.719 18.047 18.578 1 96.56 311 THR A N 1
ATOM 2474 C CA . THR A 1 311 ? -25.5 18.844 18.75 1 96.56 311 THR A CA 1
ATOM 2475 C C . THR A 1 311 ? -24.688 18.297 19.922 1 96.56 311 THR A C 1
ATOM 2477 O O . THR A 1 311 ? -25.203 17.594 20.797 1 96.56 311 THR A O 1
ATOM 2480 N N . GLU A 1 312 ? -23.422 18.516 19.906 1 95.5 312 GLU A N 1
ATOM 2481 C CA . GLU A 1 312 ? -22.531 18.266 21.047 1 95.5 312 GLU A CA 1
ATOM 2482 C C . GLU A 1 312 ? -22.641 19.359 22.094 1 95.5 312 GLU A C 1
ATOM 2484 O O . GLU A 1 312 ? -23.141 20.453 21.812 1 95.5 312 GLU A O 1
ATOM 2489 N N . PRO A 1 313 ? -22.25 19.078 23.344 1 94.56 313 PRO A N 1
ATOM 2490 C CA . PRO A 1 313 ? -22.203 20.141 24.344 1 94.56 313 PRO A CA 1
ATOM 2491 C C . PRO A 1 313 ? -21.344 21.328 23.922 1 94.56 313 PRO A C 1
ATOM 2493 O O . PRO A 1 313 ? -20.312 21.141 23.25 1 94.56 313 PRO A O 1
ATOM 2496 N N . SER A 1 314 ? -21.75 22.531 24.344 1 95.12 314 SER A N 1
ATOM 2497 C CA . SER A 1 314 ? -20.969 23.734 24.078 1 95.12 314 SER A CA 1
ATOM 2498 C C . SER A 1 314 ? -19.688 23.766 24.906 1 95.12 314 SER A C 1
ATOM 2500 O O . SER A 1 314 ? -19.516 22.938 25.812 1 95.12 314 SER A O 1
ATOM 2502 N N . TYR A 1 315 ? -18.828 24.656 24.516 1 94.38 315 TYR A N 1
ATOM 2503 C CA . TYR A 1 315 ? -17.609 24.875 25.297 1 94.38 315 TYR A CA 1
ATOM 2504 C C . TYR A 1 315 ? -17.922 25.141 26.75 1 94.38 315 TYR A C 1
ATOM 2506 O O . TYR A 1 315 ? -17.328 24.547 27.656 1 94.38 315 TYR A O 1
ATOM 2514 N N . GLU A 1 316 ? -18.906 26.062 27.016 1 93.56 316 GLU A N 1
ATOM 2515 C CA . GLU A 1 316 ? -19.281 26.453 28.375 1 93.56 316 GLU A CA 1
ATOM 2516 C C . GLU A 1 316 ? -19.828 25.266 29.172 1 93.56 316 GLU A C 1
ATOM 2518 O O . GLU A 1 316 ? -19.531 25.109 30.344 1 93.56 316 GLU A O 1
ATOM 2523 N N . GLU A 1 317 ? -20.625 24.531 28.469 1 94.56 317 GLU A N 1
ATOM 2524 C CA . GLU A 1 317 ? -21.188 23.344 29.109 1 94.56 317 GLU A CA 1
ATOM 2525 C C . GLU A 1 317 ? -20.094 22.359 29.5 1 94.56 317 GLU A C 1
ATOM 2527 O O . GLU A 1 317 ? -20.156 21.734 30.562 1 94.56 317 GLU A O 1
ATOM 2532 N N . ARG A 1 318 ? -19.094 22.156 28.656 1 93.94 318 ARG A N 1
ATOM 2533 C CA . ARG A 1 318 ? -17.969 21.25 28.938 1 93.94 318 ARG A CA 1
ATOM 2534 C C . ARG A 1 318 ? -17.125 21.75 30.094 1 93.94 318 ARG A C 1
ATOM 2536 O O . ARG A 1 318 ? -16.719 20.984 30.953 1 93.94 318 ARG A O 1
ATOM 2543 N N . ARG A 1 319 ? -16.859 23.062 30.109 1 93 319 ARG A N 1
ATOM 2544 C CA . ARG A 1 319 ? -16.078 23.672 31.188 1 93 319 ARG A CA 1
ATOM 2545 C C . ARG A 1 319 ? -16.766 23.516 32.531 1 93 319 ARG A C 1
ATOM 2547 O O . ARG A 1 319 ? -16.125 23.234 33.531 1 93 319 ARG A O 1
ATOM 2554 N N . ALA A 1 320 ? -18.094 23.719 32.5 1 92.38 320 ALA A N 1
ATOM 2555 C CA . ALA A 1 320 ? -18.891 23.578 33.719 1 92.38 320 ALA A CA 1
ATOM 2556 C C . ALA A 1 320 ? -18.812 22.156 34.25 1 92.38 320 ALA A C 1
ATOM 2558 O O . ALA A 1 320 ? -18.703 21.953 35.469 1 92.38 320 ALA A O 1
ATOM 2559 N N . LYS A 1 321 ? -18.875 21.234 33.438 1 91.56 321 LYS A N 1
ATOM 2560 C CA . LYS A 1 321 ? -18.797 19.844 33.844 1 91.56 321 LYS A CA 1
ATOM 2561 C C . LYS A 1 321 ? -17.438 19.516 34.438 1 91.56 321 LYS A C 1
ATOM 2563 O O . LYS A 1 321 ? -17.359 18.781 35.438 1 91.56 321 LYS A O 1
ATOM 2568 N N . LEU A 1 322 ? -16.359 20.031 33.844 1 89.19 322 LEU A N 1
ATOM 2569 C CA . LEU A 1 322 ? -15 19.812 34.344 1 89.19 322 LEU A CA 1
ATOM 2570 C C . LEU A 1 322 ? -14.812 20.438 35.719 1 89.19 322 LEU A C 1
ATOM 2572 O O . LEU A 1 322 ? -14.148 19.859 36.562 1 89.19 322 LEU A O 1
ATOM 2576 N N . GLU A 1 323 ? -15.383 21.609 35.875 1 88.81 323 GLU A N 1
ATOM 2577 C CA . GLU A 1 323 ? -15.297 22.297 37.156 1 88.81 323 GLU A CA 1
ATOM 2578 C C . GLU A 1 323 ? -16.062 21.547 38.25 1 88.81 323 GLU A C 1
ATOM 2580 O O . GLU A 1 323 ? -15.609 21.484 39.406 1 88.81 323 GLU A O 1
ATOM 2585 N N . THR A 1 324 ? -17.203 21.016 37.906 1 88.25 324 THR A N 1
ATOM 2586 C CA . THR A 1 324 ? -17.984 20.25 38.875 1 88.25 324 THR A CA 1
ATOM 2587 C C . THR A 1 324 ? -17.266 18.984 39.281 1 88.25 324 THR A C 1
ATOM 2589 O O . THR A 1 324 ? -17.297 18.594 40.469 1 88.25 324 THR A O 1
ATOM 2592 N N . VAL A 1 325 ? -16.672 18.312 38.312 1 83.75 325 VAL A N 1
ATOM 2593 C CA . VAL A 1 325 ? -15.938 17.078 38.625 1 83.75 325 VAL A CA 1
ATOM 2594 C C . VAL A 1 325 ? -14.75 17.391 39.531 1 83.75 325 VAL A C 1
ATOM 2596 O O . VAL A 1 325 ? -14.445 16.625 40.438 1 83.75 325 VAL A O 1
ATOM 2599 N N . LYS A 1 326 ? -14.086 18.594 39.281 1 77.88 326 LYS A N 1
ATOM 2600 C CA . LYS A 1 326 ? -12.969 19.016 40.125 1 77.88 326 LYS A CA 1
ATOM 2601 C C . LYS A 1 326 ? -13.422 19.312 41.531 1 77.88 326 LYS A C 1
ATOM 2603 O O . LYS A 1 326 ? -12.703 19.031 42.5 1 77.88 326 LYS A O 1
ATOM 2608 N N . LEU A 1 327 ? -14.586 19.844 41.594 1 76.94 327 LEU A N 1
ATOM 2609 C CA . LEU A 1 327 ? -15.133 20.172 42.906 1 76.94 327 LEU A CA 1
ATOM 2610 C C . LEU A 1 327 ? -15.555 18.906 43.656 1 76.94 327 LEU A C 1
ATOM 2612 O O . LEU A 1 327 ? -15.531 18.859 44.875 1 76.94 327 LEU A O 1
ATOM 2616 N N . ARG A 1 328 ? -15.758 17.828 42.938 1 74.31 328 ARG A N 1
ATOM 2617 C CA . ARG A 1 328 ? -16.203 16.562 43.531 1 74.31 328 ARG A CA 1
ATOM 2618 C C . ARG A 1 328 ? -15.016 15.641 43.812 1 74.31 328 ARG A C 1
ATOM 2620 O O . ARG A 1 328 ? -15.125 14.688 44.594 1 74.31 328 ARG A O 1
ATOM 2627 N N . ALA A 1 329 ? -13.977 15.891 43.312 1 61.97 329 ALA A N 1
ATOM 2628 C CA . ALA A 1 329 ? -12.805 15.047 43.531 1 61.97 329 ALA A CA 1
ATOM 2629 C C . ALA A 1 329 ? -11.977 15.57 44.688 1 61.97 329 ALA A C 1
ATOM 2631 O O . ALA A 1 329 ? -11.414 14.789 45.469 1 61.97 329 ALA A O 1
ATOM 2632 N N . MET B 1 1 ? 4.391 -16.641 15.562 1 49.69 1 MET B N 1
ATOM 2633 C CA . MET B 1 1 ? 4.527 -16.984 14.148 1 49.69 1 MET B CA 1
ATOM 2634 C C . MET B 1 1 ? 3.697 -16.047 13.281 1 49.69 1 MET B C 1
ATOM 2636 O O . MET B 1 1 ? 2.623 -15.602 13.688 1 49.69 1 MET B O 1
ATOM 2640 N N . ASP B 1 2 ? 4.23 -15.469 12.234 1 68.81 2 ASP B N 1
ATOM 2641 C CA . ASP B 1 2 ? 3.49 -14.57 11.359 1 68.81 2 ASP B CA 1
ATOM 2642 C C . ASP B 1 2 ? 2.303 -15.281 10.719 1 68.81 2 ASP B C 1
ATOM 2644 O O . ASP B 1 2 ? 2.418 -16.438 10.297 1 68.81 2 ASP B O 1
ATOM 2648 N N . PRO B 1 3 ? 1.227 -14.727 10.781 1 81.69 3 PRO B N 1
ATOM 2649 C CA . PRO B 1 3 ? 0.048 -15.391 10.211 1 81.69 3 PRO B CA 1
ATOM 2650 C C . PRO B 1 3 ? 0.198 -15.68 8.727 1 81.69 3 PRO B C 1
ATOM 2652 O O . PRO B 1 3 ? 0.896 -14.953 8.016 1 81.69 3 PRO B O 1
ATOM 2655 N N . THR B 1 4 ? -0.188 -16.891 8.297 1 91.62 4 THR B N 1
ATOM 2656 C CA . THR B 1 4 ? -0.278 -17.281 6.898 1 91.62 4 THR B CA 1
ATOM 2657 C C . THR B 1 4 ? -1.706 -17.125 6.383 1 91.62 4 THR B C 1
ATOM 2659 O O . THR B 1 4 ? -2.639 -16.938 7.168 1 91.62 4 THR B O 1
ATOM 2662 N N . VAL B 1 5 ? -1.871 -17.062 5.098 1 95.5 5 VAL B N 1
ATOM 2663 C CA . VAL B 1 5 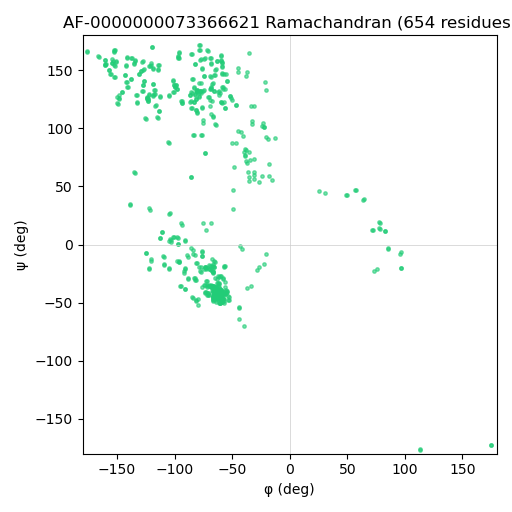? -3.201 -17 4.5 1 95.5 5 VAL B CA 1
ATOM 2664 C C . VAL B 1 5 ? -4.035 -18.188 4.992 1 95.5 5 VAL B C 1
ATOM 2666 O O . VAL B 1 5 ? -5.195 -18.016 5.379 1 95.5 5 VAL B O 1
ATOM 2669 N N . GLU B 1 6 ? -3.398 -19.359 5.051 1 94.69 6 GLU B N 1
ATOM 2670 C CA . GLU B 1 6 ? -4.086 -20.578 5.477 1 94.69 6 GLU B CA 1
ATOM 2671 C C . GLU B 1 6 ? -4.57 -20.469 6.918 1 94.69 6 GLU B C 1
ATOM 2673 O O . GLU B 1 6 ? -5.707 -20.828 7.227 1 94.69 6 GLU B O 1
ATOM 2678 N N . SER B 1 7 ? -3.689 -19.969 7.793 1 95.25 7 SER B N 1
ATOM 2679 C CA . SER B 1 7 ? -4.082 -19.828 9.188 1 95.25 7 SER B CA 1
ATOM 2680 C C . SER B 1 7 ? -5.258 -18.859 9.344 1 95.25 7 SER B C 1
ATOM 2682 O O . SER B 1 7 ? -6.152 -19.094 10.156 1 95.25 7 SER B O 1
ATOM 2684 N N . GLU B 1 8 ? -5.305 -17.797 8.523 1 97.12 8 GLU B N 1
ATOM 2685 C CA . GLU B 1 8 ? -6.395 -16.828 8.586 1 97.12 8 GLU B CA 1
ATOM 2686 C C . GLU B 1 8 ? -7.695 -17.422 8.055 1 97.12 8 GLU B C 1
ATOM 2688 O O . GLU B 1 8 ? -8.773 -17.125 8.562 1 97.12 8 GLU B O 1
ATOM 2693 N N . ILE B 1 9 ? -7.578 -18.25 7.066 1 96.56 9 ILE B N 1
ATOM 2694 C CA . ILE B 1 9 ? -8.75 -18.906 6.504 1 96.56 9 ILE B CA 1
ATOM 2695 C C . ILE B 1 9 ? -9.352 -19.875 7.535 1 96.56 9 ILE B C 1
ATOM 2697 O O . ILE B 1 9 ? -10.562 -19.875 7.746 1 96.56 9 ILE B O 1
ATOM 2701 N N . PHE B 1 10 ? -8.539 -20.641 8.18 1 96.38 10 PHE B N 1
ATOM 2702 C CA . PHE B 1 10 ? -9.031 -21.594 9.156 1 96.38 10 PHE B CA 1
ATOM 2703 C C . PHE B 1 10 ? -9.609 -20.891 10.375 1 96.38 10 PHE B C 1
ATOM 2705 O O . PHE B 1 10 ? -10.594 -21.344 10.961 1 96.38 10 PHE B O 1
ATOM 2712 N N . LYS B 1 11 ? -8.984 -19.781 10.742 1 97 11 LYS B N 1
ATOM 2713 C CA . LYS B 1 11 ? -9.562 -18.953 11.805 1 97 11 LYS B CA 1
ATOM 2714 C C . LYS B 1 11 ? -10.961 -18.469 11.422 1 97 11 LYS B C 1
ATOM 2716 O O . LYS B 1 11 ? -11.875 -18.5 12.242 1 97 11 LYS B O 1
ATOM 2721 N N . ALA B 1 12 ? -11.10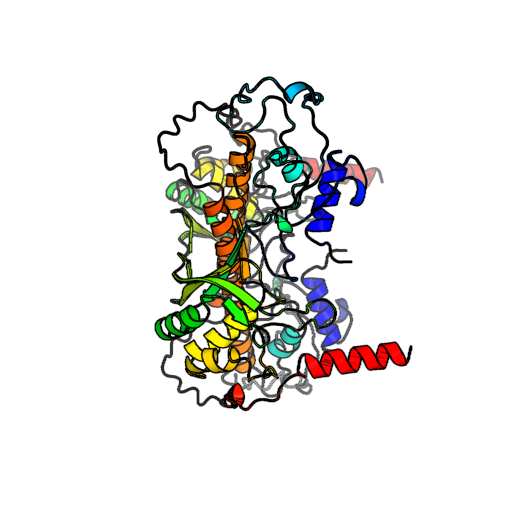9 -18.016 10.188 1 97.94 12 ALA B N 1
ATOM 2722 C CA . ALA B 1 12 ? -12.406 -17.562 9.695 1 97.94 12 ALA B CA 1
ATOM 2723 C C . ALA B 1 12 ? -13.43 -18.688 9.688 1 97.94 12 ALA B C 1
ATOM 2725 O O . ALA B 1 12 ? -14.586 -18.5 10.086 1 97.94 12 ALA B O 1
ATOM 2726 N N . LEU B 1 13 ? -13 -19.891 9.273 1 97.44 13 LEU B N 1
ATOM 2727 C CA . LEU B 1 13 ? -13.875 -21.062 9.258 1 97.44 13 LEU B CA 1
ATOM 2728 C C . LEU B 1 13 ? -14.336 -21.422 10.664 1 97.44 13 LEU B C 1
ATOM 2730 O O . LEU B 1 13 ? -15.492 -21.781 10.875 1 97.44 13 LEU B O 1
ATOM 2734 N N . GLU B 1 14 ? -13.453 -21.312 11.562 1 96.88 14 GLU B N 1
ATOM 2735 C CA . GLU B 1 14 ? -13.773 -21.594 12.961 1 96.88 14 GLU B CA 1
ATOM 2736 C C . GLU B 1 14 ? -14.75 -20.562 13.508 1 96.88 14 GLU B C 1
ATOM 2738 O O . GLU B 1 14 ? -15.773 -20.906 14.109 1 96.88 14 GLU B O 1
ATOM 2743 N N . THR B 1 15 ? -14.477 -19.312 13.25 1 97.69 15 THR B N 1
ATOM 2744 C CA . THR B 1 15 ? -15.273 -18.188 13.75 1 97.69 15 THR B CA 1
ATOM 2745 C C . THR B 1 15 ? -16.703 -18.281 13.219 1 97.69 15 THR B C 1
ATOM 2747 O O . THR B 1 15 ? -17.656 -17.938 13.93 1 97.69 15 THR B O 1
ATOM 2750 N N . THR B 1 16 ? -16.875 -18.781 12.023 1 98 16 THR B N 1
ATOM 2751 C CA . THR B 1 16 ? -18.188 -18.812 11.375 1 98 16 THR B CA 1
ATOM 2752 C C . THR B 1 16 ? -18.844 -20.172 11.562 1 98 16 THR B C 1
ATOM 2754 O O . THR B 1 16 ? -19.891 -20.453 10.969 1 98 16 THR B O 1
ATOM 2757 N N . ARG B 1 17 ? -18.188 -21.062 12.234 1 96.81 17 ARG B N 1
ATOM 2758 C CA . ARG B 1 17 ? -18.703 -22.391 12.57 1 96.81 17 ARG B CA 1
ATOM 2759 C C . ARG B 1 17 ? -18.938 -23.219 11.32 1 96.81 17 ARG B C 1
ATOM 2761 O O . ARG B 1 17 ? -19.938 -23.938 11.219 1 96.81 17 ARG B O 1
ATOM 2768 N N . LEU B 1 18 ? -18 -23.031 10.43 1 96.81 18 LEU B N 1
ATOM 2769 C CA . LEU B 1 18 ? -18.141 -23.781 9.188 1 96.81 18 LEU B CA 1
ATOM 2770 C C . LEU B 1 18 ? -17.281 -25.047 9.219 1 96.81 18 LEU B C 1
ATOM 2772 O O . LEU B 1 18 ? -17.438 -25.938 8.375 1 96.81 18 LEU B O 1
ATOM 2776 N N . LEU B 1 19 ? -16.391 -25.094 10.164 1 94.5 19 LEU B N 1
ATOM 2777 C CA . LEU B 1 19 ? -15.516 -26.25 10.289 1 94.5 19 LEU B CA 1
ATOM 2778 C C . LEU B 1 19 ? -16.25 -27.422 10.914 1 94.5 19 LEU B C 1
ATOM 2780 O O . LEU B 1 19 ? -16.891 -27.281 11.953 1 94.5 19 LEU B O 1
ATOM 2784 N N . ILE B 1 20 ? -16.188 -28.578 10.359 1 90.31 20 ILE B N 1
ATOM 2785 C CA . ILE B 1 20 ? -16.906 -29.75 10.859 1 90.31 20 ILE B CA 1
ATOM 2786 C C . ILE B 1 20 ? -15.906 -30.781 11.398 1 90.31 20 ILE B C 1
ATOM 2788 O O . ILE B 1 20 ? -16.266 -31.922 11.68 1 90.31 20 ILE B O 1
ATOM 2792 N N . GLY B 1 21 ? -14.68 -30.484 11.461 1 88.38 21 GLY B N 1
ATOM 2793 C CA . GLY B 1 21 ? -13.648 -31.375 11.953 1 88.38 21 GLY B CA 1
ATOM 2794 C C . GLY B 1 21 ? -12.242 -30.812 11.805 1 88.38 21 GLY B C 1
ATOM 2795 O O . GLY B 1 21 ? -12.07 -29.625 11.523 1 88.38 21 GLY B O 1
ATOM 2796 N N . ASP B 1 22 ? -11.398 -31.688 12.109 1 85.81 22 ASP B N 1
ATOM 2797 C CA . ASP B 1 22 ? -10.008 -31.281 11.961 1 85.81 22 ASP B CA 1
ATOM 2798 C C . ASP B 1 22 ? -9.57 -31.328 10.5 1 85.81 22 ASP B C 1
ATOM 2800 O O . ASP B 1 22 ? -10.352 -31.719 9.625 1 85.81 22 ASP B O 1
ATOM 2804 N N . ARG B 1 23 ? -8.422 -30.844 10.141 1 82.56 23 ARG B N 1
ATOM 2805 C CA . ARG B 1 23 ? -7.906 -30.672 8.789 1 82.56 23 ARG B CA 1
ATOM 2806 C C . ARG B 1 23 ? -7.957 -31.984 8.008 1 82.56 23 ARG B C 1
ATOM 2808 O O . ARG B 1 23 ? -8.312 -32 6.828 1 82.56 23 ARG B O 1
ATOM 2815 N N . LYS B 1 24 ? -7.613 -33.062 8.719 1 84 24 LYS B N 1
ATOM 2816 C CA . LYS B 1 24 ? -7.629 -34.375 8.055 1 84 24 LYS B CA 1
ATOM 2817 C C . LYS B 1 24 ? -9.062 -34.844 7.793 1 84 24 LYS B C 1
ATOM 2819 O O . LYS B 1 24 ? -9.352 -35.375 6.727 1 84 24 LYS B O 1
ATOM 2824 N N . GLU B 1 25 ? -9.883 -34.531 8.656 1 89.56 25 GLU B N 1
ATOM 2825 C CA . GLU B 1 25 ? -11.266 -35 8.594 1 89.56 25 GLU B CA 1
ATOM 2826 C C . GLU B 1 25 ? -12.047 -34.25 7.523 1 89.56 25 GLU B C 1
ATOM 2828 O O . GLU B 1 25 ? -12.977 -34.781 6.926 1 89.56 25 GLU B O 1
ATOM 2833 N N . ILE B 1 26 ? -11.469 -33.094 7.219 1 92.94 26 ILE B N 1
ATOM 2834 C CA . ILE B 1 26 ? -12.266 -32.281 6.301 1 92.94 26 ILE B CA 1
ATOM 2835 C C . ILE B 1 26 ? -11.68 -32.375 4.895 1 92.94 26 ILE B C 1
ATOM 2837 O O . ILE B 1 26 ? -12.078 -31.609 4.004 1 92.94 26 ILE B O 1
ATOM 2841 N N . GLN B 1 27 ? -10.625 -33.188 4.652 1 93.56 27 GLN B N 1
ATOM 2842 C CA . GLN B 1 27 ? -10.023 -33.469 3.35 1 93.56 27 GLN B CA 1
ATOM 2843 C C . GLN B 1 27 ? -9.562 -32.156 2.684 1 93.56 27 GLN B C 1
ATOM 2845 O O . GLN B 1 27 ? -9.875 -31.906 1.518 1 93.56 27 GLN B O 1
ATOM 2850 N N . TYR B 1 28 ? -8.898 -31.406 3.531 1 95.06 28 TYR B N 1
ATOM 2851 C CA . TYR B 1 28 ? -8.383 -30.109 3.061 1 95.06 28 TYR B CA 1
ATOM 2852 C C . TYR B 1 28 ? -7.316 -30.312 1.996 1 95.06 28 TYR B C 1
ATOM 2854 O O . TYR B 1 28 ? -6.414 -31.141 2.156 1 95.06 28 TYR B O 1
ATOM 2862 N N . SER B 1 29 ? -7.434 -29.578 0.876 1 95.69 29 SER B N 1
ATOM 2863 C CA . SER B 1 29 ? -6.402 -29.516 -0.152 1 95.69 29 SER B CA 1
ATOM 2864 C C . SER B 1 29 ? -6.301 -28.125 -0.754 1 95.69 29 SER B C 1
ATOM 2866 O O . SER B 1 29 ? -7.277 -27.375 -0.766 1 95.69 29 SER B O 1
ATOM 2868 N N . ARG B 1 30 ? -5.191 -27.734 -1.097 1 94.94 30 ARG B N 1
ATOM 2869 C CA . ARG B 1 30 ? -4.961 -26.469 -1.782 1 94.94 30 ARG B CA 1
ATOM 2870 C C . ARG B 1 30 ? -4.332 -26.703 -3.152 1 94.94 30 ARG B C 1
ATOM 2872 O O . ARG B 1 30 ? -3.619 -27.688 -3.359 1 94.94 30 ARG B O 1
ATOM 2879 N N . CYS B 1 31 ? -4.59 -25.812 -4.055 1 93.62 31 CYS B N 1
ATOM 2880 C CA . CYS B 1 31 ? -4.109 -25.984 -5.422 1 93.62 31 CYS B CA 1
ATOM 2881 C C . CYS B 1 31 ? -2.602 -25.766 -5.496 1 93.62 31 CYS B C 1
ATOM 2883 O O . CYS B 1 31 ? -1.915 -26.422 -6.277 1 93.62 31 CYS B O 1
ATOM 2885 N N . GLY B 1 32 ? -2.102 -24.734 -4.762 1 86.06 32 GLY B N 1
ATOM 2886 C CA . GLY B 1 32 ? -0.68 -24.438 -4.738 1 86.06 32 GLY B CA 1
ATOM 2887 C C . GLY B 1 32 ? -0.267 -23.594 -3.549 1 86.06 32 GLY B C 1
ATOM 2888 O O . GLY B 1 32 ? -1.116 -23.016 -2.867 1 86.06 32 GLY B O 1
ATOM 2889 N N . ARG B 1 33 ? 1.018 -23.688 -3.277 1 86.12 33 ARG B N 1
ATOM 2890 C CA . ARG B 1 33 ? 1.605 -22.812 -2.264 1 86.12 33 ARG B CA 1
ATOM 2891 C C . ARG B 1 33 ? 2.346 -21.656 -2.908 1 86.12 33 ARG B C 1
ATOM 2893 O O . ARG B 1 33 ? 2.924 -21.797 -3.986 1 86.12 33 ARG B O 1
ATOM 2900 N N . THR B 1 34 ? 2.082 -20.5 -2.445 1 89.69 34 THR B N 1
ATOM 2901 C CA . THR B 1 34 ? 2.861 -19.344 -2.875 1 89.69 34 THR B CA 1
ATOM 2902 C C . THR B 1 34 ? 3.893 -18.969 -1.816 1 89.69 34 THR B C 1
ATOM 2904 O O . THR B 1 34 ? 3.639 -19.109 -0.618 1 89.69 34 THR B O 1
ATOM 2907 N N . ASP B 1 35 ? 5.023 -18.594 -2.312 1 90.94 35 ASP B N 1
ATOM 2908 C CA . ASP B 1 35 ? 6.074 -18.156 -1.398 1 90.94 35 ASP B CA 1
ATOM 2909 C C . ASP B 1 35 ? 5.656 -16.906 -0.639 1 90.94 35 ASP B C 1
ATOM 2911 O O . ASP B 1 35 ? 4.746 -16.188 -1.064 1 90.94 35 ASP B O 1
ATOM 2915 N N . LYS B 1 36 ? 6.363 -16.797 0.476 1 92.44 36 LYS B N 1
ATOM 2916 C CA . LYS B 1 36 ? 6.152 -15.555 1.211 1 92.44 36 LYS B CA 1
ATOM 2917 C C . LYS B 1 36 ? 6.328 -14.344 0.301 1 92.44 36 LYS B C 1
ATOM 2919 O O . LYS B 1 36 ? 7.309 -14.25 -0.438 1 92.44 36 LYS B O 1
ATOM 2924 N N . GLY B 1 37 ? 5.312 -13.492 0.322 1 93.38 37 GLY B N 1
ATOM 2925 C CA . GLY B 1 37 ? 5.383 -12.266 -0.457 1 93.38 37 GLY B CA 1
ATOM 2926 C C . GLY B 1 37 ? 4.688 -12.375 -1.801 1 93.38 37 GLY B C 1
ATOM 2927 O O . GLY B 1 37 ? 4.406 -11.359 -2.441 1 93.38 37 GLY B O 1
ATOM 2928 N N . VAL B 1 38 ? 4.496 -13.602 -2.248 1 96.88 38 VAL B N 1
ATOM 2929 C CA . VAL B 1 38 ? 3.807 -13.805 -3.52 1 96.88 38 VAL B CA 1
ATOM 2930 C C . VAL B 1 38 ? 2.297 -13.766 -3.301 1 96.88 38 VAL B C 1
ATOM 2932 O O . VAL B 1 38 ? 1.784 -14.375 -2.357 1 96.88 38 VAL B O 1
ATOM 2935 N N . SER B 1 39 ? 1.594 -13.039 -4.176 1 96.75 39 SER B N 1
ATOM 2936 C CA . SER B 1 39 ? 0.148 -12.883 -4.059 1 96.75 39 SER B CA 1
ATOM 2937 C C . SER B 1 39 ? -0.588 -13.891 -4.941 1 96.75 39 SER B C 1
ATOM 2939 O O . SER B 1 39 ? 0.023 -14.547 -5.789 1 96.75 39 SER B O 1
ATOM 2941 N N . ALA B 1 40 ? -1.869 -14.031 -4.68 1 97 40 ALA B N 1
ATOM 2942 C CA . ALA B 1 40 ? -2.742 -14.852 -5.512 1 97 40 ALA B CA 1
ATOM 2943 C C . ALA B 1 40 ? -4.113 -14.203 -5.676 1 97 40 ALA B C 1
ATOM 2945 O O . ALA B 1 40 ? -4.688 -13.695 -4.711 1 97 40 ALA B O 1
ATOM 2946 N N . VAL B 1 41 ? -4.625 -14.211 -6.898 1 95.44 41 VAL B N 1
ATOM 2947 C CA . VAL B 1 41 ? -5.973 -13.711 -7.164 1 95.44 41 VAL B CA 1
ATOM 2948 C C . VAL B 1 41 ? -6.891 -14.883 -7.512 1 95.44 41 VAL B C 1
ATOM 2950 O O . VAL B 1 41 ? -8.117 -14.75 -7.473 1 95.44 41 VAL B O 1
ATOM 2953 N N . GLY B 1 42 ? -6.273 -16.078 -7.723 1 95 42 GLY B N 1
ATOM 2954 C CA . GLY B 1 42 ? -7.09 -17.203 -8.148 1 95 42 GLY B CA 1
ATOM 2955 C C . GLY B 1 42 ? -6.715 -18.5 -7.469 1 95 42 GLY B C 1
ATOM 2956 O O . GLY B 1 42 ? -6.691 -19.562 -8.102 1 95 42 GLY B O 1
ATOM 2957 N N . GLN B 1 43 ? -6.316 -18.438 -6.215 1 96.44 43 GLN B N 1
ATOM 2958 C CA . GLN B 1 43 ? -6.055 -19.656 -5.453 1 96.44 43 GLN B CA 1
ATOM 2959 C C . GLN B 1 43 ? -7.348 -20.422 -5.164 1 96.44 43 GLN B C 1
ATOM 2961 O O . GLN B 1 43 ? -8.414 -19.812 -5.02 1 96.44 43 GLN B O 1
ATOM 2966 N N . VAL B 1 44 ? -7.258 -21.781 -5.156 1 97.56 44 VAL B N 1
ATOM 2967 C CA . VAL B 1 44 ? -8.422 -22.625 -4.895 1 97.56 44 VAL B CA 1
ATOM 2968 C C . VAL B 1 44 ? -8.094 -23.625 -3.787 1 97.56 44 VAL B C 1
ATOM 2970 O O . VAL B 1 44 ? -7.016 -24.219 -3.785 1 97.56 44 VAL B O 1
ATOM 2973 N N . ILE B 1 45 ? -8.93 -23.734 -2.852 1 97.44 45 ILE B N 1
ATOM 2974 C CA . ILE B 1 45 ? -8.836 -24.766 -1.819 1 97.44 45 ILE B CA 1
ATOM 2975 C C . ILE B 1 45 ? -10.094 -25.625 -1.829 1 97.44 45 ILE B C 1
ATOM 2977 O O . ILE B 1 45 ? -11.141 -25.203 -2.32 1 97.44 45 ILE B O 1
ATOM 2981 N N . ALA B 1 46 ? -9.984 -26.844 -1.384 1 97.12 46 ALA B N 1
ATOM 2982 C CA . ALA B 1 46 ? -11.109 -27.75 -1.245 1 97.12 46 ALA B CA 1
ATOM 2983 C C . ALA B 1 46 ? -11.172 -28.344 0.161 1 97.12 46 ALA B C 1
ATOM 2985 O O . ALA B 1 46 ? -10.133 -28.688 0.742 1 97.12 46 ALA B O 1
ATOM 2986 N N . LEU B 1 47 ? -12.336 -28.406 0.699 1 96.94 47 LEU B N 1
ATOM 2987 C CA . LEU B 1 47 ? -12.539 -28.984 2.023 1 96.94 47 LEU B CA 1
ATOM 2988 C C . LEU B 1 47 ? -14.016 -29.266 2.277 1 96.94 47 LEU B C 1
ATOM 2990 O O . LEU B 1 47 ? -14.883 -28.75 1.567 1 96.94 47 LEU B O 1
ATOM 2994 N N . TYR B 1 48 ? -14.289 -30.125 3.26 1 95.62 48 TYR B N 1
ATOM 2995 C CA . TYR B 1 48 ? -15.648 -30.312 3.736 1 95.62 48 TYR B CA 1
ATOM 2996 C C . TYR B 1 48 ? -16.078 -29.172 4.652 1 95.62 48 TYR B C 1
ATOM 2998 O O . TYR B 1 48 ? -15.328 -28.781 5.551 1 95.62 48 TYR B O 1
ATOM 3006 N N . LEU B 1 49 ? -17.281 -28.672 4.352 1 95.5 49 LEU B N 1
ATOM 3007 C CA . LEU B 1 49 ? -17.828 -27.594 5.152 1 95.5 49 LEU B CA 1
ATOM 3008 C C . LEU B 1 49 ? -19.234 -27.922 5.645 1 95.5 49 LEU B C 1
ATOM 3010 O O . LEU B 1 49 ? -19.906 -28.781 5.066 1 95.5 49 LEU B O 1
ATOM 3014 N N . ARG B 1 50 ? -19.578 -27.25 6.695 1 95.31 50 ARG B N 1
ATOM 3015 C CA . ARG B 1 50 ? -20.984 -27.312 7.109 1 95.31 50 ARG B CA 1
ATOM 3016 C C . ARG B 1 50 ? -21.906 -26.844 5.992 1 95.31 50 ARG B C 1
ATOM 3018 O O . ARG B 1 50 ? -21.609 -25.859 5.312 1 95.31 50 ARG B O 1
ATOM 3025 N N . SER B 1 51 ? -22.969 -27.625 5.766 1 93.06 51 SER B N 1
ATOM 3026 C CA . SER B 1 51 ? -23.938 -27.312 4.723 1 93.06 51 SER B CA 1
ATOM 3027 C C . SER B 1 51 ? -25.359 -27.266 5.289 1 93.06 51 SER B C 1
ATOM 3029 O O . SER B 1 51 ? -25.672 -27.969 6.25 1 93.06 51 SER B O 1
ATOM 3031 N N . LYS B 1 52 ? -26.109 -26.328 4.816 1 89.88 52 LYS B N 1
ATOM 3032 C CA . LYS B 1 52 ? -27.516 -26.25 5.207 1 89.88 52 LYS B CA 1
ATOM 3033 C C . LYS B 1 52 ? -28.359 -27.203 4.367 1 89.88 52 LYS B C 1
ATOM 3035 O O . LYS B 1 52 ? -29.516 -27.484 4.723 1 89.88 52 LYS B O 1
ATOM 3040 N N . LEU B 1 53 ? -27.859 -27.375 3.25 1 81.31 53 LEU B N 1
ATOM 3041 C CA . LEU B 1 53 ? -28.625 -28.25 2.381 1 81.31 53 LEU B CA 1
ATOM 3042 C C . LEU B 1 53 ? -28.688 -29.672 2.947 1 81.31 53 LEU B C 1
ATOM 3044 O O . LEU B 1 53 ? -27.672 -30.172 3.459 1 81.31 53 LEU B O 1
ATOM 3048 N N . LYS B 1 54 ? -29.922 -29.906 3.535 1 63.28 54 LYS B N 1
ATOM 3049 C CA . LYS B 1 54 ? -30.156 -31.234 4.082 1 63.28 54 LYS B CA 1
ATOM 3050 C C . LYS B 1 54 ? -29.516 -32.312 3.195 1 63.28 54 LYS B C 1
ATOM 3052 O O . LYS B 1 54 ? -29.312 -32.094 2 1 63.28 54 LYS B O 1
ATOM 3057 N N . ASP B 1 55 ? -29.062 -33.406 3.748 1 51.03 55 ASP B N 1
ATOM 3058 C CA . ASP B 1 55 ? -28.469 -34.594 3.152 1 51.03 55 ASP B CA 1
ATOM 3059 C C . ASP B 1 55 ? -29.109 -34.906 1.798 1 51.03 55 ASP B C 1
ATOM 3061 O O . ASP B 1 55 ? -30.297 -35.219 1.722 1 51.03 55 ASP B O 1
ATOM 3065 N N . ILE B 1 56 ? -28.844 -34.156 0.77 1 44.56 56 ILE B N 1
ATOM 3066 C CA . ILE B 1 56 ? -29.141 -34.906 -0.432 1 44.56 56 ILE B CA 1
ATOM 3067 C C . ILE B 1 56 ? -28.75 -36.375 -0.219 1 44.56 56 ILE B C 1
ATOM 3069 O O . ILE B 1 56 ? -27.578 -36.688 0 1 44.56 56 ILE B O 1
ATOM 3073 N N . ASP B 1 57 ? -29.328 -37.219 0.534 1 38.69 57 ASP B N 1
ATOM 3074 C CA . ASP B 1 57 ? -29.094 -38.656 0.542 1 38.69 57 ASP B CA 1
ATOM 3075 C C . ASP B 1 57 ? -28.453 -39.125 -0.768 1 38.69 57 ASP B C 1
ATOM 3077 O O . ASP B 1 57 ? -28.766 -38.594 -1.835 1 38.69 57 ASP B O 1
ATOM 3081 N N . ALA B 1 58 ? -27.359 -39.969 -0.709 1 36.25 58 ALA B N 1
ATOM 3082 C CA . ALA B 1 58 ? -26.719 -40.875 -1.663 1 36.25 58 ALA B CA 1
ATOM 3083 C C . ALA B 1 58 ? -27.734 -41.375 -2.707 1 36.25 58 ALA B C 1
ATOM 3085 O O . ALA B 1 58 ? -27.422 -42.25 -3.504 1 36.25 58 ALA B O 1
ATOM 3086 N N . HIS B 1 59 ? -29.016 -41.281 -2.424 1 35.25 59 HIS B N 1
ATOM 3087 C CA . HIS B 1 59 ? -29.969 -41.906 -3.334 1 35.25 59 HIS B CA 1
ATOM 3088 C C . HIS B 1 59 ? -29.969 -41.219 -4.691 1 35.25 59 HIS B C 1
ATOM 3090 O O . HIS B 1 59 ? -30.766 -41.562 -5.562 1 35.25 59 HIS B O 1
ATOM 3096 N N . ASN B 1 60 ? -29.453 -40.094 -4.781 1 34.25 60 ASN B N 1
ATOM 3097 C CA . ASN B 1 60 ? -29.438 -39.625 -6.164 1 34.25 60 ASN B CA 1
ATOM 3098 C C . ASN B 1 60 ? -28.359 -40.344 -6.98 1 34.25 60 ASN B C 1
ATOM 3100 O O . ASN B 1 60 ? -27.656 -39.719 -7.781 1 34.25 60 ASN B O 1
ATOM 3104 N N . LYS B 1 61 ? -27.797 -41.562 -6.539 1 34.75 61 LYS B N 1
ATOM 3105 C CA . LYS B 1 61 ? -27.125 -42.281 -7.609 1 34.75 61 LYS B CA 1
ATOM 3106 C C . LYS B 1 61 ? -27.906 -42.188 -8.914 1 34.75 61 LYS B C 1
ATOM 3108 O O . LYS B 1 61 ? -27.328 -42.156 -9.992 1 34.75 61 LYS B O 1
ATOM 3113 N N . HIS B 1 62 ? -29.172 -42.906 -9.008 1 31.45 62 HIS B N 1
ATOM 3114 C CA . HIS B 1 62 ? -29.781 -43.312 -10.273 1 31.45 62 HIS B CA 1
ATOM 3115 C C . HIS B 1 62 ? -30.5 -42.125 -10.938 1 31.45 62 HIS B C 1
ATOM 3117 O O . HIS B 1 62 ? -30.953 -42.25 -12.078 1 31.45 62 HIS B O 1
ATOM 3123 N N . SER B 1 63 ? -31.328 -41.344 -10.172 1 31.64 63 SER B N 1
ATOM 3124 C CA . SER B 1 63 ? -32.094 -40.562 -11.141 1 31.64 63 SER B CA 1
ATOM 3125 C C . SER B 1 63 ? -31.234 -39.438 -11.742 1 31.64 63 SER B C 1
ATOM 3127 O O . SER B 1 63 ? -30.469 -38.812 -11.039 1 31.64 63 SER B O 1
ATOM 3129 N N . GLY B 1 64 ? -30.75 -39.469 -12.898 1 32.31 64 GLY B N 1
ATOM 3130 C CA . GLY B 1 64 ? -30.219 -38.594 -13.922 1 32.31 64 GLY B CA 1
ATOM 3131 C C . GLY B 1 64 ? -30.656 -37.156 -13.75 1 32.31 64 GLY B C 1
ATOM 3132 O O . GLY B 1 64 ? -30.609 -36.344 -14.695 1 32.31 64 GLY B O 1
ATOM 3133 N N . GLU B 1 65 ? -31.594 -36.969 -12.781 1 33.69 65 GLU B N 1
ATOM 3134 C CA . GLU B 1 65 ? -32.125 -35.594 -12.938 1 33.69 65 GLU B CA 1
ATOM 3135 C C . GLU B 1 65 ? -31.062 -34.562 -12.594 1 33.69 65 GLU B C 1
ATOM 3137 O O . GLU B 1 65 ? -30.375 -34.688 -11.578 1 33.69 65 GLU B O 1
ATOM 3142 N N . THR B 1 66 ? -30.625 -33.844 -13.539 1 34.28 66 THR B N 1
ATOM 3143 C CA . THR B 1 66 ? -29.844 -32.625 -13.578 1 34.28 66 THR B CA 1
ATOM 3144 C C . THR B 1 66 ? -30.266 -31.688 -12.445 1 34.28 66 THR B C 1
ATOM 3146 O O . THR B 1 66 ? -31.438 -31.344 -12.312 1 34.28 66 THR B O 1
ATOM 3149 N N . VAL B 1 67 ? -29.797 -31.859 -11.188 1 39.22 67 VAL B N 1
ATOM 3150 C CA . VAL B 1 67 ? -29.984 -30.719 -10.297 1 39.22 67 VAL B CA 1
ATOM 3151 C C . VAL B 1 67 ? -30.156 -29.438 -11.117 1 39.22 67 VAL B C 1
ATOM 3153 O O . VAL B 1 67 ? -29.328 -29.141 -11.984 1 39.22 67 VAL B O 1
ATOM 3156 N N . PRO B 1 68 ? -31.375 -29.031 -11.25 1 37.22 68 PRO B N 1
ATOM 3157 C CA . PRO B 1 68 ? -31.531 -27.797 -12.039 1 37.22 68 PRO B CA 1
ATOM 3158 C C . PRO B 1 68 ? -30.453 -26.766 -11.727 1 37.22 68 PRO B C 1
ATOM 3160 O O . PRO B 1 68 ? -30.156 -26.516 -10.555 1 37.22 68 PRO B O 1
ATOM 3163 N N . GLU B 1 69 ? -29.344 -26.734 -12.492 1 40.44 69 GLU B N 1
ATOM 3164 C CA . GLU B 1 69 ? -28.453 -25.578 -12.531 1 40.44 69 GLU B CA 1
ATOM 3165 C C . GLU B 1 69 ? -29.219 -24.281 -12.297 1 40.44 69 GLU B C 1
ATOM 3167 O O . GLU B 1 69 ? -29.969 -23.828 -13.164 1 40.44 69 GLU B O 1
ATOM 3172 N N . GLU B 1 70 ? -29.844 -24.141 -11.07 1 44.47 70 GLU B N 1
ATOM 3173 C CA . GLU B 1 70 ? -30.453 -22.828 -10.961 1 44.47 70 GLU B CA 1
ATOM 3174 C C . GLU B 1 70 ? -29.5 -21.734 -11.453 1 44.47 70 GLU B C 1
ATOM 3176 O O . GLU B 1 70 ? -28.281 -21.953 -11.516 1 44.47 70 GLU B O 1
ATOM 3181 N N . GLN B 1 71 ? -30.125 -20.625 -11.961 1 42.41 71 GLN B N 1
ATOM 3182 C CA . GLN B 1 71 ? -29.594 -19.531 -12.758 1 42.41 71 GLN B CA 1
ATOM 3183 C C . GLN B 1 71 ? -28.25 -19.047 -12.219 1 42.41 71 GLN B C 1
ATOM 3185 O O . GLN B 1 71 ? -27.328 -18.75 -12.992 1 42.41 71 GLN B O 1
ATOM 3190 N N . ASP B 1 72 ? -28.219 -18.688 -10.844 1 50.72 72 ASP B N 1
ATOM 3191 C CA . ASP B 1 72 ? -27 -18.031 -10.422 1 50.72 72 ASP B CA 1
ATOM 3192 C C . ASP B 1 72 ? -26 -19.031 -9.852 1 50.72 72 ASP B C 1
ATOM 3194 O O . ASP B 1 72 ? -24.984 -18.641 -9.25 1 50.72 72 ASP B O 1
ATOM 3198 N N . GLY B 1 73 ? -26.156 -20.391 -10.109 1 56.66 73 GLY B N 1
ATOM 3199 C CA . GLY B 1 73 ? -25.266 -21.5 -9.797 1 56.66 73 GLY B CA 1
ATOM 3200 C C . GLY B 1 73 ? -25.281 -21.891 -8.328 1 56.66 73 GLY B C 1
ATOM 3201 O O . GLY B 1 73 ? -24.625 -22.844 -7.926 1 56.66 73 GLY B O 1
ATOM 3202 N N . GLN B 1 74 ? -25.703 -21.016 -7.484 1 61.94 74 GLN B N 1
ATOM 3203 C CA . GLN B 1 74 ? -25.703 -21.406 -6.078 1 61.94 74 GLN B CA 1
ATOM 3204 C C . GLN B 1 74 ? -26.922 -22.266 -5.75 1 61.94 74 GLN B C 1
ATOM 3206 O O . GLN B 1 74 ? -28.047 -21.969 -6.188 1 61.94 74 GLN B O 1
ATOM 3211 N N . PRO B 1 75 ? -26.688 -23.359 -5.094 1 68.31 75 PRO B N 1
ATOM 3212 C CA . PRO B 1 75 ? -27.844 -24.141 -4.652 1 68.31 75 PRO B CA 1
ATOM 3213 C C . PRO B 1 75 ? -28.766 -23.359 -3.715 1 68.31 75 PRO B C 1
ATOM 3215 O O . PRO B 1 75 ? -28.297 -22.703 -2.789 1 68.31 75 PRO B O 1
ATOM 3218 N N . GLU B 1 76 ? -30 -23.219 -4.055 1 74.56 76 GLU B N 1
ATOM 3219 C CA . GLU B 1 76 ? -30.984 -22.5 -3.246 1 74.56 76 GLU B CA 1
ATOM 3220 C C . GLU B 1 76 ? -30.969 -23 -1.8 1 74.56 76 GLU B C 1
ATOM 3222 O O . GLU B 1 76 ? -30.938 -24.203 -1.546 1 74.56 76 GLU B O 1
ATOM 3227 N N . GLY B 1 77 ? -30.812 -22.109 -0.859 1 84.88 77 GLY B N 1
ATOM 3228 C CA . GLY B 1 77 ? -30.906 -22.406 0.561 1 84.88 77 GLY B CA 1
ATOM 3229 C C . GLY B 1 77 ? -29.562 -22.672 1.214 1 84.88 77 GLY B C 1
ATOM 3230 O O . GLY B 1 77 ? -29.484 -22.828 2.434 1 84.88 77 GLY B O 1
ATOM 3231 N N . GLU B 1 78 ? -28.5 -22.766 0.452 1 91.62 78 GLU B N 1
ATOM 3232 C CA . GLU B 1 78 ? -27.188 -23.031 1.011 1 91.62 78 GLU B CA 1
ATOM 3233 C C . GLU B 1 78 ? -26.625 -21.797 1.727 1 91.62 78 GLU B C 1
ATOM 3235 O O . GLU B 1 78 ? -27.094 -20.688 1.513 1 91.62 78 GLU B O 1
ATOM 3240 N N . ILE B 1 79 ? -25.688 -22.078 2.555 1 94.94 79 ILE B N 1
ATOM 3241 C CA . ILE B 1 79 ? -24.969 -21 3.232 1 94.94 79 ILE B CA 1
ATOM 3242 C C . ILE B 1 79 ? -24.234 -20.141 2.207 1 94.94 79 ILE B C 1
ATOM 3244 O O . ILE B 1 79 ? -23.641 -20.656 1.267 1 94.94 79 ILE B O 1
ATOM 3248 N N . ASP B 1 80 ? -24.359 -18.812 2.277 1 95.56 80 ASP B N 1
ATOM 3249 C CA . ASP B 1 80 ? -23.578 -17.906 1.456 1 95.56 80 ASP B CA 1
ATOM 3250 C C . ASP B 1 80 ? -22.125 -17.828 1.947 1 95.56 80 ASP B C 1
ATOM 3252 O O . ASP B 1 80 ? -21.734 -16.875 2.607 1 95.56 80 ASP B O 1
ATOM 3256 N N . TYR B 1 81 ? -21.359 -18.812 1.606 1 97.25 81 TYR B N 1
ATOM 3257 C CA . TYR B 1 81 ? -20 -18.953 2.117 1 97.25 81 TYR B CA 1
ATOM 3258 C C . TYR B 1 81 ? -19.172 -17.703 1.835 1 97.25 81 TYR B C 1
ATOM 3260 O O . TYR B 1 81 ? -18.359 -17.297 2.664 1 97.25 81 TYR B O 1
ATOM 3268 N N . VAL B 1 82 ? -19.344 -17.094 0.633 1 97.12 82 VAL B N 1
ATOM 3269 C CA . VAL B 1 82 ? -18.578 -15.914 0.249 1 97.12 82 VAL B CA 1
ATOM 3270 C C . VAL B 1 82 ? -18.875 -14.773 1.226 1 97.12 82 VAL B C 1
ATOM 3272 O O . VAL B 1 82 ? -17.953 -14.195 1.799 1 97.12 82 VAL B O 1
ATOM 3275 N N . ARG B 1 83 ? -20.109 -14.516 1.458 1 97 83 ARG B N 1
ATOM 3276 C CA . ARG B 1 83 ? -20.516 -13.438 2.35 1 97 83 ARG B CA 1
ATOM 3277 C C . ARG B 1 83 ? -20.047 -13.703 3.779 1 97 83 ARG B C 1
ATOM 3279 O O . ARG B 1 83 ? -19.453 -12.828 4.418 1 97 83 ARG B O 1
ATOM 3286 N N . VAL B 1 84 ? -20.312 -14.906 4.266 1 97.81 84 VAL B N 1
ATOM 3287 C CA . VAL B 1 84 ? -20.062 -15.266 5.656 1 97.81 84 VAL B CA 1
ATOM 3288 C C . VAL B 1 84 ? -18.562 -15.203 5.953 1 97.81 84 VAL B C 1
ATOM 3290 O O . VAL B 1 84 ? -18.156 -14.602 6.949 1 97.81 84 VAL B O 1
ATOM 3293 N N . LEU B 1 85 ? -17.734 -15.727 5.129 1 98.44 85 LEU B N 1
ATOM 3294 C CA . LEU B 1 85 ? -16.297 -15.766 5.363 1 98.44 85 LEU B CA 1
ATOM 3295 C C . LEU B 1 85 ? -15.68 -14.383 5.176 1 98.44 85 LEU B C 1
ATOM 3297 O O . LEU B 1 85 ? -14.828 -13.969 5.965 1 98.44 85 LEU B O 1
ATOM 3301 N N . ASN B 1 86 ? -16.109 -13.641 4.172 1 98.31 86 ASN B N 1
ATOM 3302 C CA . ASN B 1 86 ? -15.555 -12.32 3.908 1 98.31 86 ASN B CA 1
ATOM 3303 C C . ASN B 1 86 ? -15.906 -11.336 5.016 1 98.31 86 ASN B C 1
ATOM 3305 O O . ASN B 1 86 ? -15.273 -10.289 5.152 1 98.31 86 ASN B O 1
ATOM 3309 N N . GLY B 1 87 ? -16.891 -11.672 5.773 1 98.12 87 GLY B N 1
ATOM 3310 C CA . GLY B 1 87 ? -17.266 -10.836 6.902 1 98.12 87 GLY B CA 1
ATOM 3311 C C . GLY B 1 87 ? -16.25 -10.867 8.031 1 98.12 87 GLY B C 1
ATOM 3312 O O . GLY B 1 87 ? -16.219 -9.953 8.859 1 98.12 87 GLY B O 1
ATOM 3313 N N . VAL B 1 88 ? -15.422 -11.883 8.109 1 98.38 88 VAL B N 1
ATOM 3314 C CA . VAL B 1 88 ? -14.539 -12.023 9.258 1 98.38 88 VAL B CA 1
ATOM 3315 C C . VAL B 1 88 ? -13.094 -12.141 8.789 1 98.38 88 VAL B C 1
ATOM 3317 O O . VAL B 1 88 ? -12.164 -12.078 9.594 1 98.38 88 VAL B O 1
ATOM 3320 N N . LEU B 1 89 ? -12.859 -12.242 7.496 1 98.31 89 LEU B N 1
ATOM 3321 C CA . LEU B 1 89 ? -11.5 -12.336 6.957 1 98.31 89 LEU B CA 1
ATOM 3322 C C . LEU B 1 89 ? -10.82 -10.977 6.965 1 98.31 89 LEU B C 1
ATOM 3324 O O . LEU B 1 89 ? -11.484 -9.945 6.852 1 98.31 89 LEU B O 1
ATOM 3328 N N . PRO B 1 90 ? -9.477 -10.992 7.074 1 97.06 90 PRO B N 1
ATOM 3329 C CA . PRO B 1 90 ? -8.773 -9.727 6.879 1 97.06 90 PRO B CA 1
ATOM 3330 C C . PRO B 1 90 ? -9.016 -9.117 5.5 1 97.06 90 PRO B C 1
ATOM 3332 O O . PRO B 1 90 ? -9.422 -9.82 4.574 1 97.06 90 PRO B O 1
ATOM 3335 N N . LYS B 1 91 ? -8.742 -7.844 5.32 1 95.56 91 LYS B N 1
ATOM 3336 C CA . LYS B 1 91 ? -9.102 -7.078 4.129 1 95.56 91 LYS B CA 1
ATOM 3337 C C . LYS B 1 91 ? -8.336 -7.566 2.906 1 95.56 91 LYS B C 1
ATOM 3339 O O . LYS B 1 91 ? -8.766 -7.355 1.771 1 95.56 91 LYS B O 1
ATOM 3344 N N . ASP B 1 92 ? -7.191 -8.195 3.146 1 94.88 92 ASP B N 1
ATOM 3345 C CA . ASP B 1 92 ? -6.363 -8.57 2.002 1 94.88 92 ASP B CA 1
ATOM 3346 C C . ASP B 1 92 ? -6.531 -10.047 1.657 1 94.88 92 ASP B C 1
ATOM 3348 O O . ASP B 1 92 ? -5.77 -10.594 0.857 1 94.88 92 ASP B O 1
ATOM 3352 N N . ILE B 1 93 ? -7.434 -10.758 2.273 1 97.31 93 ILE B N 1
ATOM 3353 C CA . ILE B 1 93 ? -7.828 -12.117 1.93 1 97.31 93 ILE B CA 1
ATOM 3354 C C . ILE B 1 93 ? -9.336 -12.164 1.67 1 97.31 93 ILE B C 1
ATOM 3356 O O . ILE B 1 93 ? -10.133 -11.766 2.521 1 97.31 93 ILE B O 1
ATOM 3360 N N . ARG B 1 94 ? -9.742 -12.672 0.529 1 97.44 94 ARG B N 1
ATOM 3361 C CA . ARG B 1 94 ? -11.156 -12.703 0.156 1 97.44 94 ARG B CA 1
ATOM 3362 C C . ARG B 1 94 ? -11.523 -14.031 -0.489 1 97.44 94 ARG B C 1
ATOM 3364 O O . ARG B 1 94 ? -10.727 -14.602 -1.242 1 97.44 94 ARG B O 1
ATOM 3371 N N . ILE B 1 95 ? -12.719 -14.484 -0.172 1 97.56 95 ILE B N 1
ATOM 3372 C CA . ILE B 1 95 ? -13.359 -15.547 -0.945 1 97.56 95 ILE B CA 1
ATOM 3373 C C . ILE B 1 95 ? -14.125 -14.938 -2.121 1 97.56 95 ILE B C 1
ATOM 3375 O O . ILE B 1 95 ? -14.906 -14 -1.943 1 97.56 95 ILE B O 1
ATOM 3379 N N . VAL B 1 96 ? -13.867 -15.453 -3.297 1 96.5 96 VAL B N 1
ATOM 3380 C CA . VAL B 1 96 ? -14.461 -14.812 -4.469 1 96.5 96 VAL B CA 1
ATOM 3381 C C . VAL B 1 96 ? -15.555 -15.703 -5.043 1 96.5 96 VAL B C 1
ATOM 3383 O O . VAL B 1 96 ? -16.391 -15.242 -5.824 1 96.5 96 VAL B O 1
ATOM 3386 N N . GLY B 1 97 ? -15.539 -16.984 -4.656 1 95.56 97 GLY B N 1
ATOM 3387 C CA . GLY B 1 97 ? -16.531 -17.938 -5.129 1 95.56 97 GLY B CA 1
ATOM 3388 C C . GLY B 1 97 ? -16.391 -19.312 -4.496 1 95.56 97 GLY B C 1
ATOM 3389 O O . GLY B 1 97 ? -15.391 -19.594 -3.82 1 95.56 97 GLY B O 1
ATOM 3390 N N . TRP B 1 98 ? -17.453 -20.109 -4.688 1 96.5 98 TRP B N 1
ATOM 3391 C CA . TRP B 1 98 ? -17.422 -21.484 -4.211 1 96.5 98 TRP B CA 1
ATOM 3392 C C . TRP B 1 98 ? -18.297 -22.391 -5.086 1 96.5 98 TRP B C 1
ATOM 3394 O O . TRP B 1 98 ? -19.125 -21.891 -5.848 1 96.5 98 TRP B O 1
ATOM 3404 N N . CYS B 1 99 ? -18.016 -23.656 -5.059 1 95.25 99 CYS B N 1
ATOM 3405 C CA . CYS B 1 99 ? -18.844 -24.656 -5.727 1 95.25 99 CYS B CA 1
ATOM 3406 C C . CYS B 1 99 ? -18.688 -26.031 -5.086 1 95.25 99 CYS B C 1
ATOM 3408 O O . CYS B 1 99 ? -17.641 -26.328 -4.508 1 95.25 99 CYS B O 1
ATOM 3410 N N . PRO B 1 100 ? -19.781 -26.797 -5.086 1 93.69 100 PRO B N 1
ATOM 3411 C CA . PRO B 1 100 ? -19.625 -28.172 -4.629 1 93.69 100 PRO B CA 1
ATOM 3412 C C . PRO B 1 100 ? -18.734 -29 -5.551 1 93.69 100 PRO B C 1
ATOM 3414 O O . PRO B 1 100 ? -18.703 -28.781 -6.762 1 93.69 100 PRO B O 1
ATOM 3417 N N . VAL B 1 101 ? -18.031 -29.875 -4.973 1 95.19 101 VAL B N 1
ATOM 3418 C CA . VAL B 1 101 ? -17.172 -30.766 -5.754 1 95.19 101 VAL B CA 1
ATOM 3419 C C . VAL B 1 101 ? -17.328 -32.188 -5.277 1 95.19 101 VAL B C 1
ATOM 3421 O O . VAL B 1 101 ? -17.797 -32.438 -4.168 1 95.19 101 VAL B O 1
ATOM 3424 N N . PRO B 1 102 ? -16.969 -33.156 -6.152 1 92.88 102 PRO B N 1
ATOM 3425 C CA . PRO B 1 102 ? -17.016 -34.531 -5.742 1 92.88 102 PRO B CA 1
ATOM 3426 C C . PRO B 1 102 ? -16.125 -34.844 -4.543 1 92.88 102 PRO B C 1
ATOM 3428 O O . PRO B 1 102 ? -15.148 -34.125 -4.301 1 92.88 102 PRO B O 1
ATOM 3431 N N . SER B 1 103 ? -16.391 -35.906 -3.84 1 90.75 103 SER B N 1
ATOM 3432 C CA . SER B 1 103 ? -15.695 -36.25 -2.611 1 90.75 103 SER B CA 1
ATOM 3433 C C . SER B 1 103 ? -14.242 -36.625 -2.891 1 90.75 103 SER B C 1
ATOM 3435 O O . SER B 1 103 ? -13.391 -36.531 -2.008 1 90.75 103 SER B O 1
ATOM 3437 N N . ASP B 1 104 ? -13.984 -37 -4.062 1 93.12 104 ASP B N 1
ATOM 3438 C CA . ASP B 1 104 ? -12.625 -37.406 -4.398 1 93.12 104 ASP B CA 1
ATOM 3439 C C . ASP B 1 104 ? -11.852 -36.281 -5.07 1 93.12 104 ASP B C 1
ATOM 3441 O O . ASP B 1 104 ? -10.734 -36.5 -5.547 1 93.12 104 ASP B O 1
ATOM 3445 N N . PHE B 1 105 ? -12.461 -35.188 -5.102 1 94.81 105 PHE B N 1
ATOM 3446 C CA . PHE B 1 105 ? -11.828 -34 -5.707 1 94.81 105 PHE B CA 1
ATOM 3447 C C . PHE B 1 105 ? -10.648 -33.531 -4.863 1 94.81 105 PHE B C 1
ATOM 3449 O O . PHE B 1 105 ? -10.727 -33.5 -3.635 1 94.81 105 PHE B O 1
ATOM 3456 N N . SER B 1 106 ? -9.516 -33.219 -5.48 1 96 106 SER B N 1
ATOM 3457 C CA . SER B 1 106 ? -8.352 -32.594 -4.863 1 96 106 SER B CA 1
ATOM 3458 C C . SER B 1 106 ? -7.988 -31.297 -5.582 1 96 106 SER B C 1
ATOM 3460 O O . SER B 1 106 ? -7.711 -31.297 -6.781 1 96 106 SER B O 1
ATOM 3462 N N . ALA B 1 107 ? -7.945 -30.203 -4.844 1 96.62 107 ALA B N 1
ATOM 3463 C CA . ALA B 1 107 ? -7.578 -28.938 -5.465 1 96.62 107 ALA B CA 1
ATOM 3464 C C . ALA B 1 107 ? -6.203 -29.016 -6.117 1 96.62 107 ALA B C 1
ATOM 3466 O O . ALA B 1 107 ? -5.934 -28.328 -7.105 1 96.62 107 ALA B O 1
ATOM 3467 N N . ARG B 1 108 ? -5.367 -29.828 -5.609 1 95.06 108 ARG B N 1
ATOM 3468 C CA . ARG B 1 108 ? -4.004 -29.953 -6.117 1 95.06 108 ARG B CA 1
ATOM 3469 C C . ARG B 1 108 ? -3.963 -30.859 -7.344 1 95.06 108 ARG B C 1
ATOM 3471 O O . ARG B 1 108 ? -3.51 -30.438 -8.414 1 95.06 108 ARG B O 1
ATOM 3478 N N . PHE B 1 109 ? -4.602 -32.031 -7.258 1 95.12 109 PHE B N 1
ATOM 3479 C CA . PHE B 1 109 ? -4.383 -33.094 -8.258 1 95.12 109 PHE B CA 1
ATOM 3480 C C . PHE B 1 109 ? -5.398 -32.969 -9.383 1 95.12 109 PHE B C 1
ATOM 3482 O O . PHE B 1 109 ? -5.176 -33.5 -10.484 1 95.12 109 PHE B O 1
ATOM 3489 N N . SER B 1 110 ? -6.484 -32.375 -9.062 1 96.62 110 SER B N 1
ATOM 3490 C CA . SER B 1 110 ? -7.512 -32.188 -10.086 1 96.62 110 SER B CA 1
ATOM 3491 C C . SER B 1 110 ? -7.258 -30.953 -10.93 1 96.62 110 SER B C 1
ATOM 3493 O O . SER B 1 110 ? -7.988 -30.688 -11.883 1 96.62 110 SER B O 1
ATOM 3495 N N . CYS B 1 111 ? -6.211 -30.219 -10.531 1 97.19 111 CYS B N 1
ATOM 3496 C CA . CYS B 1 111 ? -5.902 -28.984 -11.25 1 97.19 111 CYS B CA 1
ATOM 3497 C C . CYS B 1 111 ? -5.262 -29.297 -12.602 1 97.19 111 CYS B C 1
ATOM 3499 O O . CYS B 1 111 ? -4.324 -30.094 -12.688 1 97.19 111 CYS B O 1
ATOM 3501 N N . LEU B 1 112 ? -5.746 -28.641 -13.633 1 97.69 112 LEU B N 1
ATOM 3502 C CA . LEU B 1 112 ? -5.281 -28.891 -14.992 1 97.69 112 LEU B CA 1
ATOM 3503 C C . LEU B 1 112 ? -4.113 -27.969 -15.344 1 97.69 112 LEU B C 1
ATOM 3505 O O . LEU B 1 112 ? -3.207 -28.375 -16.078 1 97.69 112 LEU B O 1
ATOM 3509 N N . SER B 1 113 ? -4.188 -26.766 -14.898 1 97.88 113 SER B N 1
ATOM 3510 C CA . SER B 1 113 ? -3.121 -25.797 -15.18 1 97.88 113 SER B CA 1
ATOM 3511 C C . SER B 1 113 ? -3.164 -24.625 -14.203 1 97.88 113 SER B C 1
ATOM 3513 O O . SER B 1 113 ? -4.191 -24.375 -13.562 1 97.88 113 SER B O 1
ATOM 3515 N N . ARG B 1 114 ? -2.035 -24.031 -14.031 1 97.75 114 ARG B N 1
ATOM 3516 C CA . ARG B 1 114 ? -1.862 -22.797 -13.266 1 97.75 114 ARG B CA 1
ATOM 3517 C C . ARG B 1 114 ? -1.317 -21.672 -14.141 1 97.75 114 ARG B C 1
ATOM 3519 O O . ARG B 1 114 ? -0.454 -21.906 -14.992 1 97.75 114 ARG B O 1
ATOM 3526 N N . GLU B 1 115 ? -1.868 -20.531 -13.945 1 97.81 115 GLU B N 1
ATOM 3527 C CA . GLU B 1 115 ? -1.406 -19.344 -14.664 1 97.81 115 GLU B CA 1
ATOM 3528 C C . GLU B 1 115 ? -0.857 -18.297 -13.703 1 97.81 115 GLU B C 1
ATOM 3530 O O . GLU B 1 115 ? -1.478 -18 -12.68 1 97.81 115 GLU B O 1
ATOM 3535 N N . TYR B 1 116 ? 0.322 -17.844 -14.016 1 98.06 116 TYR B N 1
ATOM 3536 C CA . TYR B 1 116 ? 0.957 -16.797 -13.227 1 98.06 116 TYR B CA 1
ATOM 3537 C C . TYR B 1 116 ? 1.114 -15.516 -14.047 1 98.06 116 TYR B C 1
ATOM 3539 O O . TYR B 1 116 ? 1.173 -15.562 -15.273 1 98.06 116 TYR B O 1
ATOM 3547 N N . LYS B 1 117 ? 1.091 -14.445 -13.359 1 98.19 117 LYS B N 1
ATOM 3548 C CA . LYS B 1 117 ? 1.406 -13.125 -13.906 1 98.19 117 LYS B CA 1
ATOM 3549 C C . LYS B 1 117 ? 2.533 -12.461 -13.125 1 98.19 117 LYS B C 1
ATOM 3551 O O . LYS B 1 117 ? 2.512 -12.445 -11.891 1 98.19 117 LYS B O 1
ATOM 3556 N N . TYR B 1 118 ? 3.59 -12.031 -13.797 1 98.75 118 TYR B N 1
ATOM 3557 C CA . TYR B 1 118 ? 4.676 -11.289 -13.164 1 98.75 118 TYR B CA 1
ATOM 3558 C C . TYR B 1 118 ? 4.734 -9.859 -13.688 1 98.75 118 TYR B C 1
ATOM 3560 O O . TYR B 1 118 ? 5.078 -9.625 -14.844 1 98.75 118 TYR B O 1
ATOM 3568 N N . PHE B 1 119 ? 4.477 -8.898 -12.789 1 98.56 119 PHE B N 1
ATOM 3569 C CA . PHE B 1 119 ? 4.477 -7.484 -13.164 1 98.56 119 PHE B CA 1
ATOM 3570 C C . PHE B 1 119 ? 5.887 -6.914 -13.125 1 98.56 119 PHE B C 1
ATOM 3572 O O . PHE B 1 119 ? 6.688 -7.281 -12.266 1 98.56 119 PHE B O 1
ATOM 3579 N N . PHE B 1 120 ? 6.188 -6.02 -14.109 1 98.19 120 PHE B N 1
ATOM 3580 C CA . PHE B 1 120 ? 7.48 -5.348 -14.078 1 98.19 120 PHE B CA 1
ATOM 3581 C C . PHE B 1 120 ? 7.426 -4.031 -14.852 1 98.19 120 PHE B C 1
ATOM 3583 O O . PHE B 1 120 ? 6.629 -3.885 -15.781 1 98.19 120 PHE B O 1
ATOM 3590 N N . TRP B 1 121 ? 8.211 -3.125 -14.422 1 96.69 121 TRP B N 1
ATOM 3591 C CA . TRP B 1 121 ? 8.352 -1.861 -15.133 1 96.69 121 TRP B CA 1
ATOM 3592 C C . TRP B 1 121 ? 9.328 -1.999 -16.297 1 96.69 121 TRP B C 1
ATOM 3594 O O . TRP B 1 121 ? 10.391 -2.609 -16.156 1 96.69 121 TRP B O 1
ATOM 3604 N N . ASN B 1 122 ? 9.062 -1.628 -17.484 1 92.12 122 ASN B N 1
ATOM 3605 C CA . ASN B 1 122 ? 9.859 -1.818 -18.703 1 92.12 122 ASN B CA 1
ATOM 3606 C C . ASN B 1 122 ? 11.266 -1.248 -18.547 1 92.12 122 ASN B C 1
ATOM 3608 O O . ASN B 1 122 ? 12.25 -1.903 -18.891 1 92.12 122 ASN B O 1
ATOM 3612 N N . ASP B 1 123 ? 11.531 -0.072 -17.828 1 88.81 123 ASP B N 1
ATOM 3613 C CA . ASP B 1 123 ? 12.82 0.551 -17.531 1 88.81 123 ASP B CA 1
ATOM 3614 C C . ASP B 1 123 ? 13.836 0.272 -18.625 1 88.81 123 ASP B C 1
ATOM 3616 O O . ASP B 1 123 ? 14.945 -0.201 -18.359 1 88.81 123 ASP B O 1
ATOM 3620 N N . ASN B 1 124 ? 13.617 0.337 -20.016 1 91.81 124 ASN B N 1
ATOM 3621 C CA . ASN B 1 124 ? 14.477 0.218 -21.188 1 91.81 124 ASN B CA 1
ATOM 3622 C C . ASN B 1 124 ? 14.805 -1.239 -21.5 1 91.81 124 ASN B C 1
ATOM 3624 O O . ASN B 1 124 ? 15.844 -1.534 -22.094 1 91.81 124 ASN B O 1
ATOM 3628 N N . LEU B 1 125 ? 14.055 -2.156 -21 1 97.38 125 LEU B N 1
ATOM 3629 C CA . LEU B 1 125 ? 14.211 -3.564 -21.344 1 97.38 125 LEU B CA 1
ATOM 3630 C C . LEU B 1 125 ? 13.844 -3.805 -22.812 1 97.38 125 LEU B C 1
ATOM 3632 O O . LEU B 1 125 ? 12.891 -3.211 -23.312 1 97.38 125 LEU B O 1
ATOM 3636 N N . ASN B 1 126 ? 14.633 -4.625 -23.453 1 98.31 126 ASN B N 1
ATOM 3637 C CA . ASN B 1 126 ? 14.258 -5.082 -24.797 1 98.31 126 ASN B CA 1
ATOM 3638 C C . ASN B 1 126 ? 13.172 -6.156 -24.734 1 98.31 126 ASN B C 1
ATOM 3640 O O . ASN B 1 126 ? 13.477 -7.348 -24.656 1 98.31 126 ASN B O 1
ATOM 3644 N N . LEU B 1 127 ? 11.922 -5.766 -24.844 1 98.19 127 LEU B N 1
ATOM 3645 C CA . LEU B 1 127 ? 10.781 -6.645 -24.641 1 98.19 127 LEU B CA 1
ATOM 3646 C C . LEU B 1 127 ? 10.688 -7.684 -25.75 1 98.19 127 LEU B C 1
ATOM 3648 O O . LEU B 1 127 ? 10.281 -8.828 -25.5 1 98.19 127 LEU B O 1
ATOM 3652 N N . LEU B 1 128 ? 11.008 -7.312 -26.922 1 97.75 128 LEU B N 1
ATOM 3653 C CA . LEU B 1 128 ? 10.922 -8.227 -28.062 1 97.75 128 LEU B CA 1
ATOM 3654 C C . LEU B 1 128 ? 11.867 -9.406 -27.875 1 97.75 128 LEU B C 1
ATOM 3656 O O . LEU B 1 128 ? 11.484 -10.555 -28.094 1 97.75 128 LEU B O 1
ATOM 3660 N N . VAL B 1 129 ? 13.086 -9.102 -27.5 1 98.44 129 VAL B N 1
ATOM 3661 C CA . VAL B 1 129 ? 14.07 -10.164 -27.297 1 98.44 129 VAL B CA 1
ATOM 3662 C C . VAL B 1 129 ? 13.641 -11.039 -26.125 1 98.44 129 VAL B C 1
ATOM 3664 O O . VAL B 1 129 ? 13.836 -12.258 -26.141 1 98.44 129 VAL B O 1
ATOM 3667 N N . MET B 1 130 ? 13.078 -10.453 -25.078 1 98.62 130 MET B N 1
ATOM 3668 C CA . MET B 1 130 ? 12.57 -11.203 -23.938 1 98.62 130 MET B CA 1
ATOM 3669 C C . MET B 1 130 ? 11.453 -12.156 -24.359 1 98.62 130 MET B C 1
ATOM 3671 O O . MET B 1 130 ? 11.414 -13.305 -23.938 1 98.62 130 MET B O 1
ATOM 3675 N N . GLU B 1 131 ? 10.562 -11.609 -25.188 1 98.06 131 GLU B N 1
ATOM 3676 C CA . GLU B 1 131 ? 9.445 -12.422 -25.656 1 98.06 131 GLU B CA 1
ATOM 3677 C C . GLU B 1 131 ? 9.938 -13.609 -26.469 1 98.06 131 GLU B C 1
ATOM 3679 O O . GLU B 1 131 ? 9.453 -14.734 -26.297 1 98.06 131 GLU B O 1
ATOM 3684 N N . THR B 1 132 ? 10.859 -13.352 -27.328 1 97.56 132 THR B N 1
ATOM 3685 C CA . THR B 1 132 ? 11.453 -14.414 -28.125 1 97.56 132 THR B CA 1
ATOM 3686 C C . THR B 1 132 ? 12.094 -15.469 -27.234 1 97.56 132 THR B C 1
ATOM 3688 O O . THR B 1 132 ? 11.883 -16.672 -27.438 1 97.56 132 THR B O 1
ATOM 3691 N N . ALA B 1 133 ? 12.852 -14.992 -26.312 1 98.62 133 ALA B N 1
ATOM 3692 C CA . ALA B 1 133 ? 13.5 -15.898 -25.375 1 98.62 133 ALA B CA 1
ATOM 3693 C C . ALA B 1 133 ? 12.469 -16.672 -24.562 1 98.62 133 ALA B C 1
ATOM 3695 O O . ALA B 1 133 ? 12.609 -17.875 -24.359 1 98.62 133 ALA B O 1
ATOM 3696 N N . GLY B 1 134 ? 11.422 -15.992 -24.094 1 98.69 134 GLY B N 1
ATOM 3697 C CA . GLY B 1 134 ? 10.375 -16.609 -23.281 1 98.69 134 GLY B CA 1
ATOM 3698 C C . GLY B 1 134 ? 9.633 -17.703 -24.016 1 98.69 134 GLY B C 1
ATOM 3699 O O . GLY B 1 134 ? 9.227 -18.703 -23.406 1 98.69 134 GLY B O 1
ATOM 3700 N N . LYS B 1 135 ? 9.477 -17.578 -25.297 1 98.38 135 LYS B N 1
ATOM 3701 C CA . LYS B 1 135 ? 8.773 -18.562 -26.109 1 98.38 135 LYS B CA 1
ATOM 3702 C C . LYS B 1 135 ? 9.539 -19.875 -26.156 1 98.38 135 LYS B C 1
ATOM 3704 O O . LYS B 1 135 ? 8.953 -20.938 -26.391 1 98.38 135 LYS B O 1
ATOM 3709 N N . LYS B 1 136 ? 10.828 -19.812 -25.938 1 98.56 136 LYS B N 1
ATOM 3710 C CA . LYS B 1 136 ? 11.648 -21.031 -25.906 1 98.56 136 LYS B CA 1
ATOM 3711 C C . LYS B 1 136 ? 11.281 -21.906 -24.719 1 98.56 136 LYS B C 1
ATOM 3713 O O . LYS B 1 136 ? 11.625 -23.094 -24.688 1 98.56 136 LYS B O 1
ATOM 3718 N N . LEU B 1 137 ? 10.625 -21.297 -23.75 1 98.75 137 LEU B N 1
ATOM 3719 C CA . LEU B 1 137 ? 10.273 -22.016 -22.531 1 98.75 137 LEU B CA 1
ATOM 3720 C C . LEU B 1 137 ? 9.016 -22.844 -22.75 1 98.75 137 LEU B C 1
ATOM 3722 O O . LEU B 1 137 ? 8.703 -23.719 -21.938 1 98.75 137 LEU B O 1
ATOM 3726 N N . ILE B 1 138 ? 8.297 -22.562 -23.797 1 98.81 138 ILE B N 1
ATOM 3727 C CA . ILE B 1 138 ? 7.043 -23.25 -24.078 1 98.81 138 ILE B CA 1
ATOM 3728 C C . ILE B 1 138 ? 7.324 -24.703 -24.438 1 98.81 138 ILE B C 1
ATOM 3730 O O . ILE B 1 138 ? 8.219 -24.984 -25.234 1 98.81 138 ILE B O 1
ATOM 3734 N N . GLY B 1 139 ? 6.57 -25.594 -23.859 1 98.5 139 GLY B N 1
ATOM 3735 C CA . GLY B 1 139 ? 6.727 -27.016 -24.078 1 98.5 139 GLY B CA 1
ATOM 3736 C C . GLY B 1 139 ? 7.207 -27.766 -22.844 1 98.5 139 GLY B C 1
ATOM 3737 O O . GLY B 1 139 ? 7.246 -27.219 -21.75 1 98.5 139 GLY B O 1
ATOM 3738 N N . GLU B 1 140 ? 7.426 -29.016 -23.016 1 98.31 140 GLU B N 1
ATOM 3739 C CA . GLU B 1 140 ? 7.949 -29.859 -21.953 1 98.31 140 GLU B CA 1
ATOM 3740 C C . GLU B 1 140 ? 9.477 -29.812 -21.906 1 98.31 140 GLU B C 1
ATOM 3742 O O . GLU B 1 140 ? 10.141 -30.109 -22.906 1 98.31 140 GLU B O 1
ATOM 3747 N N . HIS B 1 141 ? 10.008 -29.344 -20.812 1 98.44 141 HIS B N 1
ATOM 3748 C CA . HIS B 1 141 ? 11.453 -29.234 -20.656 1 98.44 141 HIS B CA 1
ATOM 3749 C C . HIS B 1 141 ? 11.875 -29.609 -19.234 1 98.44 141 HIS B C 1
ATOM 3751 O O . HIS B 1 141 ? 11.031 -29.75 -18.344 1 98.44 141 HIS B O 1
ATOM 3757 N N . ASP B 1 142 ? 13.164 -29.922 -19.109 1 98.06 142 ASP B N 1
ATOM 3758 C CA . ASP B 1 142 ? 13.789 -30.031 -17.797 1 98.06 142 ASP B CA 1
ATOM 3759 C C . ASP B 1 142 ? 14.164 -28.656 -17.25 1 98.06 142 ASP B C 1
ATOM 3761 O O . ASP B 1 142 ? 15.055 -28 -17.781 1 98.06 142 ASP B O 1
ATOM 3765 N N . PHE B 1 143 ? 13.516 -28.219 -16.172 1 98.38 143 PHE B N 1
ATOM 3766 C CA . PHE B 1 143 ? 13.68 -26.859 -15.664 1 98.38 143 PHE B CA 1
ATOM 3767 C C . PHE B 1 143 ? 14.562 -26.844 -14.422 1 98.38 143 PHE B C 1
ATOM 3769 O O . PHE B 1 143 ? 14.445 -25.938 -13.586 1 98.38 143 PHE B O 1
ATOM 3776 N N . ARG B 1 144 ? 15.477 -27.797 -14.25 1 97.44 144 ARG B N 1
ATOM 3777 C CA . ARG B 1 144 ? 16.297 -27.938 -13.047 1 97.44 144 ARG B CA 1
ATOM 3778 C C . ARG B 1 144 ? 17.172 -26.703 -12.836 1 97.44 144 ARG B C 1
ATOM 3780 O O . ARG B 1 144 ? 17.516 -26.375 -11.703 1 97.44 144 ARG B O 1
ATOM 3787 N N . ASN B 1 145 ? 17.531 -26 -13.938 1 98.31 145 ASN B N 1
ATOM 3788 C CA . ASN B 1 145 ? 18.391 -24.828 -13.852 1 98.31 145 ASN B CA 1
ATOM 3789 C C . ASN B 1 145 ? 17.578 -23.547 -13.695 1 98.31 145 ASN B C 1
ATOM 3791 O O . ASN B 1 145 ? 18.141 -22.453 -13.695 1 98.31 145 ASN B O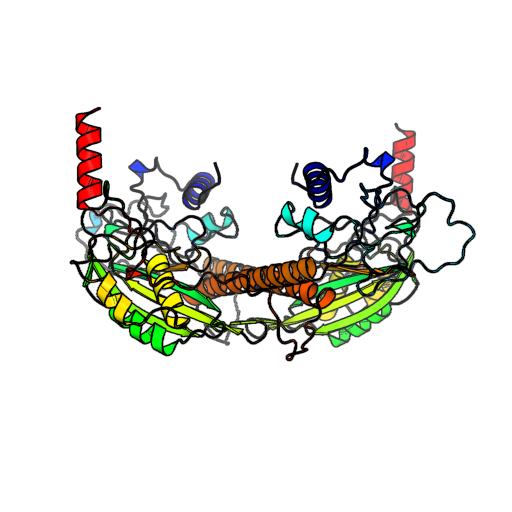 1
ATOM 3795 N N . PHE B 1 146 ? 16.234 -23.672 -13.578 1 98.44 146 PHE B N 1
ATOM 3796 C CA . PHE B 1 146 ? 15.32 -22.547 -13.383 1 98.44 146 PHE B CA 1
ATOM 3797 C C . PHE B 1 146 ? 14.516 -22.734 -12.102 1 98.44 146 PHE B C 1
ATOM 3799 O O . PHE B 1 146 ? 13.352 -22.328 -12.031 1 98.44 146 PHE B O 1
ATOM 3806 N N . CYS B 1 147 ? 15.062 -23.359 -11.133 1 97.69 147 CYS B N 1
ATOM 3807 C CA . CYS B 1 147 ? 14.305 -23.562 -9.906 1 97.69 147 CYS B CA 1
ATOM 3808 C C . CYS B 1 147 ? 15.234 -23.688 -8.703 1 97.69 147 CYS B C 1
ATOM 3810 O O . CYS B 1 147 ? 16.453 -23.641 -8.852 1 97.69 147 CYS B O 1
ATOM 3812 N N . LYS B 1 148 ? 14.727 -23.625 -7.516 1 96 148 LYS B N 1
ATOM 3813 C CA . LYS B 1 148 ? 15.406 -24.125 -6.32 1 96 148 LYS B CA 1
ATOM 3814 C C . LYS B 1 148 ? 15.234 -25.625 -6.172 1 96 148 LYS B C 1
ATOM 3816 O O . LYS B 1 148 ? 14.125 -26.109 -5.91 1 96 148 LYS B O 1
ATOM 3821 N N . MET B 1 149 ? 16.328 -26.328 -6.262 1 94.38 149 MET B N 1
ATOM 3822 C CA . MET B 1 149 ? 16.266 -27.797 -6.301 1 94.38 149 MET B CA 1
ATOM 3823 C C . MET B 1 149 ? 16 -28.359 -4.91 1 94.38 149 MET B C 1
ATOM 3825 O O . MET B 1 149 ? 16.75 -28.094 -3.971 1 94.38 149 MET B O 1
ATOM 3829 N N . ASP B 1 150 ? 14.938 -29 -4.832 1 92.44 150 ASP B N 1
ATOM 3830 C CA . ASP B 1 150 ? 14.617 -29.781 -3.65 1 92.44 150 ASP B CA 1
ATOM 3831 C C . ASP B 1 150 ? 14.781 -31.281 -3.934 1 92.44 150 ASP B C 1
ATOM 3833 O O . ASP B 1 150 ? 13.797 -31.984 -4.188 1 92.44 150 ASP B O 1
ATOM 3837 N N . ALA B 1 151 ? 15.875 -31.812 -3.762 1 91.56 151 ALA B N 1
ATOM 3838 C CA . ALA B 1 151 ? 16.219 -33.156 -4.168 1 91.56 151 ALA B CA 1
ATOM 3839 C C . ALA B 1 151 ? 15.562 -34.188 -3.258 1 91.56 151 ALA B C 1
ATOM 3841 O O . ALA B 1 151 ? 15.523 -35.375 -3.586 1 91.56 151 ALA B O 1
ATOM 3842 N N . VAL B 1 152 ? 15.18 -33.781 -2.156 1 90.81 152 VAL B N 1
ATOM 3843 C CA . VAL B 1 152 ? 14.516 -34.688 -1.229 1 90.81 152 VAL B CA 1
ATOM 3844 C C . VAL B 1 152 ? 13.117 -35.031 -1.744 1 90.81 152 VAL B C 1
ATOM 3846 O O . VAL B 1 152 ? 12.742 -36.188 -1.795 1 90.81 152 VAL B O 1
ATOM 3849 N N . LYS B 1 153 ? 12.383 -34.031 -2.227 1 90.25 153 LYS B N 1
ATOM 3850 C CA . LYS B 1 153 ? 10.953 -34.188 -2.486 1 90.25 153 LYS B CA 1
ATOM 3851 C C . LYS B 1 153 ? 10.68 -34.312 -3.982 1 90.25 153 LYS B C 1
ATOM 3853 O O . LYS B 1 153 ? 9.641 -34.844 -4.387 1 90.25 153 LYS B O 1
ATOM 3858 N N . VAL B 1 154 ? 11.609 -33.844 -4.738 1 92.62 154 VAL B N 1
ATOM 3859 C CA . VAL B 1 154 ? 11.352 -33.75 -6.176 1 92.62 154 VAL B CA 1
ATOM 3860 C C . VAL B 1 154 ? 12.367 -34.625 -6.926 1 92.62 154 VAL B C 1
ATOM 3862 O O . VAL B 1 154 ? 13.578 -34.469 -6.754 1 92.62 154 VAL B O 1
ATOM 3865 N N . HIS B 1 155 ? 11.844 -35.469 -7.781 1 93.81 155 HIS B N 1
ATOM 3866 C CA . HIS B 1 155 ? 12.711 -36.406 -8.492 1 93.81 155 HIS B CA 1
ATOM 3867 C C . HIS B 1 155 ? 12.617 -36.219 -10 1 93.81 155 HIS B C 1
ATOM 3869 O O . HIS B 1 155 ? 13.375 -36.812 -10.758 1 93.81 155 HIS B O 1
ATOM 3875 N N . ASN B 1 156 ? 11.609 -35.5 -10.375 1 94.94 156 ASN B N 1
ATOM 3876 C CA . ASN B 1 156 ? 11.414 -35.156 -11.773 1 94.94 156 ASN B CA 1
ATOM 3877 C C . ASN B 1 156 ? 11.336 -33.656 -11.969 1 94.94 156 ASN B C 1
ATOM 3879 O O . ASN B 1 156 ? 10.508 -32.969 -11.352 1 94.94 156 ASN B O 1
ATOM 3883 N N . TYR B 1 157 ? 12.156 -33.156 -12.812 1 96.69 157 TYR B N 1
ATOM 3884 C CA . TYR B 1 157 ? 12.242 -31.703 -12.961 1 96.69 157 TYR B CA 1
ATOM 3885 C C . TYR B 1 157 ? 11.688 -31.266 -14.305 1 96.69 157 TYR B C 1
ATOM 3887 O O . TYR B 1 157 ? 11.938 -30.141 -14.75 1 96.69 157 TYR B O 1
ATOM 3895 N N . ARG B 1 158 ? 11.039 -32.188 -14.977 1 97.62 158 ARG B N 1
ATOM 3896 C CA . ARG B 1 158 ? 10.352 -31.844 -16.203 1 97.62 158 ARG B CA 1
ATOM 3897 C C . ARG B 1 158 ? 8.992 -31.203 -15.914 1 97.62 158 ARG B C 1
ATOM 3899 O O . ARG B 1 158 ? 8.289 -31.625 -15.008 1 97.62 158 ARG B O 1
ATOM 3906 N N . ARG B 1 159 ? 8.719 -30.141 -16.562 1 98.06 159 ARG B N 1
ATOM 3907 C CA . ARG B 1 159 ? 7.438 -29.438 -16.5 1 98.06 159 ARG B CA 1
ATOM 3908 C C . ARG B 1 159 ? 7.004 -28.984 -17.891 1 98.06 159 ARG B C 1
ATOM 3910 O O . ARG B 1 159 ? 7.812 -28.953 -18.812 1 98.06 159 ARG B O 1
ATOM 3917 N N . ASN B 1 160 ? 5.742 -28.719 -18.016 1 98.62 160 ASN B N 1
ATOM 3918 C CA . ASN B 1 160 ? 5.176 -28.297 -19.297 1 98.62 160 ASN B CA 1
ATOM 3919 C C . ASN B 1 160 ? 4.652 -26.875 -19.219 1 98.62 160 ASN B C 1
ATOM 3921 O O . ASN B 1 160 ? 3.654 -26.594 -18.547 1 98.62 160 ASN B O 1
ATOM 3925 N N . VAL B 1 161 ? 5.309 -25.953 -19.875 1 98.81 161 VAL B N 1
ATOM 3926 C CA . VAL B 1 161 ? 4.812 -24.594 -20.062 1 98.81 161 VAL B CA 1
ATOM 3927 C C . VAL B 1 161 ? 3.92 -24.531 -21.297 1 98.81 161 VAL B C 1
ATOM 3929 O O . VAL B 1 161 ? 4.367 -24.828 -22.406 1 98.81 161 VAL B O 1
ATOM 3932 N N . MET B 1 162 ? 2.756 -24.109 -21.094 1 98.81 162 MET B N 1
ATOM 3933 C CA . MET B 1 162 ? 1.74 -24.172 -22.141 1 98.81 162 MET B CA 1
ATOM 3934 C C . MET B 1 162 ? 1.669 -22.875 -22.922 1 98.81 162 MET B C 1
ATOM 3936 O O . MET B 1 162 ? 1.358 -22.875 -24.109 1 98.81 162 MET B O 1
ATOM 3940 N N . SER B 1 163 ? 1.859 -21.797 -22.281 1 98.75 163 SER B N 1
ATOM 3941 C CA . SER B 1 163 ? 1.823 -20.5 -22.953 1 98.75 163 SER B CA 1
ATOM 3942 C C . SER B 1 163 ? 2.697 -19.484 -22.234 1 98.75 163 SER B C 1
ATOM 3944 O O . SER B 1 163 ? 2.98 -19.625 -21.047 1 98.75 163 SER B O 1
ATOM 3946 N N . PHE B 1 164 ? 3.148 -18.516 -23.016 1 98.75 164 PHE B N 1
ATOM 3947 C CA . PHE B 1 164 ? 3.988 -17.406 -22.562 1 98.75 164 PHE B CA 1
ATOM 3948 C C . PHE B 1 164 ? 3.67 -16.125 -23.344 1 98.75 164 PHE B C 1
ATOM 3950 O O . PHE B 1 164 ? 3.621 -16.141 -24.578 1 98.75 164 PHE B O 1
ATOM 3957 N N . GLU B 1 165 ? 3.486 -15.07 -22.594 1 98.38 165 GLU B N 1
ATOM 3958 C CA . GLU B 1 165 ? 3.201 -13.805 -23.25 1 98.38 165 GLU B CA 1
ATOM 3959 C C . GLU B 1 165 ? 3.678 -12.617 -22.422 1 98.38 165 GLU B C 1
ATOM 3961 O O . GLU B 1 165 ? 3.645 -12.664 -21.188 1 98.38 165 GLU B O 1
ATOM 3966 N N . ILE B 1 166 ? 4.156 -11.586 -23.047 1 98.56 166 ILE B N 1
ATOM 3967 C CA . ILE B 1 166 ? 4.438 -10.297 -22.438 1 98.56 166 ILE B CA 1
ATOM 3968 C C . ILE B 1 166 ? 3.479 -9.242 -22.984 1 98.56 166 ILE B C 1
ATOM 3970 O O . ILE B 1 166 ? 3.311 -9.117 -24.203 1 98.56 166 ILE B O 1
ATOM 3974 N N . SER B 1 167 ? 2.828 -8.555 -22.141 1 98.06 167 SER B N 1
ATOM 3975 C CA . SER B 1 167 ? 1.866 -7.551 -22.578 1 98.06 167 SER B CA 1
ATOM 3976 C C . SER B 1 167 ? 1.888 -6.32 -21.688 1 98.06 167 SER B C 1
ATOM 3978 O O . SER B 1 167 ? 2.273 -6.406 -20.516 1 98.06 167 SER B O 1
ATOM 3980 N N . PRO B 1 168 ? 1.507 -5.156 -22.203 1 96.81 168 PRO B N 1
ATOM 3981 C CA . PRO B 1 168 ? 1.439 -3.947 -21.375 1 96.81 168 PRO B CA 1
ATOM 3982 C C . PRO B 1 168 ? 0.243 -3.943 -20.422 1 96.81 168 PRO B C 1
ATOM 3984 O O . PRO B 1 168 ? -0.801 -4.52 -20.75 1 96.81 168 PRO B O 1
ATOM 3987 N N . CYS B 1 169 ? 0.462 -3.369 -19.25 1 94.81 169 CYS B N 1
ATOM 3988 C CA . CYS B 1 169 ? -0.621 -3.092 -18.312 1 94.81 169 CYS B CA 1
ATOM 3989 C C . CYS B 1 169 ? -1.093 -1.648 -18.438 1 94.81 169 CYS B C 1
ATOM 3991 O O . CYS B 1 169 ? -0.417 -0.82 -19.047 1 94.81 169 CYS B O 1
ATOM 3993 N N . ASP B 1 170 ? -2.297 -1.382 -17.938 1 87.62 170 ASP B N 1
ATOM 3994 C CA . ASP B 1 170 ? -2.826 -0.022 -17.953 1 87.62 170 ASP B CA 1
ATOM 3995 C C . ASP B 1 170 ? -2.363 0.765 -16.734 1 87.62 170 ASP B C 1
ATOM 3997 O O . ASP B 1 170 ? -3.182 1.201 -15.922 1 87.62 170 ASP B O 1
ATOM 4001 N N . MET B 1 171 ? -1.108 0.883 -16.547 1 90.88 171 MET B N 1
ATOM 4002 C CA . MET B 1 171 ? -0.5 1.606 -15.438 1 90.88 171 MET B CA 1
ATOM 4003 C C . MET B 1 171 ? 0.828 2.229 -15.859 1 90.88 171 MET B C 1
ATOM 4005 O O . MET B 1 171 ? 1.669 1.562 -16.469 1 90.88 171 MET B O 1
ATOM 4009 N N . ARG B 1 172 ? 0.948 3.531 -15.648 1 89.25 172 ARG B N 1
ATOM 4010 C CA . ARG B 1 172 ? 2.162 4.277 -15.945 1 89.25 172 ARG B CA 1
ATOM 4011 C C . ARG B 1 172 ? 2.605 5.113 -14.75 1 89.25 172 ARG B C 1
ATOM 4013 O O . ARG B 1 172 ? 1.775 5.562 -13.961 1 89.25 172 ARG B O 1
ATOM 4020 N N . PHE B 1 173 ? 3.867 5.301 -14.633 1 88.75 173 PHE B N 1
ATOM 4021 C CA . PHE B 1 173 ? 4.453 6.133 -13.586 1 88.75 173 PHE B CA 1
ATOM 4022 C C . PHE B 1 173 ? 5.746 6.773 -14.07 1 88.75 173 PHE B C 1
ATOM 4024 O O . PHE B 1 173 ? 6.676 6.078 -14.484 1 88.75 173 PHE B O 1
ATOM 4031 N N . GLU B 1 174 ? 5.801 8.094 -14.055 1 85.81 174 GLU B N 1
ATOM 4032 C CA . GLU B 1 174 ? 6.949 8.898 -14.461 1 85.81 174 GLU B CA 1
ATOM 4033 C C . GLU B 1 174 ? 7.48 8.445 -15.82 1 85.81 174 GLU B C 1
ATOM 4035 O O . GLU B 1 174 ? 8.688 8.234 -15.984 1 85.81 174 GLU B O 1
ATOM 4040 N N . GLY B 1 175 ? 6.566 8.188 -16.734 1 85.75 175 GLY B N 1
ATOM 4041 C CA . GLY B 1 175 ? 6.938 7.859 -18.094 1 85.75 175 GLY B CA 1
ATOM 4042 C C . GLY B 1 175 ? 7.246 6.391 -18.297 1 85.75 175 GLY B C 1
ATOM 4043 O O . GLY B 1 175 ? 7.504 5.949 -19.422 1 85.75 175 GLY B O 1
ATOM 4044 N N . HIS B 1 176 ? 7.203 5.652 -17.203 1 91.06 176 HIS B N 1
ATOM 4045 C CA . HIS B 1 176 ? 7.461 4.219 -17.297 1 91.06 176 HIS B CA 1
ATOM 4046 C C . HIS B 1 176 ? 6.16 3.426 -17.312 1 91.06 176 HIS B C 1
ATOM 4048 O O . HIS B 1 176 ? 5.258 3.68 -16.516 1 91.06 176 HIS B O 1
ATOM 4054 N N . GLN B 1 177 ? 6.137 2.475 -18.203 1 95.12 177 GLN B N 1
ATOM 4055 C CA . GLN B 1 177 ? 4.949 1.644 -18.375 1 95.12 177 GLN B CA 1
ATOM 4056 C C . GLN B 1 177 ? 5.098 0.316 -17.641 1 95.12 177 GLN B C 1
ATOM 4058 O O . GLN B 1 177 ? 6.168 -0.296 -17.656 1 95.12 177 GLN B O 1
ATOM 4063 N N . LEU B 1 178 ? 4.051 -0.075 -16.984 1 97.06 178 LEU B N 1
ATOM 4064 C CA . LEU B 1 178 ? 4.012 -1.387 -16.359 1 97.06 178 LEU B CA 1
ATOM 4065 C C . LEU B 1 178 ? 3.674 -2.475 -17.375 1 97.06 178 LEU B C 1
ATOM 4067 O O . LEU B 1 178 ? 2.783 -2.297 -18.203 1 97.06 178 LEU B O 1
ATOM 4071 N N . TYR B 1 179 ? 4.418 -3.559 -17.375 1 98.19 179 TYR B N 1
ATOM 4072 C CA . TYR B 1 179 ? 4.188 -4.738 -18.203 1 98.19 179 TYR B CA 1
ATOM 4073 C C . TYR B 1 179 ? 3.965 -5.973 -17.344 1 98.19 179 TYR B C 1
ATOM 4075 O O . TYR B 1 179 ? 4.113 -5.922 -16.109 1 98.19 179 TYR B O 1
ATOM 4083 N N . ALA B 1 180 ? 3.543 -7.039 -17.984 1 98.5 180 ALA B N 1
ATOM 4084 C CA . ALA B 1 180 ? 3.381 -8.305 -17.281 1 98.5 180 ALA B CA 1
ATOM 4085 C C . ALA B 1 180 ? 3.809 -9.484 -18.141 1 98.5 180 ALA B C 1
ATOM 4087 O O . ALA B 1 180 ? 3.566 -9.484 -19.359 1 98.5 180 ALA B O 1
ATOM 4088 N N . ILE B 1 181 ? 4.461 -10.414 -17.547 1 98.75 181 ILE B N 1
ATOM 4089 C CA . ILE B 1 181 ? 4.676 -11.742 -18.125 1 98.75 181 ILE B CA 1
ATOM 4090 C C . ILE B 1 181 ? 3.58 -12.695 -17.656 1 98.75 181 ILE B C 1
ATOM 4092 O O . ILE B 1 181 ? 3.35 -12.828 -16.453 1 98.75 181 ILE B O 1
ATOM 4096 N N . LYS B 1 182 ? 2.881 -13.242 -18.547 1 98.62 182 LYS B N 1
ATOM 4097 C CA . LYS B 1 182 ? 1.908 -14.289 -18.234 1 98.62 182 LYS B CA 1
ATOM 4098 C C . LYS B 1 182 ? 2.424 -15.664 -18.656 1 98.62 182 LYS B C 1
ATOM 4100 O O . LYS B 1 182 ? 2.869 -15.844 -19.781 1 98.62 182 LYS B O 1
ATOM 4105 N N . ILE B 1 183 ? 2.389 -16.594 -17.734 1 98.75 183 ILE B N 1
ATOM 4106 C CA . ILE B 1 183 ? 2.883 -17.953 -17.984 1 98.75 183 ILE B CA 1
ATOM 4107 C C . ILE B 1 183 ? 1.873 -18.969 -17.484 1 98.75 183 ILE B C 1
ATOM 4109 O O . ILE B 1 183 ? 1.385 -18.859 -16.344 1 98.75 183 ILE B O 1
ATOM 4113 N N . LYS B 1 184 ? 1.542 -19.875 -18.344 1 98.75 184 LYS B N 1
ATOM 4114 C CA . LYS B 1 184 ? 0.632 -20.953 -17.984 1 98.75 184 LYS B CA 1
ATOM 4115 C C . LYS B 1 184 ? 1.326 -22.312 -18.094 1 98.75 184 LYS B C 1
ATOM 4117 O O . LYS B 1 184 ? 2.062 -22.562 -19.047 1 98.75 184 LYS B O 1
ATOM 4122 N N . GLY B 1 185 ? 1.162 -23.109 -17.109 1 98.31 185 GLY B N 1
ATOM 4123 C CA . GLY B 1 185 ? 1.732 -24.453 -17.109 1 98.31 185 GLY B CA 1
ATOM 4124 C C . GLY B 1 185 ? 0.942 -25.438 -16.266 1 98.31 185 GLY B C 1
ATOM 4125 O O . GLY B 1 185 ? 0.044 -25.047 -15.523 1 98.31 185 GLY B O 1
ATOM 4126 N N . SER B 1 186 ? 1.222 -26.703 -16.438 1 95.69 186 SER B N 1
ATOM 4127 C CA . SER B 1 186 ? 0.532 -27.734 -15.672 1 95.69 186 SER B CA 1
ATOM 4128 C C . SER B 1 186 ? 0.97 -27.719 -14.211 1 95.69 186 SER B C 1
ATOM 4130 O O . SER B 1 186 ? 0.146 -27.891 -13.312 1 95.69 186 SER B O 1
ATOM 4132 N N . ALA B 1 187 ? 2.225 -27.562 -13.984 1 95.31 187 ALA B N 1
ATOM 4133 C CA . ALA B 1 187 ? 2.852 -27.453 -12.672 1 95.31 187 ALA B CA 1
ATOM 4134 C C . ALA B 1 187 ? 4.164 -26.688 -12.75 1 95.31 187 ALA B C 1
ATOM 4136 O O . ALA B 1 187 ? 4.75 -26.547 -13.828 1 95.31 187 ALA B O 1
ATOM 4137 N N . PHE B 1 188 ? 4.57 -26.188 -11.648 1 96.88 188 PHE B N 1
ATOM 4138 C CA . PHE B 1 188 ? 5.824 -25.438 -11.586 1 96.88 188 PHE B CA 1
ATOM 4139 C C . PHE B 1 188 ? 6.68 -25.938 -10.422 1 96.88 188 PHE B C 1
ATOM 4141 O O . PHE B 1 188 ? 6.152 -26.328 -9.375 1 96.88 188 PHE B O 1
ATOM 4148 N N . LEU B 1 189 ? 7.977 -25.891 -10.625 1 97 189 LEU B N 1
ATOM 4149 C CA . LEU B 1 189 ? 8.93 -26.188 -9.562 1 97 189 LEU B CA 1
ATOM 4150 C C . LEU B 1 189 ? 9.078 -25.016 -8.617 1 97 189 LEU B C 1
ATOM 4152 O O . LEU B 1 189 ? 8.594 -23.906 -8.906 1 97 189 LEU B O 1
ATOM 4156 N N . TRP B 1 190 ? 9.734 -25.312 -7.445 1 96.38 190 TRP B N 1
ATOM 4157 C CA . TRP B 1 190 ? 9.977 -24.281 -6.438 1 96.38 190 TRP B CA 1
ATOM 4158 C C . TRP B 1 190 ? 10.742 -23.109 -7.035 1 96.38 190 TRP B C 1
ATOM 4160 O O . TRP B 1 190 ? 11.836 -23.281 -7.57 1 96.38 190 TRP B O 1
ATOM 4170 N N . HIS B 1 191 ? 10.148 -21.906 -7.059 1 97.81 191 HIS B N 1
ATOM 4171 C CA . HIS B 1 191 ? 10.719 -20.641 -7.5 1 97.81 191 HIS B CA 1
ATOM 4172 C C . HIS B 1 191 ? 10.875 -20.594 -9.016 1 97.81 191 HIS B C 1
ATOM 4174 O O . HIS B 1 191 ? 11.539 -19.719 -9.555 1 97.81 191 HIS B O 1
ATOM 4180 N N . GLN B 1 192 ? 10.32 -21.469 -9.727 1 98.38 192 GLN B N 1
ATOM 4181 C CA . GLN B 1 192 ? 10.578 -21.625 -11.156 1 98.38 192 GLN B CA 1
ATOM 4182 C C . GLN B 1 192 ? 10.25 -20.344 -11.914 1 98.38 192 GLN B C 1
ATOM 4184 O O . GLN B 1 192 ? 11.062 -19.844 -12.695 1 98.38 192 GLN B O 1
ATOM 4189 N N . VAL B 1 193 ? 9.047 -19.75 -11.688 1 98.69 193 VAL B N 1
ATOM 4190 C CA . VAL B 1 193 ? 8.625 -18.562 -12.438 1 98.69 193 VAL B CA 1
ATOM 4191 C C . VAL B 1 193 ? 9.594 -17.406 -12.18 1 98.69 193 VAL B C 1
ATOM 4193 O O . VAL B 1 193 ? 10.031 -16.734 -13.117 1 98.69 193 VAL B O 1
ATOM 4196 N N . ARG B 1 194 ? 9.961 -17.156 -10.969 1 98.75 194 ARG B N 1
ATOM 4197 C CA . ARG B 1 194 ? 10.844 -16.062 -10.617 1 98.75 194 ARG B CA 1
ATOM 4198 C C . ARG B 1 194 ? 12.25 -16.266 -11.18 1 98.75 194 ARG B C 1
ATOM 4200 O O . ARG B 1 194 ? 12.93 -15.312 -11.539 1 98.75 194 ARG B O 1
ATOM 4207 N N . CYS B 1 195 ? 12.719 -17.531 -11.219 1 98.75 195 CYS B N 1
ATOM 4208 C CA . CYS B 1 195 ? 14 -17.828 -11.836 1 98.75 195 CYS B CA 1
ATOM 4209 C C . CYS B 1 195 ? 13.969 -17.562 -13.336 1 98.75 195 CYS B C 1
ATOM 4211 O O . CYS B 1 195 ? 14.891 -16.969 -13.891 1 98.75 195 CYS B O 1
ATOM 4213 N N . MET B 1 196 ? 12.906 -18.031 -13.961 1 98.88 196 MET B N 1
ATOM 4214 C CA . MET B 1 196 ? 12.742 -17.766 -15.391 1 98.88 196 MET B CA 1
ATOM 4215 C C . MET B 1 196 ? 12.742 -16.266 -15.68 1 98.88 196 MET B C 1
ATOM 4217 O O . MET B 1 196 ? 13.422 -15.805 -16.594 1 98.88 196 MET B O 1
ATOM 4221 N N . VAL B 1 197 ? 12.047 -15.516 -14.852 1 98.88 197 VAL B N 1
ATOM 4222 C CA . VAL B 1 197 ? 11.922 -14.07 -15.023 1 98.88 197 VAL B CA 1
ATOM 4223 C C . VAL B 1 197 ? 13.281 -13.406 -14.828 1 98.88 197 VAL B C 1
ATOM 4225 O O . VAL B 1 197 ? 13.633 -12.484 -15.57 1 98.88 197 VAL B O 1
ATOM 4228 N N . ALA B 1 198 ? 14.023 -13.852 -13.875 1 98.75 198 ALA B N 1
ATOM 4229 C CA . ALA B 1 198 ? 15.352 -13.305 -13.625 1 98.75 198 ALA B CA 1
ATOM 4230 C C . ALA B 1 198 ? 16.234 -13.414 -14.867 1 98.75 198 ALA B C 1
ATOM 4232 O O . ALA B 1 198 ? 16.906 -12.453 -15.242 1 98.75 198 ALA B O 1
ATOM 4233 N N . VAL B 1 199 ? 16.234 -14.586 -15.492 1 98.81 199 VAL B N 1
ATOM 4234 C CA . VAL B 1 199 ? 17.031 -14.812 -16.688 1 98.81 199 VAL B CA 1
ATOM 4235 C C . VAL B 1 199 ? 16.516 -13.938 -17.828 1 98.81 199 VAL B C 1
ATOM 4237 O O . VAL B 1 199 ? 17.297 -13.328 -18.562 1 98.81 199 VAL B O 1
ATOM 4240 N N . LEU B 1 200 ? 15.234 -13.859 -17.969 1 98.88 200 LEU B N 1
ATOM 4241 C CA . LEU B 1 200 ? 14.641 -13.023 -19.016 1 98.88 200 LEU B CA 1
ATOM 4242 C C . LEU B 1 200 ? 15.023 -11.562 -18.828 1 98.88 200 LEU B C 1
ATOM 4244 O O . LEU B 1 200 ? 15.242 -10.852 -19.812 1 98.88 200 LEU B O 1
ATOM 4248 N N . PHE B 1 201 ? 15.078 -11.094 -17.578 1 98.62 201 PHE B N 1
ATOM 4249 C CA . PHE B 1 201 ? 15.484 -9.719 -17.312 1 98.62 201 PHE B CA 1
ATOM 4250 C C . PHE B 1 201 ? 16.922 -9.484 -17.766 1 98.62 201 PHE B C 1
ATOM 4252 O O . PHE B 1 201 ? 17.234 -8.445 -18.359 1 98.62 201 PHE B O 1
ATOM 4259 N N . MET B 1 202 ? 17.828 -10.445 -17.5 1 98.5 202 MET B N 1
ATOM 4260 C CA . MET B 1 202 ? 19.203 -10.305 -17.969 1 98.5 202 MET B CA 1
ATOM 4261 C C . MET B 1 202 ? 19.266 -10.219 -19.484 1 98.5 202 MET B C 1
ATOM 4263 O O . MET B 1 202 ? 20.062 -9.461 -20.047 1 98.5 202 MET B O 1
ATOM 4267 N N . ILE B 1 203 ? 18.422 -10.984 -20.141 1 98.69 203 ILE B N 1
ATOM 4268 C CA . ILE B 1 203 ? 18.344 -10.969 -21.594 1 98.69 203 ILE B CA 1
ATOM 4269 C C . ILE B 1 203 ? 17.812 -9.617 -22.078 1 98.69 203 ILE B C 1
ATOM 4271 O O . ILE B 1 203 ? 18.375 -9 -22.969 1 98.69 203 ILE B O 1
ATOM 4275 N N . GLY B 1 204 ? 16.734 -9.148 -21.469 1 98.5 204 GLY B N 1
ATOM 4276 C CA . GLY B 1 204 ? 16.156 -7.863 -21.828 1 98.5 204 GLY B CA 1
ATOM 4277 C C . GLY B 1 204 ? 17.109 -6.699 -21.625 1 98.5 204 GLY B C 1
ATOM 4278 O O . GLY B 1 204 ? 17.016 -5.684 -22.312 1 98.5 204 GLY B O 1
ATOM 4279 N N . GLN B 1 205 ? 18.031 -6.875 -20.688 1 97.69 205 GLN B N 1
ATOM 4280 C CA . GLN B 1 205 ? 19.016 -5.848 -20.391 1 97.69 205 GLN B CA 1
ATOM 4281 C C . GLN B 1 205 ? 20.203 -5.922 -21.344 1 97.69 205 GLN B C 1
ATOM 4283 O O . GLN B 1 205 ? 21.094 -5.078 -21.312 1 97.69 205 GLN B O 1
ATOM 4288 N N . GLY B 1 206 ? 20.234 -6.965 -22.141 1 97.31 206 GLY B N 1
ATOM 4289 C CA . GLY B 1 206 ? 21.328 -7.168 -23.062 1 97.31 206 GLY B CA 1
ATOM 4290 C C . GLY B 1 206 ? 22.547 -7.824 -22.438 1 97.31 206 GLY B C 1
ATOM 4291 O O . GLY B 1 206 ? 23.609 -7.871 -23.031 1 97.31 206 GLY B O 1
ATOM 4292 N N . LEU B 1 207 ? 22.375 -8.32 -21.25 1 97.44 207 LEU B N 1
ATOM 4293 C CA . LEU B 1 207 ? 23.469 -8.945 -20.516 1 97.44 207 LEU B CA 1
ATOM 4294 C C . LEU B 1 207 ? 23.672 -10.391 -20.969 1 97.44 207 LEU B C 1
ATOM 4296 O O . LEU B 1 207 ? 24.766 -10.93 -20.859 1 97.44 207 LEU B O 1
ATOM 4300 N N . GLU B 1 208 ? 22.641 -11.078 -21.391 1 98.12 208 GLU B N 1
ATOM 4301 C CA . GLU B 1 208 ? 22.641 -12.445 -21.906 1 98.12 208 GLU B CA 1
ATOM 4302 C C . GLU B 1 208 ? 21.953 -12.516 -23.266 1 98.12 208 GLU B C 1
ATOM 4304 O O . GLU B 1 208 ? 21.062 -11.719 -23.562 1 98.12 208 GLU B O 1
ATOM 4309 N N . SER B 1 209 ? 22.375 -13.445 -24.094 1 97.5 209 SER B N 1
ATOM 4310 C CA . SER B 1 209 ? 21.656 -13.742 -25.328 1 97.5 209 SER B CA 1
ATOM 4311 C C . SER B 1 209 ? 20.484 -14.68 -25.078 1 97.5 209 SER B C 1
ATOM 4313 O O . SER B 1 209 ? 20.484 -15.445 -24.094 1 97.5 209 SER B O 1
ATOM 4315 N N . PRO B 1 210 ? 19.453 -14.648 -25.969 1 97.75 210 PRO B N 1
ATOM 4316 C CA . PRO B 1 210 ? 18.328 -15.586 -25.828 1 97.75 210 PRO B CA 1
ATOM 4317 C C . PRO B 1 210 ? 18.781 -17.047 -25.844 1 97.75 210 PRO B C 1
ATOM 4319 O O . PRO B 1 210 ? 18.078 -17.922 -25.312 1 97.75 210 PRO B O 1
ATOM 4322 N N . GLU B 1 211 ? 19.922 -17.344 -26.312 1 97.69 211 GLU B N 1
ATOM 4323 C CA . GLU B 1 211 ? 20.438 -18.703 -26.438 1 97.69 211 GLU B CA 1
ATOM 4324 C C . GLU B 1 211 ? 20.75 -19.297 -25.078 1 97.69 211 GLU B C 1
ATOM 4326 O O . GLU B 1 211 ? 20.906 -20.516 -24.938 1 97.69 211 GLU B O 1
ATOM 4331 N N . VAL B 1 212 ? 20.844 -18.406 -24.141 1 98.19 212 VAL B N 1
ATOM 4332 C CA . VAL B 1 212 ? 21.156 -18.906 -22.797 1 98.19 212 VAL B CA 1
ATOM 4333 C C . VAL B 1 212 ? 20 -19.781 -22.297 1 98.19 212 VAL B C 1
ATOM 4335 O O . VAL B 1 212 ? 20.219 -20.703 -21.5 1 98.19 212 VAL B O 1
ATOM 4338 N N . ILE B 1 213 ? 18.812 -19.5 -22.766 1 98.56 213 ILE B N 1
ATOM 4339 C CA . ILE B 1 213 ? 17.656 -20.312 -22.406 1 98.56 213 ILE B CA 1
ATOM 4340 C C . ILE B 1 213 ? 17.875 -21.766 -22.859 1 98.56 213 ILE B C 1
ATOM 4342 O O . ILE B 1 213 ? 17.656 -22.703 -22.094 1 98.56 213 ILE B O 1
ATOM 4346 N N . ASP B 1 214 ? 18.375 -21.922 -24.047 1 98.12 214 ASP B N 1
ATOM 4347 C CA . ASP B 1 214 ? 18.656 -23.25 -24.594 1 98.12 214 ASP B CA 1
ATOM 4348 C C . ASP B 1 214 ? 19.703 -23.969 -23.75 1 98.12 214 ASP B C 1
ATOM 4350 O O . ASP B 1 214 ? 19.578 -25.156 -23.469 1 98.12 214 ASP B O 1
ATOM 4354 N N . ALA B 1 215 ? 20.672 -23.219 -23.406 1 97.94 215 ALA B N 1
ATOM 4355 C CA . ALA B 1 215 ? 21.75 -23.797 -22.609 1 97.94 215 ALA B CA 1
ATOM 4356 C C . ALA B 1 215 ? 21.25 -24.297 -21.266 1 97.94 215 ALA B C 1
ATOM 4358 O O . ALA B 1 215 ? 21.625 -25.375 -20.812 1 97.94 215 ALA B O 1
ATOM 4359 N N . LEU B 1 216 ? 20.406 -23.547 -20.656 1 98.25 216 LEU B N 1
ATOM 4360 C CA . LEU B 1 216 ? 19.938 -23.859 -19.312 1 98.25 216 LEU B CA 1
ATOM 4361 C C . LEU B 1 216 ? 18.891 -24.969 -19.359 1 98.25 216 LEU B C 1
ATOM 4363 O O . LEU B 1 216 ? 18.656 -25.656 -18.344 1 98.25 216 LEU B O 1
ATOM 4367 N N . LEU B 1 217 ? 18.234 -25.141 -20.531 1 98.12 217 LEU B N 1
ATOM 4368 C CA . LEU B 1 217 ? 17.25 -26.203 -20.672 1 98.12 217 LEU B CA 1
ATOM 4369 C C . LEU B 1 217 ? 17.906 -27.5 -21.156 1 98.12 217 LEU B C 1
ATOM 4371 O O . LEU B 1 217 ? 17.266 -28.562 -21.125 1 98.12 217 LEU B O 1
ATOM 4375 N N . ASP B 1 218 ? 19.141 -27.344 -21.516 1 95.75 218 ASP B N 1
ATOM 4376 C CA . ASP B 1 218 ? 19.875 -28.516 -22 1 95.75 218 ASP B CA 1
ATOM 4377 C C . ASP B 1 218 ? 20.156 -29.5 -20.859 1 95.75 218 ASP B C 1
ATOM 4379 O O . ASP B 1 218 ? 20.781 -29.125 -19.859 1 95.75 218 ASP B O 1
ATOM 4383 N N . THR B 1 219 ? 19.828 -30.734 -20.953 1 88.75 219 THR B N 1
ATOM 4384 C CA . THR B 1 219 ? 19.969 -31.75 -19.906 1 88.75 219 THR B CA 1
ATOM 4385 C C . THR B 1 219 ? 21.438 -32.031 -19.625 1 88.75 219 THR B C 1
ATOM 4387 O O . THR B 1 219 ? 21.766 -32.656 -18.609 1 88.75 219 THR B O 1
ATOM 4390 N N . ARG B 1 220 ? 22.344 -31.531 -20.516 1 91.88 220 ARG B N 1
ATOM 4391 C CA . ARG B 1 220 ? 23.766 -31.688 -20.281 1 91.88 220 ARG B CA 1
ATOM 4392 C C . ARG B 1 220 ? 24.266 -30.672 -19.25 1 91.88 220 ARG B C 1
ATOM 4394 O O . ARG B 1 220 ? 25.359 -30.828 -18.703 1 91.88 220 ARG B O 1
ATOM 4401 N N . THR B 1 221 ? 23.5 -29.641 -19.078 1 93.19 221 THR B N 1
ATOM 4402 C CA . THR B 1 221 ? 23.828 -28.672 -18.031 1 93.19 221 THR B CA 1
ATOM 4403 C C . THR B 1 221 ? 23.281 -29.141 -16.688 1 93.19 221 THR B C 1
ATOM 4405 O O . THR B 1 221 ? 22.188 -28.766 -16.281 1 93.19 221 THR B O 1
ATOM 4408 N N . LEU B 1 222 ? 24.078 -29.797 -15.953 1 92.94 222 LEU B N 1
ATOM 4409 C CA . LEU B 1 222 ? 23.625 -30.531 -14.781 1 92.94 222 LEU B CA 1
ATOM 4410 C C . LEU B 1 222 ? 23.688 -29.656 -13.531 1 92.94 222 LEU B C 1
ATOM 4412 O O . LEU B 1 222 ? 23.047 -29.953 -12.523 1 92.94 222 LEU B O 1
ATOM 4416 N N . ARG B 1 223 ? 24.5 -28.609 -13.664 1 96.06 223 ARG B N 1
ATOM 4417 C CA . ARG B 1 223 ? 24.719 -27.75 -12.508 1 96.06 223 ARG B CA 1
ATOM 4418 C C . ARG B 1 223 ? 24.219 -26.328 -12.781 1 96.06 223 ARG B C 1
ATOM 4420 O O . ARG B 1 223 ? 24.719 -25.641 -13.664 1 96.06 223 ARG B O 1
ATOM 4427 N N . LYS B 1 224 ? 23.297 -25.891 -12.008 1 97 224 LYS B N 1
ATOM 4428 C CA . LYS B 1 224 ? 22.688 -24.578 -12.18 1 97 224 LYS B CA 1
ATOM 4429 C C . LYS B 1 224 ? 23.688 -23.453 -11.883 1 97 224 LYS B C 1
ATOM 4431 O O . LYS B 1 224 ? 24.266 -23.406 -10.797 1 97 224 LYS B O 1
ATOM 4436 N N . PRO B 1 225 ? 23.891 -22.578 -12.844 1 97.75 225 PRO B N 1
ATOM 4437 C CA . PRO B 1 225 ? 24.688 -21.406 -12.508 1 97.75 225 PRO B CA 1
ATOM 4438 C C . PRO B 1 225 ? 24.031 -20.516 -11.461 1 97.75 225 PRO B C 1
ATOM 4440 O O . PRO B 1 225 ? 22.797 -20.406 -11.422 1 97.75 225 PRO B O 1
ATOM 4443 N N . GLN B 1 226 ? 24.828 -19.828 -10.695 1 97.12 226 GLN B N 1
ATOM 4444 C CA . GLN B 1 226 ? 24.312 -19 -9.617 1 97.12 226 GLN B CA 1
ATOM 4445 C C . GLN B 1 226 ? 23.766 -17.672 -10.164 1 97.12 226 GLN B C 1
ATOM 4447 O O . GLN B 1 226 ? 24.453 -16.984 -10.93 1 97.12 226 GLN B O 1
ATOM 4452 N N . TYR B 1 227 ? 22.578 -17.344 -9.836 1 97.5 227 TYR B N 1
ATOM 4453 C CA . TYR B 1 227 ? 21.984 -16.031 -10.102 1 97.5 227 TYR B CA 1
ATOM 4454 C C . TYR B 1 227 ? 20.875 -15.719 -9.102 1 97.5 227 TYR B C 1
ATOM 4456 O O . TYR B 1 227 ? 20.312 -16.625 -8.477 1 97.5 227 TYR B O 1
ATOM 4464 N N . LEU B 1 228 ? 20.562 -14.477 -8.875 1 96.31 228 LEU B N 1
ATOM 4465 C CA . LEU B 1 228 ? 19.5 -14.039 -7.977 1 96.31 228 LEU B CA 1
ATOM 4466 C C . LEU B 1 228 ? 18.141 -14.117 -8.664 1 96.31 228 LEU B C 1
ATOM 4468 O O . LEU B 1 228 ? 17.969 -13.609 -9.773 1 96.31 228 LEU B O 1
ATOM 4472 N N . MET B 1 229 ? 17.203 -14.797 -8.094 1 97.38 229 MET B N 1
ATOM 4473 C CA . MET B 1 229 ? 15.867 -14.875 -8.688 1 97.38 229 MET B CA 1
ATOM 4474 C C . MET B 1 229 ? 15.156 -13.531 -8.602 1 97.38 229 MET B C 1
ATOM 4476 O O . MET B 1 229 ? 15.523 -12.68 -7.785 1 97.38 229 MET B O 1
ATOM 4480 N N . ALA B 1 230 ? 14.133 -13.32 -9.414 1 98.25 230 ALA B N 1
ATOM 4481 C CA . ALA B 1 230 ? 13.375 -12.07 -9.461 1 98.25 230 ALA B CA 1
ATOM 4482 C C . ALA B 1 230 ? 12.562 -11.875 -8.18 1 98.25 230 ALA B C 1
ATOM 4484 O O . ALA B 1 230 ? 12.242 -12.844 -7.488 1 98.25 230 ALA B O 1
ATOM 4485 N N . PRO B 1 231 ? 12.219 -10.656 -7.816 1 97.31 231 PRO B N 1
ATOM 4486 C CA . PRO B 1 231 ? 11.484 -10.367 -6.582 1 97.31 231 PRO B CA 1
ATOM 4487 C C . PRO B 1 231 ? 10.133 -11.078 -6.516 1 97.31 231 PRO B C 1
ATOM 4489 O O . PRO B 1 231 ? 9.562 -11.422 -7.555 1 97.31 231 PRO B O 1
ATOM 4492 N N . GLU B 1 232 ? 9.633 -11.273 -5.324 1 97.81 232 GLU B N 1
ATOM 4493 C CA . GLU B 1 232 ? 8.445 -12.086 -5.117 1 97.81 232 GLU B CA 1
ATOM 4494 C C . GLU B 1 232 ? 7.172 -11.25 -5.238 1 97.81 232 GLU B C 1
ATOM 4496 O O . GLU B 1 232 ? 6.152 -11.727 -5.738 1 97.81 232 GLU B O 1
ATOM 4501 N N . ILE B 1 233 ? 7.164 -9.969 -4.934 1 96.75 233 ILE B N 1
ATOM 4502 C CA . ILE B 1 233 ? 5.965 -9.156 -4.773 1 96.75 233 ILE B CA 1
ATOM 4503 C C . ILE B 1 233 ? 5.23 -9.047 -6.109 1 96.75 233 ILE B C 1
ATOM 4505 O O . ILE B 1 233 ? 4.004 -9.148 -6.16 1 96.75 233 ILE B O 1
ATOM 4509 N N . PRO B 1 234 ? 5.93 -8.945 -7.203 1 98 234 PRO B N 1
ATOM 4510 C CA . PRO B 1 234 ? 5.238 -8.766 -8.484 1 98 234 PRO B CA 1
ATOM 4511 C C . PRO B 1 234 ? 4.609 -10.055 -9 1 98 234 PRO B C 1
ATOM 4513 O O . PRO B 1 234 ? 3.91 -10.039 -10.016 1 98 234 PRO B O 1
ATOM 4516 N N . LEU B 1 235 ? 4.914 -11.141 -8.383 1 98.5 235 LEU B N 1
ATOM 4517 C CA . LEU B 1 235 ? 4.395 -12.422 -8.859 1 98.5 235 LEU B CA 1
ATOM 4518 C C . LEU B 1 235 ? 3.008 -12.688 -8.281 1 98.5 235 LEU B C 1
ATOM 4520 O O . LEU B 1 235 ? 2.795 -12.555 -7.074 1 98.5 235 LEU B O 1
ATOM 4524 N N . VAL B 1 236 ? 2.062 -13.062 -9.148 1 98.06 236 VAL B N 1
ATOM 4525 C CA . VAL B 1 236 ? 0.68 -13.312 -8.758 1 98.06 236 VAL B CA 1
ATOM 4526 C C . VAL B 1 236 ? 0.204 -14.633 -9.367 1 98.06 236 VAL B C 1
ATOM 4528 O O . VAL B 1 236 ? 0.313 -14.836 -10.578 1 98.06 236 VAL B O 1
ATOM 4531 N N . LEU B 1 237 ? -0.23 -15.578 -8.555 1 97.88 237 LEU B N 1
ATOM 4532 C CA . LEU B 1 237 ? -1.005 -16.688 -9.086 1 97.88 237 LEU B CA 1
ATOM 4533 C C . LEU B 1 237 ? -2.355 -16.219 -9.609 1 97.88 237 LEU B C 1
ATOM 4535 O O . LEU B 1 237 ? -3.25 -15.891 -8.82 1 97.88 237 LEU B O 1
ATOM 4539 N N . LEU B 1 238 ? -2.521 -16.25 -10.875 1 96.5 238 LEU B N 1
ATOM 4540 C CA . LEU B 1 238 ? -3.656 -15.602 -11.523 1 96.5 238 LEU B CA 1
ATOM 4541 C C . LEU B 1 238 ? -4.879 -16.516 -11.523 1 96.5 238 LEU B C 1
ATOM 4543 O O . LEU B 1 238 ? -5.992 -16.062 -11.258 1 96.5 238 LEU B O 1
ATOM 4547 N N . SER B 1 239 ? -4.621 -17.781 -11.867 1 95.62 239 SER B N 1
ATOM 4548 C CA . SER B 1 239 ? -5.766 -18.688 -11.969 1 95.62 239 SER B CA 1
ATOM 4549 C C . SER B 1 239 ? -5.32 -20.141 -11.891 1 95.62 239 SER B C 1
ATOM 4551 O O . SER B 1 239 ? -4.156 -20.453 -12.133 1 95.62 239 SER B O 1
ATOM 4553 N N . CYS B 1 240 ? -6.234 -20.953 -11.469 1 96.81 240 CYS B N 1
ATOM 4554 C CA . CYS B 1 240 ? -6.148 -22.406 -11.492 1 96.81 240 CYS B CA 1
ATOM 4555 C C . CYS B 1 240 ? -7.297 -23.016 -12.289 1 96.81 240 CYS B C 1
ATOM 4557 O O . CYS B 1 240 ? -8.461 -22.688 -12.047 1 96.81 240 CYS B O 1
ATOM 4559 N N . GLU B 1 241 ? -6.945 -23.859 -13.188 1 96.81 241 GLU B N 1
ATOM 4560 C CA . GLU B 1 241 ? -7.945 -24.406 -14.102 1 96.81 241 GLU B CA 1
ATOM 4561 C C . GLU B 1 241 ? -8.383 -25.797 -13.68 1 96.81 241 GLU B C 1
ATOM 4563 O O . GLU B 1 241 ? -7.539 -26.641 -13.344 1 96.81 241 GLU B O 1
ATOM 4568 N N . PHE B 1 242 ? -9.695 -26.031 -13.758 1 96.75 242 PHE B N 1
ATOM 4569 C CA . PHE B 1 242 ? -10.297 -27.328 -13.461 1 96.75 242 PHE B CA 1
ATOM 4570 C C . PHE B 1 242 ? -11.336 -27.703 -14.516 1 96.75 242 PHE B C 1
ATOM 4572 O O . PHE B 1 242 ? -11.891 -26.828 -15.18 1 96.75 242 PHE B O 1
ATOM 4579 N N . GLU B 1 243 ? -11.516 -28.969 -14.594 1 95.38 243 GLU B N 1
ATOM 4580 C CA . GLU B 1 243 ? -12.555 -29.438 -15.508 1 95.38 243 GLU B CA 1
ATOM 4581 C C . GLU B 1 243 ? -13.93 -29.391 -14.859 1 95.38 243 GLU B C 1
ATOM 4583 O O . GLU B 1 243 ? -14.141 -29.953 -13.789 1 95.38 243 GLU B O 1
ATOM 4588 N N . GLY B 1 244 ? -14.75 -28.703 -15.477 1 92.69 244 GLY B N 1
ATOM 4589 C CA . GLY B 1 244 ? -16.172 -28.797 -15.156 1 92.69 244 GLY B CA 1
ATOM 4590 C C . GLY B 1 244 ? -16.547 -28.047 -13.898 1 92.69 244 GLY B C 1
ATOM 4591 O O . GLY B 1 244 ? -17.609 -28.281 -13.32 1 92.69 244 GLY B O 1
ATOM 4592 N N . LEU B 1 245 ? -15.773 -27.203 -13.359 1 92.69 245 LEU B N 1
ATOM 4593 C CA . LEU B 1 245 ? -16.125 -26.453 -12.156 1 92.69 245 LEU B CA 1
ATOM 4594 C C . LEU B 1 245 ? -16.641 -25.062 -12.516 1 92.69 245 LEU B C 1
ATOM 4596 O O . LEU B 1 245 ? -16.109 -24.422 -13.422 1 92.69 245 LEU B O 1
ATOM 4600 N N . LYS B 1 246 ? -17.688 -24.719 -11.914 1 91.31 246 LYS B N 1
ATOM 4601 C CA . LYS B 1 246 ? -18.266 -23.375 -12.031 1 91.31 246 LYS B CA 1
ATOM 4602 C C . LYS B 1 246 ? -18.453 -22.734 -10.656 1 91.31 246 LYS B C 1
ATOM 4604 O O . LYS B 1 246 ? -19.375 -23.094 -9.922 1 91.31 246 LYS B O 1
ATOM 4609 N N . PHE B 1 247 ? -17.656 -21.781 -10.367 1 93.19 247 PHE B N 1
ATOM 4610 C CA . PHE B 1 247 ? -17.719 -21.094 -9.078 1 93.19 247 PHE B CA 1
ATOM 4611 C C . PHE B 1 247 ? -18.875 -20.109 -9.047 1 93.19 247 PHE B C 1
ATOM 4613 O O . PHE B 1 247 ? -19.141 -19.422 -10.039 1 93.19 247 PHE B O 1
ATOM 4620 N N . SER B 1 248 ? -19.516 -20.078 -7.961 1 90.69 248 SER B N 1
ATOM 4621 C CA . SER B 1 248 ? -20.672 -19.203 -7.828 1 90.69 248 SER B CA 1
ATOM 4622 C C . SER B 1 248 ? -20.469 -18.203 -6.691 1 90.69 248 SER B C 1
ATOM 4624 O O . SER B 1 248 ? -19.672 -18.422 -5.789 1 90.69 248 SER B O 1
ATOM 4626 N N . CYS B 1 249 ? -21.156 -17.125 -6.793 1 93.38 249 CYS B N 1
ATOM 4627 C CA . CYS B 1 249 ? -21.188 -16.031 -5.824 1 93.38 249 CYS B CA 1
ATOM 4628 C C . CYS B 1 249 ? -22.531 -15.32 -5.844 1 93.38 249 CYS B C 1
ATOM 4630 O O . CYS B 1 249 ? -23.047 -14.984 -6.914 1 93.38 249 CYS B O 1
ATOM 4632 N N . SER B 1 250 ? -23.172 -15.18 -4.688 1 93.25 250 SER B N 1
ATOM 4633 C CA . SER B 1 250 ? -24.453 -14.477 -4.652 1 93.25 250 SER B CA 1
ATOM 4634 C C . SER B 1 250 ? -24.312 -13.047 -5.168 1 93.25 250 SER B C 1
ATOM 4636 O O . SER B 1 250 ? -23.219 -12.469 -5.129 1 93.25 250 SER B O 1
ATOM 4638 N N . SER B 1 251 ? -25.391 -12.531 -5.688 1 91.88 251 SER B N 1
ATOM 4639 C CA . SER B 1 251 ? -25.375 -11.172 -6.215 1 91.88 251 SER B CA 1
ATOM 4640 C C . SER B 1 251 ? -24.922 -10.172 -5.156 1 91.88 251 SER B C 1
ATOM 4642 O O . SER B 1 251 ? -24.078 -9.312 -5.43 1 91.88 251 SER B O 1
ATOM 4644 N N . ASP B 1 252 ? -25.422 -10.352 -3.957 1 92.81 252 ASP B N 1
ATOM 4645 C CA . ASP B 1 252 ? -25.078 -9.438 -2.873 1 92.81 252 ASP B CA 1
ATOM 4646 C C . ASP B 1 252 ? -23.594 -9.555 -2.504 1 92.81 252 ASP B C 1
ATOM 4648 O O . ASP B 1 252 ? -22.922 -8.539 -2.338 1 92.81 252 ASP B O 1
ATOM 4652 N N . ALA B 1 253 ? -23.125 -10.758 -2.396 1 94.75 253 ALA B N 1
ATOM 4653 C CA . ALA B 1 253 ? -21.734 -10.977 -2.053 1 94.75 253 ALA B CA 1
ATOM 4654 C C . ALA B 1 253 ? -20.812 -10.477 -3.16 1 94.75 253 ALA B C 1
ATOM 4656 O O . ALA B 1 253 ? -19.75 -9.914 -2.885 1 94.75 253 ALA B O 1
ATOM 4657 N N . GLY B 1 254 ? -21.25 -10.695 -4.367 1 94.56 254 GLY B N 1
ATOM 4658 C CA . GLY B 1 254 ? -20.484 -10.203 -5.504 1 94.56 254 GLY B CA 1
ATOM 4659 C C . GLY B 1 254 ? -20.375 -8.688 -5.527 1 94.56 254 GLY B C 1
ATOM 4660 O O . GLY B 1 254 ? -19.297 -8.148 -5.816 1 94.56 254 GLY B O 1
ATOM 4661 N N . GLN B 1 255 ? -21.438 -8.047 -5.23 1 94.38 255 GLN B N 1
ATOM 4662 C CA . GLN B 1 255 ? -21.438 -6.59 -5.18 1 94.38 255 GLN B CA 1
ATOM 4663 C C . GLN B 1 255 ? -20.531 -6.078 -4.059 1 94.38 255 GLN B C 1
ATOM 4665 O O . GLN B 1 255 ? -19.766 -5.137 -4.258 1 94.38 255 GLN B O 1
ATOM 4670 N N . ALA B 1 256 ? -20.672 -6.707 -2.928 1 95.62 256 ALA B N 1
ATOM 4671 C CA . ALA B 1 256 ? -19.828 -6.328 -1.796 1 95.62 256 ALA B CA 1
ATOM 4672 C C . ALA B 1 256 ? -18.359 -6.531 -2.119 1 95.62 256 ALA B C 1
ATOM 4674 O O . ALA B 1 256 ? -17.516 -5.699 -1.769 1 95.62 256 ALA B O 1
ATOM 4675 N N . LEU B 1 257 ? -18.062 -7.602 -2.764 1 95.25 257 LEU B N 1
ATOM 4676 C CA . LEU B 1 257 ? -16.703 -7.906 -3.168 1 95.25 257 LEU B CA 1
ATOM 4677 C C . LEU B 1 257 ? -16.172 -6.863 -4.152 1 95.25 257 LEU B C 1
ATOM 4679 O O . LEU B 1 257 ? -15.039 -6.391 -4.023 1 95.25 257 LEU B O 1
ATOM 4683 N N . HIS B 1 258 ? -16.984 -6.539 -5.07 1 95.06 258 HIS B N 1
ATOM 4684 C CA . HIS B 1 258 ? -16.625 -5.535 -6.062 1 95.06 258 HIS B CA 1
ATOM 4685 C C . HIS B 1 258 ? -16.25 -4.211 -5.395 1 95.06 258 HIS B C 1
ATOM 4687 O O . HIS B 1 258 ? -15.203 -3.637 -5.68 1 95.06 258 HIS B O 1
ATOM 4693 N N . VAL B 1 259 ? -17.109 -3.766 -4.52 1 94.69 259 VAL B N 1
ATOM 4694 C CA . VAL B 1 259 ? -16.891 -2.512 -3.809 1 94.69 259 VAL B CA 1
ATOM 4695 C C . VAL B 1 259 ? -15.602 -2.594 -2.992 1 94.69 259 VAL B C 1
ATOM 4697 O O . VAL B 1 259 ? -14.797 -1.659 -2.996 1 94.69 259 VAL B O 1
ATOM 4700 N N . HIS B 1 260 ? -15.391 -3.68 -2.34 1 96.62 260 HIS B N 1
ATOM 4701 C CA . HIS B 1 260 ? -14.203 -3.879 -1.518 1 96.62 260 HIS B CA 1
ATOM 4702 C C . HIS B 1 260 ? -12.938 -3.791 -2.355 1 96.62 260 HIS B C 1
ATOM 4704 O O . HIS B 1 260 ? -12 -3.074 -1.998 1 96.62 260 HIS B O 1
ATOM 4710 N N . LEU B 1 261 ? -12.875 -4.492 -3.441 1 95.69 261 LEU B N 1
ATOM 4711 C CA . LEU B 1 261 ? -11.688 -4.535 -4.285 1 95.69 261 LEU B CA 1
ATOM 4712 C C . LEU B 1 261 ? -11.414 -3.172 -4.91 1 95.69 261 LEU B C 1
ATOM 4714 O O . LEU B 1 261 ? -10.258 -2.75 -5.008 1 95.69 261 LEU B O 1
ATOM 4718 N N . GLU B 1 262 ? -12.477 -2.537 -5.332 1 94.38 262 GLU B N 1
ATOM 4719 C CA . GLU B 1 262 ? -12.328 -1.185 -5.859 1 94.38 262 GLU B CA 1
ATOM 4720 C C . GLU B 1 262 ? -11.734 -0.245 -4.816 1 94.38 262 GLU B C 1
ATOM 4722 O O . GLU B 1 262 ? -10.844 0.548 -5.121 1 94.38 262 GLU B O 1
ATOM 4727 N N . ASN B 1 263 ? -12.281 -0.317 -3.613 1 95.25 263 ASN B N 1
ATOM 4728 C CA . ASN B 1 263 ? -11.781 0.52 -2.525 1 95.25 263 ASN B CA 1
ATOM 4729 C C . ASN B 1 263 ? -10.312 0.251 -2.238 1 95.25 263 ASN B C 1
ATOM 4731 O O . ASN B 1 263 ? -9.539 1.183 -1.987 1 95.25 263 ASN B O 1
ATOM 4735 N N . GLU B 1 264 ? -9.93 -1.031 -2.27 1 96.38 264 GLU B N 1
ATOM 4736 C CA . GLU B 1 264 ? -8.523 -1.373 -2.053 1 96.38 264 GLU B CA 1
ATOM 4737 C C . GLU B 1 264 ? -7.641 -0.803 -3.156 1 96.38 264 GLU B C 1
ATOM 4739 O O . GLU B 1 264 ? -6.555 -0.287 -2.885 1 96.38 264 GLU B O 1
ATOM 4744 N N . CYS B 1 265 ? -8.062 -0.86 -4.41 1 95.31 265 CYS B N 1
ATOM 4745 C CA . CYS B 1 265 ? -7.332 -0.272 -5.523 1 95.31 265 CYS B CA 1
ATOM 4746 C C . CYS B 1 265 ? -7.133 1.225 -5.316 1 95.31 265 CYS B C 1
ATOM 4748 O O . CYS B 1 265 ? -6.02 1.732 -5.461 1 95.31 265 CYS B O 1
ATOM 4750 N N . ARG B 1 266 ? -8.18 1.883 -4.934 1 95.69 266 ARG B N 1
ATOM 4751 C CA . ARG B 1 266 ? -8.156 3.326 -4.715 1 95.69 266 ARG B CA 1
ATOM 4752 C C . ARG B 1 266 ? -7.191 3.689 -3.588 1 95.69 266 ARG B C 1
ATOM 4754 O O . ARG B 1 266 ? -6.48 4.691 -3.674 1 95.69 266 ARG B O 1
ATOM 4761 N N . LEU B 1 267 ? -7.262 2.885 -2.58 1 96.44 267 LEU B N 1
ATOM 4762 C CA . LEU B 1 267 ? -6.387 3.123 -1.437 1 96.44 267 LEU B CA 1
ATOM 4763 C C . LEU B 1 267 ? -4.922 3.037 -1.847 1 96.44 267 LEU B C 1
ATOM 4765 O O . LEU B 1 267 ? -4.109 3.879 -1.451 1 96.44 267 LEU B O 1
ATOM 4769 N N . TYR B 1 268 ? -4.539 2.043 -2.633 1 96.88 268 TYR B N 1
ATOM 4770 C CA . TYR B 1 268 ? -3.152 1.898 -3.062 1 96.88 268 TYR B CA 1
ATOM 4771 C C . TYR B 1 268 ? -2.754 3.029 -4.004 1 96.88 268 TYR B C 1
ATOM 4773 O O . TYR B 1 268 ? -1.614 3.502 -3.967 1 96.88 268 TYR B O 1
ATOM 4781 N N . HIS B 1 269 ? -3.666 3.469 -4.852 1 96.94 269 HIS B N 1
ATOM 4782 C CA . HIS B 1 269 ? -3.398 4.637 -5.684 1 96.94 269 HIS B CA 1
ATOM 4783 C C . HIS B 1 269 ? -3.156 5.875 -4.828 1 96.94 269 HIS B C 1
ATOM 4785 O O . HIS B 1 269 ? -2.266 6.676 -5.129 1 96.94 269 HIS B O 1
ATOM 4791 N N . LEU B 1 270 ? -3.98 6 -3.834 1 96.56 270 LEU B N 1
ATOM 4792 C CA . LEU B 1 270 ? -3.828 7.121 -2.914 1 96.56 270 LEU B CA 1
ATOM 4793 C C . LEU B 1 270 ? -2.459 7.098 -2.246 1 96.56 270 LEU B C 1
ATOM 4795 O O . LEU B 1 270 ? -1.785 8.125 -2.162 1 96.56 270 LEU B O 1
ATOM 4799 N N . GLN B 1 271 ? -2.029 5.941 -1.796 1 96.56 271 GLN B N 1
ATOM 4800 C CA . GLN B 1 271 ? -0.713 5.801 -1.181 1 96.56 271 GLN B CA 1
ATOM 4801 C C . GLN B 1 271 ? 0.396 6.164 -2.162 1 96.56 271 GLN B C 1
ATOM 4803 O O . GLN B 1 271 ? 1.358 6.844 -1.797 1 96.56 271 GLN B O 1
ATOM 4808 N N . ALA B 1 272 ? 0.25 5.723 -3.393 1 96.56 272 ALA B N 1
ATOM 4809 C CA . ALA B 1 272 ? 1.222 6.082 -4.422 1 96.56 272 ALA B CA 1
ATOM 4810 C C . ALA B 1 272 ? 1.306 7.598 -4.594 1 96.56 272 ALA B C 1
ATOM 4812 O O . ALA B 1 272 ? 2.398 8.156 -4.73 1 96.56 272 ALA B O 1
ATOM 4813 N N . ALA B 1 273 ? 0.163 8.258 -4.539 1 96 273 ALA B N 1
ATOM 4814 C CA . ALA B 1 273 ? 0.105 9.711 -4.68 1 96 273 ALA B CA 1
ATOM 4815 C C . ALA B 1 273 ? 0.822 10.406 -3.525 1 96 273 ALA B C 1
ATOM 4817 O O . ALA B 1 273 ? 1.497 11.414 -3.725 1 96 273 ALA B O 1
ATOM 4818 N N . ILE B 1 274 ? 0.617 9.867 -2.342 1 96.25 274 ILE B N 1
ATOM 4819 C CA . ILE B 1 274 ? 1.25 10.438 -1.16 1 96.25 274 ILE B CA 1
ATOM 4820 C C . ILE B 1 274 ? 2.77 10.336 -1.286 1 96.25 274 ILE B C 1
ATOM 4822 O O . ILE B 1 274 ? 3.486 11.312 -1.04 1 96.25 274 ILE B O 1
ATOM 4826 N N . PHE B 1 275 ? 3.285 9.188 -1.725 1 95.62 275 PHE B N 1
ATOM 4827 C CA . PHE B 1 275 ? 4.723 9.031 -1.898 1 95.62 275 PHE B CA 1
ATOM 4828 C C . PHE B 1 275 ? 5.23 9.891 -3.047 1 95.62 275 PHE B C 1
ATOM 4830 O O . PHE B 1 275 ? 6.355 10.398 -3.002 1 95.62 275 PHE B O 1
ATOM 4837 N N . GLN B 1 276 ? 4.434 10.031 -4.059 1 94.06 276 GLN B N 1
ATOM 4838 C CA . GLN B 1 276 ? 4.801 10.922 -5.152 1 94.06 276 GLN B CA 1
ATOM 4839 C C . GLN B 1 276 ? 4.938 12.367 -4.664 1 94.06 276 GLN B C 1
ATOM 4841 O O . GLN B 1 276 ? 5.828 13.094 -5.105 1 94.06 276 GLN B O 1
ATOM 4846 N N . GLU B 1 277 ? 4.012 12.758 -3.748 1 93.75 277 GLU B N 1
ATOM 4847 C CA . GLU B 1 277 ? 4.098 14.078 -3.139 1 93.75 277 GLU B CA 1
ATOM 4848 C C . GLU B 1 277 ? 5.422 14.266 -2.404 1 93.75 277 GLU B C 1
ATOM 4850 O O . GLU B 1 277 ? 6.039 15.328 -2.49 1 93.75 277 GLU B O 1
ATOM 4855 N N . ALA B 1 278 ? 5.812 13.234 -1.722 1 93.75 278 ALA B N 1
ATOM 4856 C CA . ALA B 1 278 ? 7.094 13.266 -1.018 1 93.75 278 ALA B CA 1
ATOM 4857 C C . ALA B 1 278 ? 8.25 13.453 -1.994 1 93.75 278 ALA B C 1
ATOM 4859 O O . ALA B 1 278 ? 9.164 14.234 -1.74 1 93.75 278 ALA B O 1
ATOM 4860 N N . LEU B 1 279 ? 8.188 12.773 -3.096 1 91.88 279 LEU B N 1
ATOM 4861 C CA . LEU B 1 279 ? 9.211 12.852 -4.129 1 91.88 279 LEU B CA 1
ATOM 4862 C C . LEU B 1 279 ? 9.281 14.258 -4.719 1 91.88 279 LEU B C 1
ATOM 4864 O O . LEU B 1 279 ? 10.367 14.82 -4.867 1 91.88 279 LEU B O 1
ATOM 4868 N N . LEU B 1 280 ? 8.18 14.828 -4.953 1 89.5 280 LEU B N 1
ATOM 4869 C CA . LEU B 1 280 ? 8.094 16.125 -5.598 1 89.5 280 LEU B CA 1
ATOM 4870 C C . LEU B 1 280 ? 8.5 17.25 -4.641 1 89.5 280 LEU B C 1
ATOM 4872 O O . LEU B 1 280 ? 9.078 18.25 -5.059 1 89.5 280 LEU B O 1
ATOM 4876 N N . SER B 1 281 ? 8.188 17.094 -3.371 1 86.94 281 SER B N 1
ATOM 4877 C CA . SER B 1 281 ? 8.445 18.109 -2.369 1 86.94 281 SER B CA 1
ATOM 4878 C C . SER B 1 281 ? 9.938 18.219 -2.059 1 86.94 281 SER B C 1
ATOM 4880 O O . SER B 1 281 ? 10.438 19.312 -1.759 1 86.94 281 SER B O 1
ATOM 4882 N N . HIS B 1 282 ? 10.719 17.219 -2.121 1 79.94 282 HIS B N 1
ATOM 4883 C CA . HIS B 1 282 ? 12.055 17.281 -1.548 1 79.94 282 HIS B CA 1
ATOM 4884 C C . HIS B 1 282 ? 13.117 16.984 -2.604 1 79.94 282 HIS B C 1
ATOM 4886 O O . HIS B 1 282 ? 14.297 17.297 -2.406 1 79.94 282 HIS B O 1
ATOM 4892 N N . LEU B 1 283 ? 12.812 16.391 -3.611 1 71.94 283 LEU B N 1
ATOM 4893 C CA . LEU B 1 283 ? 13.828 16.047 -4.602 1 71.94 283 LEU B CA 1
ATOM 4894 C C . LEU B 1 283 ? 13.344 16.375 -6.012 1 71.94 283 LEU B C 1
ATOM 4896 O O . LEU B 1 283 ? 13.156 15.469 -6.832 1 71.94 283 LEU B O 1
ATOM 4900 N N . PRO B 1 284 ? 13.086 17.734 -6.168 1 56.78 284 PRO B N 1
ATOM 4901 C CA . PRO B 1 284 ? 12.562 18.016 -7.508 1 56.78 284 PRO B CA 1
ATOM 4902 C C . PRO B 1 284 ? 13.508 17.547 -8.617 1 56.78 284 PRO B C 1
ATOM 4904 O O . PRO B 1 284 ? 14.727 17.531 -8.422 1 56.78 284 PRO B O 1
ATOM 4907 N N . LEU B 1 285 ? 13.109 16.75 -9.477 1 51.62 285 LEU B N 1
ATOM 4908 C CA . LEU B 1 285 ? 13.859 16.203 -10.609 1 51.62 285 LEU B CA 1
ATOM 4909 C C . LEU B 1 285 ? 14.766 17.266 -11.227 1 51.62 285 LEU B C 1
ATOM 4911 O O . LEU B 1 285 ? 14.297 18.328 -11.602 1 51.62 285 LEU B O 1
ATOM 4915 N N . SER B 1 286 ? 15.891 17.672 -10.734 1 44.84 286 SER B N 1
ATOM 4916 C CA . SER B 1 286 ? 16.734 18.344 -11.719 1 44.84 286 SER B CA 1
ATOM 4917 C C . SER B 1 286 ? 16.672 17.641 -13.07 1 44.84 286 SER B C 1
ATOM 4919 O O . SER B 1 286 ? 17.047 16.469 -13.188 1 44.84 286 SER B O 1
ATOM 4921 N N . ILE B 1 287 ? 15.633 17.875 -13.859 1 39.53 287 ILE B N 1
ATOM 4922 C CA . ILE B 1 287 ? 15.703 17.484 -15.266 1 39.53 287 ILE B CA 1
ATOM 4923 C C . ILE B 1 287 ? 17.078 17.828 -15.828 1 39.53 287 ILE B C 1
ATOM 4925 O O . ILE B 1 287 ? 17.203 18.219 -16.984 1 39.53 287 ILE B O 1
ATOM 4929 N N . ASP B 1 288 ? 18.031 18.453 -15.188 1 37.78 288 ASP B N 1
ATOM 4930 C CA . ASP B 1 288 ? 19.25 18.484 -16 1 37.78 288 ASP B CA 1
ATOM 4931 C C . ASP B 1 288 ? 19.547 17.094 -16.594 1 37.78 288 ASP B C 1
ATOM 4933 O O . ASP B 1 288 ? 19.797 16.141 -15.844 1 37.78 288 ASP B O 1
ATOM 4937 N N . LYS B 1 289 ? 18.984 16.828 -17.734 1 35.75 289 LYS B N 1
ATOM 4938 C CA . LYS B 1 289 ? 19.312 15.773 -18.688 1 35.75 289 LYS B CA 1
ATOM 4939 C C . LYS B 1 289 ? 20.812 15.5 -18.688 1 35.75 289 LYS B C 1
ATOM 4941 O O . LYS B 1 289 ? 21.297 14.672 -19.469 1 35.75 289 LYS B O 1
ATOM 4946 N N . ASP B 1 290 ? 21.609 16.672 -18.484 1 32.94 290 ASP B N 1
ATOM 4947 C CA . ASP B 1 290 ? 23.016 16.391 -18.797 1 32.94 290 ASP B CA 1
ATOM 4948 C C . ASP B 1 290 ? 23.609 15.43 -17.766 1 32.94 290 ASP B C 1
ATOM 4950 O O . ASP B 1 290 ? 24.188 15.852 -16.766 1 32.94 290 ASP B O 1
ATOM 4954 N N . SER B 1 291 ? 22.969 14.727 -17.031 1 32.16 291 SER B N 1
ATOM 4955 C CA . SER B 1 291 ? 23.797 13.789 -16.281 1 32.16 291 SER B CA 1
ATOM 4956 C C . SER B 1 291 ? 24.953 13.281 -17.109 1 32.16 291 SER B C 1
ATOM 4958 O O . SER B 1 291 ? 24.766 12.461 -18.016 1 32.16 291 SER B O 1
ATOM 4960 N N . SER B 1 292 ? 25.859 14.219 -17.531 1 30.44 292 SER B N 1
ATOM 4961 C CA . SER B 1 292 ? 27.219 13.695 -17.516 1 30.44 292 SER B CA 1
ATOM 4962 C C . SER B 1 292 ? 27.531 13.031 -16.172 1 30.44 292 SER B C 1
ATOM 4964 O O . SER B 1 292 ? 27.734 13.711 -15.164 1 30.44 292 SER B O 1
ATOM 4966 N N . SER B 1 293 ? 26.75 12.18 -15.562 1 29.86 293 SER B N 1
ATOM 4967 C CA . SER B 1 293 ? 27.219 11.242 -14.539 1 29.86 293 SER B CA 1
ATOM 4968 C C . SER B 1 293 ? 28.703 10.953 -14.695 1 29.86 293 SER B C 1
ATOM 4970 O O . SER B 1 293 ? 29.109 10.203 -15.594 1 29.86 293 SER B O 1
ATOM 4972 N N . ASN B 1 294 ? 29.484 11.922 -14.625 1 29.88 294 ASN B N 1
ATOM 4973 C CA . ASN B 1 294 ? 30.828 11.492 -14.242 1 29.88 294 ASN B CA 1
ATOM 4974 C C . ASN B 1 294 ? 30.812 10.727 -12.922 1 29.88 294 ASN B C 1
ATOM 4976 O O . ASN B 1 294 ? 31.828 10.672 -12.227 1 29.88 294 ASN B O 1
ATOM 4980 N N . GLY B 1 295 ? 29.703 10.852 -12.055 1 29.16 295 GLY B N 1
ATOM 4981 C CA . GLY B 1 295 ? 29.906 10.203 -10.766 1 29.16 295 GLY B CA 1
ATOM 4982 C C . GLY B 1 295 ? 30.719 8.922 -10.875 1 29.16 295 GLY B C 1
ATOM 4983 O O . GLY B 1 295 ? 30.953 8.422 -11.977 1 29.16 295 GLY B O 1
ATOM 4984 N N . VAL B 1 296 ? 31.219 8.469 -9.57 1 30.11 296 VAL B N 1
ATOM 4985 C CA . VAL B 1 296 ? 31.781 7.152 -9.273 1 30.11 296 VAL B CA 1
ATOM 4986 C C . VAL B 1 296 ? 30.859 6.066 -9.828 1 30.11 296 VAL B C 1
ATOM 4988 O O . VAL B 1 296 ? 29.719 5.938 -9.398 1 30.11 296 VAL B O 1
ATOM 4991 N N . THR B 1 297 ? 30.688 5.902 -11.031 1 32.16 297 THR B N 1
ATOM 4992 C CA . THR B 1 297 ? 30.219 4.66 -11.641 1 32.16 297 THR B CA 1
ATOM 4993 C C . THR B 1 297 ? 30.391 3.492 -10.672 1 32.16 297 THR B C 1
ATOM 4995 O O . THR B 1 297 ? 31.516 3.049 -10.414 1 32.16 297 THR B O 1
ATOM 4998 N N . ARG B 1 298 ? 29.75 3.547 -9.43 1 35.81 298 ARG B N 1
ATOM 4999 C CA . ARG B 1 298 ? 29.906 2.225 -8.828 1 35.81 298 ARG B CA 1
ATOM 5000 C C . ARG B 1 298 ? 30.141 1.164 -9.898 1 35.81 298 ARG B C 1
ATOM 5002 O O . ARG B 1 298 ? 29.438 1.117 -10.906 1 35.81 298 ARG B O 1
ATOM 5009 N N . LYS B 1 299 ? 31.203 0.804 -9.984 1 37.94 299 LYS B N 1
ATOM 5010 C CA . LYS B 1 299 ? 31.594 -0.303 -10.852 1 37.94 299 LYS B CA 1
ATOM 5011 C C . LYS B 1 299 ? 30.469 -1.324 -10.984 1 37.94 299 LYS B C 1
ATOM 5013 O O . LYS B 1 299 ? 30.141 -2.023 -10.023 1 37.94 299 LYS B O 1
ATOM 5018 N N . LYS B 1 300 ? 29.234 -0.933 -11.438 1 48.25 300 LYS B N 1
ATOM 5019 C CA . LYS B 1 300 ? 28.359 -2.049 -11.797 1 48.25 300 LYS B CA 1
ATOM 5020 C C . LYS B 1 300 ? 29.172 -3.316 -12.055 1 48.25 300 LYS B C 1
ATOM 5022 O O . LYS B 1 300 ? 30.078 -3.318 -12.891 1 48.25 300 LYS B O 1
ATOM 5027 N N . ALA B 1 301 ? 29.25 -3.969 -11 1 61.47 301 ALA B N 1
ATOM 5028 C CA . ALA B 1 301 ? 29.969 -5.223 -11.211 1 61.47 301 ALA B CA 1
ATOM 5029 C C . ALA B 1 301 ? 29.719 -5.77 -12.617 1 61.47 301 ALA B C 1
ATOM 5031 O O . ALA B 1 301 ? 28.578 -5.766 -13.086 1 61.47 301 ALA B O 1
ATOM 5032 N N . SER B 1 302 ? 30.703 -5.637 -13.359 1 84.88 302 SER B N 1
ATOM 5033 C CA . SER B 1 302 ? 30.688 -6.195 -14.711 1 84.88 302 SER B CA 1
ATOM 5034 C C . SER B 1 302 ? 29.875 -7.492 -14.758 1 84.88 302 SER B C 1
ATOM 5036 O O . SER B 1 302 ? 29.953 -8.312 -13.836 1 84.88 302 SER B O 1
ATOM 5038 N N . HIS B 1 303 ? 28.844 -7.5 -15.547 1 93.88 303 HIS B N 1
ATOM 5039 C CA . HIS B 1 303 ? 28.062 -8.711 -15.766 1 93.88 303 HIS B CA 1
ATOM 5040 C C . HIS B 1 303 ? 28.953 -9.906 -16.047 1 93.88 303 HIS B C 1
ATOM 5042 O O . HIS B 1 303 ? 29.859 -9.82 -16.891 1 93.88 303 HIS B O 1
ATOM 5048 N N . VAL B 1 304 ? 28.844 -10.859 -15.227 1 95.81 304 VAL B N 1
ATOM 5049 C CA . VAL B 1 304 ? 29.453 -12.148 -15.523 1 95.81 304 VAL B CA 1
ATOM 5050 C C . VAL B 1 304 ? 28.438 -13.062 -16.203 1 95.81 304 VAL B C 1
ATOM 5052 O O . VAL B 1 304 ? 27.375 -13.352 -15.633 1 95.81 304 VAL B O 1
ATOM 5055 N N . PRO B 1 305 ? 28.812 -13.539 -17.391 1 95.44 305 PRO B N 1
ATOM 5056 C CA . PRO B 1 305 ? 27.875 -14.406 -18.094 1 95.44 305 PRO B CA 1
ATOM 5057 C C . PRO B 1 305 ? 27.422 -15.594 -17.25 1 95.44 305 PRO B C 1
ATOM 5059 O O . PRO B 1 305 ? 28.234 -16.172 -16.516 1 95.44 305 PRO B O 1
ATOM 5062 N N . LEU B 1 306 ? 26.172 -15.898 -17.391 1 96.19 306 LEU B N 1
ATOM 5063 C CA . LEU B 1 306 ? 25.547 -16.906 -16.547 1 96.19 306 LEU B CA 1
ATOM 5064 C C . LEU B 1 306 ? 26.328 -18.219 -16.594 1 96.19 306 LEU B C 1
ATOM 5066 O O . LEU B 1 306 ? 26.641 -18.797 -15.562 1 96.19 306 LEU B O 1
ATOM 5070 N N . MET B 1 307 ? 26.719 -18.609 -17.781 1 95.69 307 MET B N 1
ATOM 5071 C CA . MET B 1 307 ? 27.328 -19.922 -17.969 1 95.69 307 MET B CA 1
ATOM 5072 C C . MET B 1 307 ? 28.781 -19.938 -17.469 1 95.69 307 MET B C 1
ATOM 5074 O O . MET B 1 307 ? 29.406 -21 -17.406 1 95.69 307 MET B O 1
ATOM 5078 N N . SER B 1 308 ? 29.281 -18.828 -17.094 1 95.38 308 SER B N 1
ATOM 5079 C CA . SER B 1 308 ? 30.641 -18.734 -16.578 1 95.38 308 SER B CA 1
ATOM 5080 C C . SER B 1 308 ? 30.641 -18.562 -15.055 1 95.38 308 SER B C 1
ATOM 5082 O O . SER B 1 308 ? 31.703 -18.438 -14.438 1 95.38 308 SER B O 1
ATOM 5084 N N . ARG B 1 309 ? 29.5 -18.594 -14.484 1 96.62 309 ARG B N 1
ATOM 5085 C CA . ARG B 1 309 ? 29.375 -18.391 -13.047 1 96.62 309 ARG B CA 1
ATOM 5086 C C . ARG B 1 309 ? 29.578 -19.688 -12.281 1 96.62 309 ARG B C 1
ATOM 5088 O O . ARG B 1 309 ? 29.578 -20.766 -12.867 1 96.62 309 ARG B O 1
ATOM 5095 N N . GLU B 1 310 ? 29.812 -19.484 -10.969 1 95.94 310 GLU B N 1
ATOM 5096 C CA . GLU B 1 310 ? 29.812 -20.641 -10.078 1 95.94 310 GLU B CA 1
ATOM 5097 C C . GLU B 1 310 ? 28.469 -21.375 -10.133 1 95.94 310 GLU B C 1
ATOM 5099 O O . GLU B 1 310 ? 27.422 -20.75 -10.344 1 95.94 310 GLU B O 1
ATOM 5104 N N . THR B 1 311 ? 28.562 -22.688 -9.969 1 96.62 311 THR B N 1
ATOM 5105 C CA . THR B 1 311 ? 27.359 -23.484 -10.117 1 96.62 311 THR B CA 1
ATOM 5106 C C . THR B 1 311 ? 26.953 -24.125 -8.789 1 96.62 311 THR B C 1
ATOM 5108 O O . THR B 1 311 ? 27.781 -24.25 -7.883 1 96.62 311 THR B O 1
ATOM 5111 N N . GLU B 1 312 ? 25.734 -24.406 -8.625 1 95.5 312 GLU B N 1
ATOM 5112 C CA . GLU B 1 312 ? 25.219 -25.203 -7.516 1 95.5 312 GLU B CA 1
ATOM 5113 C C . GLU B 1 312 ? 25.484 -26.688 -7.738 1 95.5 312 GLU B C 1
ATOM 5115 O O . GLU B 1 312 ? 25.75 -27.109 -8.867 1 95.5 312 GLU B O 1
ATOM 5120 N N . PRO B 1 313 ? 25.469 -27.5 -6.672 1 94.69 313 PRO B N 1
ATOM 5121 C CA . PRO B 1 313 ? 25.578 -28.953 -6.859 1 94.69 313 PRO B CA 1
ATOM 5122 C C . PRO B 1 313 ? 24.484 -29.516 -7.766 1 94.69 313 PRO B C 1
ATOM 5124 O O . PRO B 1 313 ? 23.359 -29.016 -7.762 1 94.69 313 PRO B O 1
ATOM 5127 N N . SER B 1 314 ? 24.844 -30.562 -8.531 1 95.12 314 SER B N 1
ATOM 5128 C CA . SER B 1 314 ? 23.875 -31.234 -9.391 1 95.12 314 SER B CA 1
ATOM 5129 C C . SER B 1 314 ? 22.891 -32.062 -8.562 1 95.12 314 SER B C 1
ATOM 5131 O O . SER B 1 314 ? 23.062 -32.219 -7.355 1 95.12 314 SER B O 1
ATOM 5133 N N . TYR B 1 315 ? 21.844 -32.469 -9.25 1 94.44 315 TYR B N 1
ATOM 5134 C CA . TYR B 1 315 ? 20.875 -33.344 -8.617 1 94.44 315 TYR B CA 1
ATOM 5135 C C . TYR B 1 315 ? 21.547 -34.562 -8.023 1 94.44 315 TYR B C 1
ATOM 5137 O O . TYR B 1 315 ? 21.281 -34.938 -6.867 1 94.44 315 TYR B O 1
ATOM 5145 N N . GLU B 1 316 ? 22.438 -35.219 -8.805 1 93.56 316 GLU B N 1
ATOM 5146 C CA . GLU B 1 316 ? 23.109 -36.438 -8.383 1 93.56 316 GLU B CA 1
ATOM 5147 C C . GLU B 1 316 ? 24 -36.188 -7.168 1 93.56 316 GLU B C 1
ATOM 5149 O O . GLU B 1 316 ? 24.062 -37.031 -6.254 1 93.56 316 GLU B O 1
ATOM 5154 N N . GLU B 1 317 ? 24.656 -35.094 -7.246 1 94.56 317 GLU B N 1
ATOM 5155 C CA . GLU B 1 317 ? 25.516 -34.75 -6.121 1 94.56 317 GLU B CA 1
ATOM 5156 C C . GLU B 1 317 ? 24.703 -34.531 -4.848 1 94.56 317 GLU B C 1
ATOM 5158 O O . GLU B 1 317 ? 25.125 -34.906 -3.762 1 94.56 317 GLU B O 1
ATOM 5163 N N . ARG B 1 318 ? 23.531 -33.906 -4.93 1 94 318 ARG B N 1
ATOM 5164 C CA . ARG B 1 318 ? 22.656 -33.656 -3.789 1 94 318 ARG B CA 1
ATOM 5165 C C . ARG B 1 318 ? 22.109 -34.969 -3.238 1 9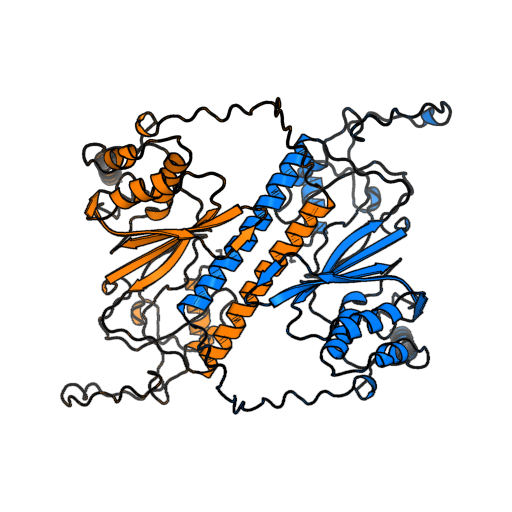4 318 ARG B C 1
ATOM 5167 O O . ARG B 1 318 ? 22.047 -35.156 -2.023 1 94 318 ARG B O 1
ATOM 5174 N N . ARG B 1 319 ? 21.703 -35.875 -4.141 1 93 319 ARG B N 1
ATOM 5175 C CA . ARG B 1 319 ? 21.172 -37.188 -3.74 1 93 319 ARG B CA 1
ATOM 5176 C C . ARG B 1 319 ? 22.219 -38 -3.002 1 93 319 ARG B C 1
ATOM 5178 O O . ARG B 1 319 ? 21.906 -38.656 -2.01 1 93 319 ARG B O 1
ATOM 5185 N N . ALA B 1 320 ? 23.438 -37.938 -3.533 1 92.44 320 ALA B N 1
ATOM 5186 C CA . ALA B 1 320 ? 24.547 -38.656 -2.91 1 92.44 320 ALA B CA 1
ATOM 5187 C C . ALA B 1 320 ? 24.797 -38.156 -1.491 1 92.44 320 ALA B C 1
ATOM 5189 O O . ALA B 1 320 ? 25.047 -38.938 -0.581 1 92.44 320 ALA B O 1
ATOM 5190 N N . LYS B 1 321 ? 24.766 -36.906 -1.316 1 91.56 321 LYS B N 1
ATOM 5191 C CA . LYS B 1 321 ? 24.969 -36.312 0.002 1 91.56 321 LYS B CA 1
ATOM 5192 C C . LYS B 1 321 ? 23.875 -36.75 0.977 1 91.56 321 LYS B C 1
ATOM 5194 O O . LYS B 1 321 ? 24.156 -37 2.15 1 91.56 321 LYS B O 1
ATOM 5199 N N . LEU B 1 322 ? 22.594 -36.781 0.51 1 89.12 322 LEU B N 1
ATOM 5200 C CA . LEU B 1 322 ? 21.469 -37.188 1.336 1 89.12 322 LEU B CA 1
ATOM 5201 C C . LEU B 1 322 ? 21.594 -38.656 1.759 1 89.12 322 LEU B C 1
ATOM 5203 O O . LEU B 1 322 ? 21.266 -39 2.895 1 89.12 322 LEU B O 1
ATOM 5207 N N . GLU B 1 323 ? 22.047 -39.438 0.819 1 88.94 323 GLU B N 1
ATOM 5208 C CA . GLU B 1 323 ? 22.219 -40.875 1.105 1 88.94 323 GLU B CA 1
ATOM 5209 C C . GLU B 1 323 ? 23.344 -41.094 2.127 1 88.94 323 GLU B C 1
ATOM 5211 O O . GLU B 1 323 ? 23.234 -41.969 2.988 1 88.94 323 GLU B O 1
ATOM 5216 N N . THR B 1 324 ? 24.406 -40.344 2.008 1 88.31 324 THR B N 1
ATOM 5217 C CA . THR B 1 324 ? 25.516 -40.438 2.943 1 88.31 324 THR B CA 1
ATOM 5218 C C . THR B 1 324 ? 25.094 -40.031 4.348 1 88.31 324 THR B C 1
ATOM 5220 O O . THR B 1 324 ? 25.5 -40.656 5.336 1 88.31 324 THR B O 1
ATOM 5223 N N . VAL B 1 325 ? 24.344 -38.969 4.41 1 84.06 325 VAL B N 1
ATOM 5224 C CA . VAL B 1 325 ? 23.875 -38.469 5.703 1 84.06 325 VAL B CA 1
ATOM 5225 C C . VAL B 1 325 ? 22.953 -39.5 6.344 1 84.06 325 VAL B C 1
ATOM 5227 O O . VAL B 1 325 ? 23.016 -39.75 7.555 1 84.06 325 VAL B O 1
ATOM 5230 N N . LYS B 1 326 ? 22.125 -40.188 5.465 1 79.06 326 LYS B N 1
ATOM 5231 C CA . LYS B 1 326 ? 21.234 -41.25 5.957 1 79.06 326 LYS B CA 1
ATOM 5232 C C . LYS B 1 326 ? 22.016 -42.438 6.473 1 79.06 326 LYS B C 1
ATOM 5234 O O . LYS B 1 326 ? 21.641 -43.062 7.457 1 79.06 326 LYS B O 1
ATOM 5239 N N . LEU B 1 327 ? 23.078 -42.656 5.801 1 77.38 327 LEU B N 1
ATOM 5240 C CA . LEU B 1 327 ? 23.922 -43.781 6.207 1 77.38 327 LEU B CA 1
ATOM 5241 C C . LEU B 1 327 ? 24.688 -43.469 7.488 1 77.38 327 LEU B C 1
ATOM 5243 O O . LEU B 1 327 ? 25 -44.375 8.273 1 77.38 327 LEU B O 1
ATOM 5247 N N . ARG B 1 328 ? 24.812 -42.219 7.82 1 74.69 328 ARG B N 1
ATOM 5248 C CA . ARG B 1 328 ? 25.547 -41.781 9.008 1 74.69 328 ARG B CA 1
ATOM 5249 C C . ARG B 1 328 ? 24.594 -41.562 10.18 1 74.69 328 ARG B C 1
ATOM 5251 O O . ARG B 1 328 ? 25.031 -41.5 11.336 1 74.69 328 ARG B O 1
ATOM 5258 N N . ALA B 1 329 ? 23.453 -41.5 9.953 1 62.44 329 ALA B N 1
ATOM 5259 C CA . ALA B 1 329 ? 22.5 -41.25 11.031 1 62.44 329 ALA B CA 1
ATOM 5260 C C . ALA B 1 329 ? 21.953 -42.594 11.57 1 62.44 329 ALA B C 1
ATOM 5262 O O . ALA B 1 329 ? 21.734 -42.719 12.773 1 62.44 329 ALA B O 1
#

Secondary structure (DSSP, 8-state):
-PPPHHHHHHHHHHHTT---S-TTTTT-EES-PPPTT-EESS--EE------S----GGGGT--------TTSSPTT---HHHHHHTTS-TT-----B----TT--TTTTEEEEEEEEEEE-TT--HHHHHHHHHTT-EEEE-GGGS---TTT----EEEEEEEEEEEEEEEETTEEEEEEEEEES---TTHHHHHHHHHHHHHTTSS-THHHHHHH-TT--SPBP-PPPPSTTEEEEEEEESS---B--HHHHHHHHHHHHHHHHHHHHHHHHHHHHHHHH------S-------------PPPGGGS-BPPPHHHHHHHHHHHHHH-/-PPPHHHHHHHHHHHTT---S-TTTTT-EES-PPPTT-EESS--EE------S----GGGGS--------TTSSPTT---HHHHHHTTS-TT-----B----TT--TTTTEEEEEEEEEEE-TT--HHHHHHHHHTT-EEEE-GGGS---TTT----EEEEEEEEEEEEEEEETTEEEEEEEEEES---TTHHHHHHHHHHHHHTTSS-THHHHHHH-TT--SPBP-PPPPSTTEEEEEEEESS---B--HHHHHHHHHHHHHHHHHHHHHHHHHHHHHHHH------------S-------PPPGGGS-BPPPHHHHHHHHHHHHHH-

Radius of gyration: 30.64 Å; Cα contacts (8 Å, |Δi|>4): 982; chains: 2; bounding box: 69×83×72 Å

InterPro domains:
  IPR001406 Pseudouridine synthase I, TruA [PTHR11142] (4-282)
  IPR001406 Pseudouridine synthase I, TruA [TIGR00071] (3-221)
  IPR020094 Pseudouridine synthase TruA/RsuA/RluB/E/F, N-terminal [G3DSA:3.30.70.580] (1-111)
  IPR020095 Pseudouridine synthase I, TruA, C-terminal [G3DSA:3.30.70.660] (113-286)
  IPR020097 Pseudouridine synthase I, TruA, alpha/beta domain [PF01416] (135-243)
  IPR020103 Pseudouridine synthase, catalytic domain superfamily [SSF55120] (3-250)
  IPR041707 Pseudouridine synthase Pus3-like [cd02569] (1-242)

Organism: Populus trichocarpa (NCBI:txid3694)

Foldseek 3Di:
DPDDLVNLQVVLCVVLVFDPDDCVVFVKAWQDDADVQAAAPATDIDTHTDWPPPPPPPVVPPDPDDPPCPDQNDDPPIDQCQVSSQVRGPLRDGDQFDHDDDPPDHSHPQWQKWKKKFKDWCPQFQVVQLQVLQVVQAAWFQQCLQADDDLVPDDGRIWHKHDWDKDWDPDDDPRITMIMIMIMTRDHHHLRVQSSVQVSRCCRVVNDGSCVSVVNRDVVCQWHFDDDGHDRNRMYGYHIDGPPDDTGHDPVSNVVVVVSVVVVVVVVVVVVVVVVVVCCVPPPPPPPVPPPPCPVVPVPPRRDDRVRHDTHDGSVRVVVVVVVVVVVD/DPDDLVNLQVVLCVVLVFDPDDCVVFVKAWQDDADVQAAAPATDIHTHTDWPPPPPDPVVPPDPPDPPCPDQNDDPPIDQCQVSSQVRGPLRDGDQFDHDDDPPDHSHPQWQKWKKKFKDWCPQFQVVQLQVLQVVLAAWFQQCLQADDDLVPDDGRIWHKHDWDKDWDPDDDPRITMIMIMIMTRDHHHLRVQSSVQVSRCCRVVNDGSCVSVVSRDVVCQWHFDDDGHDRNRMYGYHIDGPPDDTGHDPVSNVVVVVSVVVVVVVVVVVVVVVVVVCCVPPPPPPPVPPPVPDPVVPPPRRDDRVRHDTHDGSVRVVVVVVVVVVVD

pLDDT: mean 88.03, std 18.72, range [28.61, 98.88]

Solvent-accessible surface area (backbone atoms only — not comparable to full-atom values): 37623 Å² total; per-residue (Å²): 129,81,83,47,74,65,59,50,50,52,50,27,31,54,76,68,64,30,56,78,59,54,64,77,74,23,56,61,33,49,43,76,86,69,57,87,64,35,45,64,67,28,78,49,69,37,61,56,59,65,69,61,59,68,79,75,59,80,68,62,74,70,64,78,71,67,72,74,77,47,90,70,61,55,67,86,78,46,70,59,60,42,48,62,40,46,72,66,34,59,94,91,49,78,60,83,50,50,65,93,71,64,90,83,62,37,33,42,78,53,38,61,31,38,30,35,36,36,52,43,67,49,88,84,43,38,59,67,58,26,47,58,35,47,52,69,58,47,39,77,43,44,44,64,54,29,36,60,83,48,65,88,85,46,90,69,50,64,39,38,29,74,44,66,48,71,46,80,50,101,46,72,56,95,91,38,45,31,28,32,40,38,42,29,21,53,56,78,60,54,58,20,69,33,29,48,48,30,54,38,51,36,31,17,66,67,69,42,61,56,63,52,55,57,52,46,44,33,82,83,52,57,43,31,49,63,75,74,58,41,76,43,65,47,31,29,39,52,36,62,39,58,81,89,70,66,71,20,54,54,71,67,42,46,50,52,48,49,53,50,39,51,50,52,24,51,50,27,46,50,50,20,50,54,37,45,48,41,39,57,72,72,53,60,74,72,74,66,78,65,71,70,70,76,51,80,59,64,69,63,70,72,84,71,52,56,90,74,41,65,58,46,81,27,66,68,58,50,47,50,51,53,52,51,52,59,73,69,104,130,82,85,47,72,66,58,49,49,52,51,28,30,54,75,68,63,31,56,78,58,54,66,77,75,22,56,61,33,49,44,73,85,69,56,86,64,36,46,65,65,28,79,49,67,36,61,55,58,65,70,61,60,66,78,74,58,81,70,63,72,73,61,81,69,68,71,74,75,46,92,69,60,55,66,86,77,44,71,59,60,43,48,62,42,46,71,64,34,59,94,90,48,77,60,80,52,49,62,92,72,62,93,84,61,36,33,43,78,54,41,61,30,38,30,36,35,38,53,44,67,47,89,84,44,39,58,67,58,27,46,57,35,47,51,69,57,48,38,77,43,44,44,62,54,29,37,59,84,50,66,88,84,46,90,69,52,63,37,37,29,73,42,65,47,71,48,80,50,99,48,75,57,96,91,36,46,31,29,32,40,39,40,29,21,55,57,78,60,55,59,20,69,33,30,48,49,29,54,38,49,37,31,16,67,66,70,40,61,57,63,52,55,57,52,46,45,31,84,83,52,56,45,30,48,62,74,74,59,41,74,43,64,45,31,29,39,52,37,62,37,58,82,90,71,68,70,21,56,54,70,68,42,44,51,53,48,50,53,50,38,51,52,52,23,52,49,26,46,48,52,20,49,53,36,46,49,41,40,56,72,74,53,61,73,71,72,66,77,69,66,73,71,70,62,83,63,68,70,65,72,73,84,70,52,57,91,74,41,65,56,47,79,28,66,65,56,50,47,50,51,52,52,51,51,59,73,69,104